Protein AF-A0A813G3R9-F1 (afdb_monomer)

Foldseek 3Di:
DPPPPVPPPPPPPPDDDPPVVVVVVVVVVVVVVVVVVVVVVVCCVVCVCVLCVLVVVLVVVVVCDVVPDPDDDPPVNVVSVVVNVVSVVVVVCVVVVPDPCLVVLLVVQVVVLVVLCVQLVADPPDPLQLVLLSLLQQLKAFLLLVLVLLLCDCPPVFPVQDDLVADFLLNCLQGGQQVCQDCDSVHQFFQSCVSVVNHGHHALEEEQEDSRFRPLLSSQLLLCVLVVHQARQVCSVCSPSVNVVVSCVVCVVVVSRGHIYNDCSRSPRCLQAPAQDWDPPQADRRPRHHGDGDPRPRHHDDQQDDPADPVRGHSSDNLVNLLSSVSSSCSSHVSYAYEYSAGPVSCLVVDPSSVVNVVSCVVSVHHYRYHYDDD

Sequence (375 aa):
MKAQTAKKRRSELDGPDLASSSQSAQTEKCEQLAAQAVRVARRLVCEAPIGLLPTLLTLAAHGWSLYSSGFAPDAAVAIVSILSLVAICRFVMLLSGIDLFNAGKCRKARLQLRAAAEKAKWTTGDEGWDRKVLDLAGRGITLRALLRFYRRLGTSSVMPHFDPAKHSTADVARQAVIPLSKDTGHGSSSLSTVLMQGRSVFPMTMVTHSWSNRFSHLVAAVVADALDLPEYEAVLGRLDRFEIGALEEELYWKSKLDQTFWICLFAVNQHASICGRILPQECDPVTGRQPLPCTCGFEKFGSQTPPLRHDGQSISCEVNKFDDMMACIAATEPGLAQLLAVDKDFTIFRRAWCVAEMHQAYSLRLPQKMLVFSE

Organism: Polarella glacialis (NCBI:txid89957)

Structure (mmCIF, N/CA/C/O backbone):
data_AF-A0A813G3R9-F1
#
_entry.id   AF-A0A813G3R9-F1
#
loop_
_atom_site.group_PDB
_atom_site.id
_atom_site.type_symbol
_atom_site.label_atom_id
_atom_site.label_alt_id
_atom_site.label_comp_id
_atom_site.label_asym_id
_atom_site.label_entity_id
_atom_site.label_seq_id
_atom_site.pdbx_PDB_ins_code
_atom_site.Cartn_x
_atom_site.Cartn_y
_atom_site.Cartn_z
_atom_site.occupancy
_atom_site.B_iso_or_equiv
_atom_site.auth_seq_id
_atom_site.auth_comp_id
_atom_site.auth_asym_id
_atom_site.auth_atom_id
_atom_site.pdbx_PDB_model_num
ATOM 1 N N . MET A 1 1 ? -13.300 -49.317 -36.112 1.00 49.84 1 MET A N 1
ATOM 2 C CA . MET A 1 1 ? -11.935 -48.729 -36.062 1.00 49.84 1 MET A CA 1
ATOM 3 C C . MET A 1 1 ? -11.871 -47.321 -35.426 1.00 49.84 1 MET A C 1
ATOM 5 O O . MET A 1 1 ? -11.093 -46.493 -35.872 1.00 49.84 1 MET A O 1
ATOM 9 N N . LYS A 1 2 ? -12.614 -47.022 -34.343 1.00 46.09 2 LYS A N 1
ATOM 10 C CA . LYS A 1 2 ? -12.475 -45.740 -33.602 1.00 46.09 2 LYS A CA 1
ATOM 11 C C . LYS A 1 2 ? -12.444 -45.878 -32.066 1.00 46.09 2 LYS A C 1
ATOM 13 O O . LYS A 1 2 ? -12.526 -44.881 -31.368 1.00 46.09 2 LYS A O 1
ATOM 18 N N . ALA A 1 3 ? -12.273 -47.094 -31.536 1.00 47.22 3 ALA A N 1
ATOM 19 C CA . ALA A 1 3 ? -12.272 -47.347 -30.086 1.00 47.22 3 ALA A CA 1
ATOM 20 C C . ALA A 1 3 ? -10.936 -47.878 -29.522 1.00 47.22 3 ALA A C 1
ATOM 22 O O . ALA A 1 3 ? -10.805 -48.038 -28.315 1.00 47.22 3 ALA A O 1
ATOM 23 N N . GLN A 1 4 ? -9.920 -48.123 -30.360 1.00 42.69 4 GLN A N 1
ATOM 24 C CA . GLN A 1 4 ? -8.619 -48.653 -29.910 1.00 42.69 4 GLN A CA 1
ATOM 25 C C . GLN A 1 4 ? -7.513 -47.595 -29.762 1.00 42.69 4 GLN A C 1
ATOM 27 O O . GLN A 1 4 ? -6.470 -47.879 -29.183 1.00 42.69 4 GLN A O 1
ATOM 32 N N . THR A 1 5 ? -7.743 -46.353 -30.192 1.00 47.19 5 THR A N 1
ATOM 33 C CA . THR A 1 5 ? -6.722 -45.289 -30.153 1.00 47.19 5 THR A CA 1
ATOM 34 C C . THR A 1 5 ? -6.675 -44.520 -28.825 1.00 47.19 5 THR A C 1
ATOM 36 O O . THR A 1 5 ? -5.715 -43.801 -28.571 1.00 47.19 5 THR A O 1
ATOM 39 N N . ALA A 1 6 ? -7.664 -44.696 -27.940 1.00 43.81 6 ALA A N 1
ATOM 40 C CA . ALA A 1 6 ? -7.730 -43.985 -26.656 1.00 43.81 6 ALA A CA 1
ATOM 41 C C . ALA A 1 6 ? -6.973 -44.686 -25.511 1.00 43.81 6 ALA A C 1
ATOM 43 O O . ALA A 1 6 ? -6.657 -44.055 -24.507 1.00 43.81 6 ALA A O 1
ATOM 44 N N . LYS A 1 7 ? -6.634 -45.977 -25.652 1.00 42.44 7 LYS A N 1
ATOM 45 C CA . LYS A 1 7 ? -5.983 -46.751 -24.578 1.00 42.44 7 LYS A CA 1
ATOM 46 C C . LYS A 1 7 ? -4.448 -46.694 -24.609 1.00 42.44 7 LYS A C 1
ATOM 48 O O . LYS A 1 7 ? -3.819 -47.060 -23.626 1.00 42.44 7 LYS A O 1
ATOM 53 N N . LYS A 1 8 ? -3.845 -46.191 -25.696 1.00 41.50 8 LYS A N 1
ATOM 54 C CA . LYS A 1 8 ? -2.379 -46.139 -25.881 1.00 41.50 8 LYS A CA 1
ATOM 55 C C . LYS A 1 8 ? -1.725 -44.806 -25.468 1.00 41.50 8 LYS A C 1
ATOM 57 O O . LYS A 1 8 ? -0.511 -44.721 -25.451 1.00 41.50 8 LYS A O 1
ATOM 62 N N . ARG A 1 9 ? -2.496 -43.776 -25.093 1.00 41.31 9 ARG A N 1
ATOM 63 C CA . ARG A 1 9 ? -1.958 -42.470 -24.637 1.00 41.31 9 ARG A CA 1
ATOM 64 C C . ARG A 1 9 ? -1.896 -42.295 -23.114 1.00 41.31 9 ARG A C 1
ATOM 66 O O . ARG A 1 9 ? -1.639 -41.196 -22.643 1.00 41.31 9 ARG A O 1
ATOM 73 N N . ARG A 1 10 ? -2.152 -43.352 -22.337 1.00 41.41 10 ARG A N 1
ATOM 74 C CA . ARG A 1 10 ? -2.177 -43.288 -20.863 1.00 41.41 10 ARG A CA 1
ATOM 75 C C . ARG A 1 10 ? -0.952 -43.903 -20.175 1.00 41.41 10 ARG A C 1
ATOM 77 O O . ARG A 1 10 ? -0.949 -43.960 -18.957 1.00 41.41 10 ARG A O 1
ATOM 84 N N . SER A 1 11 ? 0.062 -44.340 -20.926 1.00 42.12 11 SER A N 1
ATOM 85 C CA . SER A 1 11 ? 1.266 -44.995 -20.383 1.00 42.12 11 SER A CA 1
ATOM 86 C C . SER A 1 11 ? 2.575 -44.226 -20.626 1.00 42.12 11 SER A C 1
ATOM 88 O O . SER A 1 11 ? 3.637 -44.823 -20.537 1.00 42.12 11 SER A O 1
ATOM 90 N N . GLU A 1 12 ? 2.519 -42.933 -20.963 1.00 44.34 12 GLU A N 1
ATOM 91 C CA . GLU A 1 12 ? 3.712 -42.092 -21.223 1.00 44.34 12 GLU A CA 1
ATOM 92 C C . GLU A 1 12 ? 3.757 -40.824 -20.339 1.00 44.34 12 GLU A C 1
ATOM 94 O O . GLU A 1 12 ? 4.399 -39.841 -20.690 1.00 44.34 12 GLU A O 1
ATOM 99 N N . LEU A 1 13 ? 3.073 -40.826 -19.187 1.00 46.03 13 LEU A N 1
ATOM 100 C CA . LEU A 1 13 ? 3.021 -39.687 -18.250 1.00 46.03 13 LEU A CA 1
ATOM 101 C C . LEU A 1 13 ? 3.644 -39.976 -16.872 1.00 46.03 13 LEU A C 1
ATOM 103 O O . LEU A 1 13 ? 3.347 -39.268 -15.916 1.00 46.03 13 LEU A O 1
ATOM 107 N N . ASP A 1 14 ? 4.547 -40.953 -16.779 1.00 47.44 14 ASP A N 1
ATOM 108 C CA . ASP A 1 14 ? 5.417 -41.116 -15.608 1.00 47.44 14 ASP A CA 1
ATOM 109 C C . ASP A 1 14 ? 6.751 -40.399 -15.877 1.00 47.44 14 ASP A C 1
ATOM 111 O O . ASP A 1 14 ? 7.739 -40.988 -16.316 1.00 47.44 14 ASP A O 1
ATOM 115 N N . GLY A 1 15 ? 6.733 -39.075 -15.693 1.00 48.44 15 GLY A N 1
ATOM 116 C CA . GLY A 1 15 ? 7.925 -38.223 -15.655 1.00 48.44 15 GLY A CA 1
ATOM 117 C C . GLY A 1 15 ? 8.531 -38.164 -14.241 1.00 48.44 15 GLY A C 1
ATOM 118 O O . GLY A 1 15 ? 7.797 -38.310 -13.264 1.00 48.44 15 GLY A O 1
ATOM 119 N N . PRO A 1 16 ? 9.854 -37.957 -14.104 1.00 50.22 16 PRO A N 1
ATOM 120 C CA . PRO A 1 16 ? 10.585 -38.216 -12.864 1.00 50.22 16 PRO A CA 1
ATOM 121 C C . PRO A 1 16 ? 10.376 -37.155 -11.765 1.00 50.22 16 PRO A C 1
ATOM 123 O O . PRO A 1 16 ? 10.437 -35.953 -12.013 1.00 50.22 16 PRO A O 1
ATOM 126 N N . ASP A 1 17 ? 10.173 -37.653 -10.541 1.00 56.06 17 ASP A N 1
ATOM 127 C CA . ASP A 1 17 ? 10.499 -37.111 -9.209 1.00 56.06 17 ASP A CA 1
ATOM 128 C C . ASP A 1 17 ? 10.614 -35.584 -9.004 1.00 56.06 17 ASP A C 1
ATOM 130 O O . ASP A 1 17 ? 11.684 -35.034 -8.722 1.00 56.06 17 ASP A O 1
ATOM 134 N N . LEU A 1 18 ? 9.453 -34.921 -8.937 1.00 52.72 18 LEU A N 1
ATOM 135 C CA . LEU A 1 18 ? 9.260 -33.583 -8.342 1.00 52.72 18 LEU A CA 1
ATOM 136 C C . LEU A 1 18 ? 9.595 -33.508 -6.834 1.00 52.72 18 LEU A C 1
ATOM 138 O O . LEU A 1 18 ? 9.733 -32.416 -6.287 1.00 52.72 18 LEU A O 1
ATOM 142 N N . ALA A 1 19 ? 9.756 -34.644 -6.149 1.00 51.84 19 ALA A N 1
ATOM 143 C CA . ALA A 1 19 ? 10.144 -34.687 -4.736 1.00 51.84 19 ALA A CA 1
ATOM 144 C C . ALA A 1 19 ? 11.629 -34.335 -4.503 1.00 51.84 19 ALA A C 1
ATOM 146 O O . ALA A 1 19 ? 12.009 -33.941 -3.400 1.00 51.84 19 ALA A O 1
ATOM 147 N N . SER A 1 20 ? 12.472 -34.446 -5.535 1.00 53.06 20 SER A N 1
ATOM 148 C CA . SER A 1 20 ? 13.915 -34.195 -5.419 1.00 53.06 20 SER A CA 1
ATOM 149 C C . SER A 1 20 ? 14.268 -32.700 -5.381 1.00 53.06 20 SER A C 1
ATOM 151 O O . SER A 1 20 ? 15.211 -32.301 -4.693 1.00 53.06 20 SER A O 1
ATOM 153 N N . SER A 1 21 ? 13.484 -31.840 -6.046 1.00 57.03 21 SER A N 1
ATOM 154 C CA . SER A 1 21 ? 13.785 -30.403 -6.140 1.00 57.03 21 SER A CA 1
ATOM 155 C C . SER A 1 21 ? 13.400 -29.616 -4.884 1.00 57.03 21 SER A C 1
ATOM 157 O O . SER A 1 21 ? 14.025 -28.602 -4.578 1.00 57.03 21 SER A O 1
ATOM 159 N N . SER A 1 22 ? 12.400 -30.072 -4.120 1.00 59.88 22 SER A N 1
ATOM 160 C CA . SER A 1 22 ? 12.000 -29.410 -2.870 1.00 59.88 22 SER A CA 1
ATOM 161 C C . SER A 1 22 ? 12.990 -29.674 -1.735 1.00 59.88 22 SER A C 1
ATOM 163 O O . SER A 1 22 ? 13.238 -28.789 -0.917 1.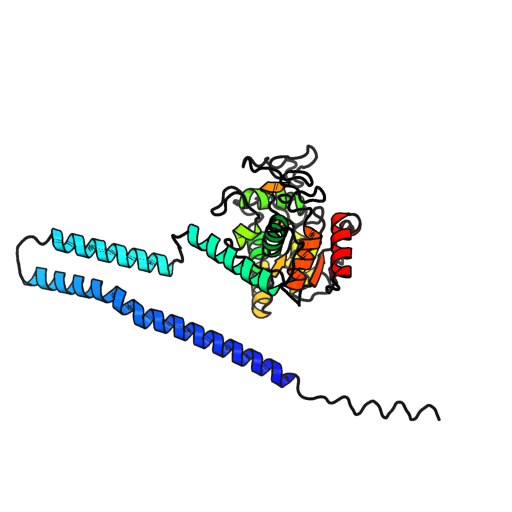00 59.88 22 SER A O 1
ATOM 165 N N . GLN A 1 23 ? 13.604 -30.861 -1.711 1.00 63.16 23 GLN A N 1
ATOM 166 C CA . GLN A 1 23 ? 14.649 -31.191 -0.743 1.00 63.16 23 GLN A CA 1
ATOM 167 C C . GLN A 1 23 ? 15.918 -30.371 -0.997 1.00 63.16 23 GLN A C 1
ATOM 169 O O . GLN A 1 23 ? 16.479 -29.825 -0.050 1.00 63.16 23 GLN A O 1
ATOM 174 N N . SER A 1 24 ? 16.316 -30.185 -2.262 1.00 69.69 24 SER A N 1
ATOM 175 C CA . SER A 1 24 ? 17.503 -29.388 -2.611 1.00 69.69 24 SER A CA 1
ATOM 176 C C . SER A 1 24 ? 17.378 -27.919 -2.173 1.00 69.69 24 SER A C 1
ATOM 178 O O . SER A 1 24 ? 18.318 -27.369 -1.600 1.00 69.69 24 SER A O 1
ATOM 180 N N . ALA A 1 25 ? 16.206 -27.300 -2.359 1.00 69.19 25 ALA A N 1
ATOM 181 C CA . ALA A 1 25 ? 15.965 -25.909 -1.964 1.00 69.19 25 ALA A CA 1
ATOM 182 C C . ALA A 1 25 ? 15.953 -25.712 -0.433 1.00 69.19 25 ALA A C 1
ATOM 184 O O . ALA A 1 25 ? 16.354 -24.665 0.083 1.00 69.19 25 ALA A O 1
ATOM 185 N N . GLN A 1 26 ? 15.504 -26.724 0.315 1.00 70.19 26 GLN A N 1
ATOM 186 C CA . GLN A 1 26 ? 15.482 -26.683 1.776 1.00 70.19 26 GLN A CA 1
ATOM 187 C C . GLN A 1 26 ? 16.887 -26.847 2.371 1.00 70.19 26 GLN A C 1
ATOM 189 O O . GLN A 1 26 ? 17.229 -26.153 3.333 1.00 70.19 26 GLN A O 1
ATOM 194 N N . THR A 1 27 ? 17.721 -27.692 1.761 1.00 79.50 27 THR A N 1
ATOM 195 C CA . THR A 1 27 ? 19.130 -27.849 2.139 1.00 79.50 27 THR A CA 1
ATOM 196 C C . THR A 1 27 ? 19.916 -26.558 1.907 1.00 79.50 27 THR A C 1
ATOM 198 O O . THR A 1 27 ? 20.599 -26.097 2.821 1.00 79.50 27 THR A O 1
ATOM 201 N N . GLU A 1 28 ? 19.725 -25.893 0.763 1.00 84.62 28 GLU A N 1
ATOM 202 C CA . GLU A 1 28 ? 20.396 -24.621 0.450 1.00 84.62 28 GLU A CA 1
ATOM 203 C C . GLU A 1 28 ? 20.026 -23.505 1.448 1.00 84.62 28 GLU A C 1
ATOM 205 O O . GLU A 1 28 ? 20.881 -22.747 1.916 1.00 84.62 28 GLU A O 1
ATOM 210 N N . LYS A 1 29 ? 18.754 -23.438 1.867 1.00 77.25 29 LYS A N 1
ATOM 211 C CA . LYS A 1 29 ? 18.292 -22.471 2.875 1.00 77.25 29 LYS A CA 1
ATOM 212 C C . LYS A 1 29 ? 18.898 -22.732 4.261 1.00 77.25 29 LYS A C 1
ATOM 214 O O . LYS A 1 29 ? 19.268 -21.779 4.954 1.00 77.25 29 LYS A O 1
ATOM 219 N N . CYS A 1 30 ? 19.026 -23.996 4.674 1.00 76.50 30 CYS A N 1
ATOM 220 C CA . CYS A 1 30 ? 19.694 -24.353 5.931 1.00 76.50 30 CYS A CA 1
ATOM 221 C C . CYS A 1 30 ? 21.190 -24.010 5.904 1.00 76.50 30 CYS A C 1
ATOM 223 O O . CYS A 1 30 ? 21.707 -23.470 6.884 1.00 76.50 30 CYS A O 1
ATOM 225 N N . GLU A 1 31 ? 21.874 -24.245 4.783 1.00 84.62 31 GLU A N 1
ATOM 226 C CA . GLU A 1 31 ? 23.285 -23.881 4.615 1.00 84.62 31 GLU A CA 1
ATOM 227 C C . GLU A 1 31 ? 23.503 -22.363 4.684 1.00 84.62 31 GLU A C 1
ATOM 229 O O . GLU A 1 31 ? 24.428 -21.895 5.355 1.00 84.62 31 GLU A O 1
ATOM 234 N N . GLN A 1 32 ? 22.614 -21.566 4.081 1.00 83.00 32 GLN A N 1
ATOM 235 C CA . GLN A 1 32 ? 22.680 -20.103 4.157 1.00 83.00 32 GLN A CA 1
ATOM 236 C C . GLN A 1 32 ? 22.499 -19.574 5.589 1.00 83.00 32 GLN A C 1
ATOM 238 O O . GLN A 1 32 ? 23.244 -18.682 6.016 1.00 83.00 32 GLN A O 1
ATOM 243 N N . LEU A 1 33 ? 21.555 -20.136 6.354 1.00 75.88 33 LEU A N 1
ATOM 244 C CA . LEU A 1 33 ? 21.333 -19.770 7.758 1.00 75.88 33 LEU A CA 1
ATOM 245 C C . LEU A 1 33 ? 22.515 -20.175 8.645 1.00 75.88 33 LEU A C 1
ATOM 247 O O . LEU A 1 33 ? 22.967 -19.369 9.462 1.00 75.88 33 LEU A O 1
ATOM 251 N N . ALA A 1 34 ? 23.072 -21.371 8.441 1.00 78.50 34 ALA A N 1
ATOM 252 C CA . ALA A 1 34 ? 24.273 -21.817 9.140 1.00 78.50 34 ALA A CA 1
ATOM 253 C C . ALA A 1 34 ? 25.469 -20.895 8.837 1.00 78.50 34 ALA A C 1
ATOM 255 O O . ALA A 1 34 ? 26.151 -20.433 9.753 1.00 78.50 34 ALA A O 1
ATOM 256 N N . ALA A 1 35 ? 25.674 -20.516 7.571 1.00 80.75 35 ALA A N 1
ATOM 257 C CA . ALA A 1 35 ? 26.726 -19.582 7.173 1.00 80.75 35 ALA A CA 1
ATOM 258 C C . ALA A 1 35 ? 26.523 -18.164 7.746 1.00 80.75 35 ALA A C 1
ATOM 260 O O . ALA A 1 35 ? 27.489 -17.440 8.012 1.00 80.75 35 ALA A O 1
ATOM 261 N N . GLN A 1 36 ? 25.276 -17.726 7.938 1.00 73.75 36 GLN A N 1
ATOM 262 C CA . GLN A 1 36 ? 24.970 -16.455 8.595 1.00 73.75 36 GLN A CA 1
ATOM 263 C C . GLN A 1 36 ? 25.243 -16.520 10.104 1.00 73.75 36 GLN A C 1
ATOM 265 O O . GLN A 1 36 ? 25.892 -15.616 10.633 1.00 73.75 36 GLN A O 1
ATOM 270 N N . ALA A 1 37 ? 24.844 -17.605 10.773 1.00 69.31 37 ALA A N 1
ATOM 271 C CA . ALA A 1 37 ? 25.121 -17.834 12.189 1.00 69.31 37 ALA A CA 1
ATOM 272 C C . ALA A 1 37 ? 26.632 -17.893 12.470 1.00 69.31 37 ALA A C 1
ATOM 274 O O . ALA A 1 37 ? 27.114 -17.215 13.375 1.00 69.31 37 ALA A O 1
ATOM 275 N N . VAL A 1 38 ? 27.403 -18.600 11.636 1.00 74.81 38 VAL A N 1
ATOM 276 C CA . VAL A 1 38 ? 28.870 -18.668 11.744 1.00 74.81 38 VAL A CA 1
ATOM 277 C C . VAL A 1 38 ? 29.514 -17.295 11.543 1.00 74.81 38 VAL A C 1
ATOM 279 O O . VAL A 1 38 ? 30.443 -16.945 12.268 1.00 74.81 38 VAL A O 1
ATOM 282 N N . ARG A 1 39 ? 29.018 -16.466 10.612 1.00 73.81 39 ARG A N 1
ATOM 283 C CA . ARG A 1 39 ? 29.525 -15.091 10.429 1.00 73.81 39 ARG A CA 1
ATOM 284 C C . ARG A 1 39 ? 29.262 -14.204 11.645 1.00 73.81 39 ARG A C 1
ATOM 286 O O . ARG A 1 39 ? 30.148 -13.442 12.029 1.00 73.81 39 ARG A O 1
ATOM 293 N N . VAL A 1 40 ? 28.079 -14.306 12.249 1.00 67.50 40 VAL A N 1
ATOM 294 C CA . VAL A 1 40 ? 27.729 -13.564 13.470 1.00 67.50 40 VAL A CA 1
ATOM 295 C C . VAL A 1 40 ? 28.574 -14.044 14.651 1.00 67.50 40 VAL A C 1
ATOM 297 O O . VAL A 1 40 ? 29.176 -13.220 15.336 1.00 67.50 40 VAL A O 1
ATOM 300 N N . ALA A 1 41 ? 28.707 -15.359 14.831 1.00 65.19 41 ALA A N 1
ATOM 301 C CA . ALA A 1 41 ? 29.547 -15.950 15.868 1.00 65.19 41 ALA A CA 1
ATOM 302 C C . ALA A 1 41 ? 31.020 -15.549 15.704 1.00 65.19 41 ALA A C 1
ATOM 304 O O . ALA A 1 41 ? 31.660 -15.160 16.673 1.00 65.19 41 ALA A O 1
ATOM 305 N N . ARG A 1 42 ? 31.552 -15.548 14.475 1.00 69.31 42 ARG A N 1
ATOM 306 C CA . ARG A 1 42 ? 32.933 -15.126 14.199 1.00 69.31 42 ARG A CA 1
ATOM 307 C C . ARG A 1 42 ? 33.152 -13.645 14.501 1.00 69.31 42 ARG A C 1
ATOM 309 O O . ARG A 1 42 ? 34.194 -13.302 15.043 1.00 69.31 42 ARG A O 1
ATOM 316 N N . ARG A 1 43 ? 32.177 -12.773 14.213 1.00 65.88 43 ARG A N 1
ATOM 317 C CA . ARG A 1 43 ? 32.244 -11.358 14.624 1.00 65.88 43 ARG A CA 1
ATOM 318 C C . ARG A 1 43 ? 32.211 -11.204 16.139 1.00 65.88 43 ARG A C 1
ATOM 320 O O . ARG A 1 43 ? 33.046 -10.491 16.671 1.00 65.88 43 ARG A O 1
ATOM 327 N N . LEU A 1 44 ? 31.325 -11.918 16.833 1.00 62.41 44 LEU A N 1
ATOM 328 C CA . LEU A 1 44 ? 31.286 -11.925 18.299 1.00 62.41 44 LEU A CA 1
ATOM 329 C C . LEU A 1 44 ? 32.617 -12.400 18.894 1.00 62.41 44 LEU A C 1
ATOM 331 O O . LEU A 1 44 ? 33.161 -11.737 19.765 1.00 62.41 44 LEU A O 1
ATOM 335 N N . VAL A 1 45 ? 33.187 -13.492 18.385 1.00 64.50 45 VAL A N 1
ATOM 336 C CA . VAL A 1 45 ? 34.450 -14.056 18.887 1.00 64.50 45 VAL A CA 1
ATOM 337 C C . VAL A 1 45 ? 35.661 -13.184 18.540 1.00 64.50 45 VAL A C 1
ATOM 339 O O . VAL A 1 45 ? 36.585 -13.107 19.340 1.00 64.50 45 VAL A O 1
ATOM 342 N N . CYS A 1 46 ? 35.683 -12.514 17.384 1.00 66.06 46 CYS A N 1
ATOM 343 C CA . CYS A 1 46 ? 36.806 -11.654 16.995 1.00 66.06 46 CYS A CA 1
ATOM 344 C C . CYS A 1 46 ? 36.721 -10.237 17.583 1.00 66.06 46 CYS A C 1
ATOM 346 O O . CYS A 1 46 ? 37.758 -9.652 17.881 1.00 66.06 46 CYS A O 1
ATOM 348 N N . GLU A 1 47 ? 35.522 -9.676 17.757 1.00 56.88 47 GLU A N 1
ATOM 349 C CA . GLU A 1 47 ? 35.341 -8.282 18.188 1.00 56.88 47 GLU A CA 1
ATOM 350 C C . GLU A 1 47 ? 35.072 -8.145 19.696 1.00 56.88 47 GLU A C 1
ATOM 352 O O . GLU A 1 47 ? 35.459 -7.134 20.284 1.00 56.88 47 GLU A O 1
ATOM 357 N N . ALA A 1 48 ? 34.501 -9.157 20.367 1.00 56.34 48 ALA A N 1
ATOM 358 C CA . ALA A 1 48 ? 34.338 -9.129 21.827 1.00 56.34 48 ALA A CA 1
ATOM 359 C C . ALA A 1 48 ? 35.669 -9.033 22.604 1.00 56.34 48 ALA A C 1
ATOM 361 O O . ALA A 1 48 ? 35.720 -8.266 23.567 1.00 56.34 48 ALA A O 1
ATOM 362 N N . PRO A 1 49 ? 36.772 -9.704 22.204 1.00 57.94 49 PRO A N 1
ATOM 363 C CA . PRO A 1 49 ? 38.068 -9.536 22.860 1.00 57.94 49 PRO A CA 1
ATOM 364 C C . PRO A 1 49 ? 38.605 -8.108 22.735 1.00 57.94 49 PRO A C 1
ATOM 366 O O . PRO A 1 49 ? 39.219 -7.604 23.669 1.00 57.94 49 PRO A O 1
ATOM 369 N N . ILE A 1 50 ? 38.333 -7.429 21.614 1.00 61.66 50 ILE A N 1
ATOM 370 C CA . ILE A 1 50 ? 38.771 -6.046 21.371 1.00 61.66 50 ILE A CA 1
ATOM 371 C C . ILE A 1 50 ? 38.005 -5.070 22.278 1.00 61.66 50 ILE A C 1
ATOM 373 O O . ILE A 1 50 ? 38.578 -4.083 22.732 1.00 61.66 50 ILE A O 1
ATOM 377 N N . GLY A 1 51 ? 36.735 -5.355 22.584 1.00 59.12 51 GLY A N 1
ATOM 378 C CA . GLY A 1 51 ? 35.940 -4.577 23.539 1.00 59.12 51 GLY A CA 1
ATOM 379 C C . GLY A 1 51 ? 36.282 -4.848 25.009 1.00 59.12 51 GLY A C 1
ATOM 380 O O . GLY A 1 51 ? 36.211 -3.932 25.822 1.00 59.12 51 GLY A O 1
ATOM 381 N N . LEU A 1 52 ? 36.681 -6.080 25.346 1.00 62.62 52 LEU A N 1
ATOM 382 C CA . LEU A 1 52 ? 37.005 -6.495 26.719 1.00 62.62 52 LEU A CA 1
ATOM 383 C C . LEU A 1 52 ? 38.439 -6.154 27.140 1.00 62.62 52 LEU A C 1
ATOM 385 O O . LEU A 1 52 ? 38.690 -5.932 28.324 1.00 62.62 52 LEU A O 1
ATOM 389 N N . LEU A 1 53 ? 39.382 -6.094 26.195 1.00 70.25 53 LEU A N 1
ATOM 390 C CA . LEU A 1 53 ? 40.788 -5.805 26.485 1.00 70.25 53 LEU A CA 1
ATOM 391 C C . LEU A 1 53 ? 40.997 -4.436 27.168 1.00 70.25 53 LEU A C 1
ATOM 393 O O . LEU A 1 53 ? 41.706 -4.403 28.173 1.00 70.25 53 LEU A O 1
ATOM 397 N N . PRO A 1 54 ? 40.364 -3.324 26.733 1.00 68.19 54 PRO A N 1
ATOM 398 C CA . PRO A 1 54 ? 40.440 -2.049 27.442 1.00 68.19 54 PRO A CA 1
ATOM 399 C C . PRO A 1 54 ? 39.925 -2.153 28.878 1.00 68.19 54 PRO A C 1
ATOM 401 O O . PRO A 1 54 ? 40.576 -1.648 29.782 1.00 68.19 54 PRO A O 1
ATOM 404 N N . THR A 1 55 ? 38.814 -2.864 29.102 1.00 66.50 55 THR A N 1
ATOM 405 C CA . THR A 1 55 ? 38.211 -3.046 30.432 1.00 66.50 55 THR A CA 1
ATOM 406 C C . THR A 1 55 ? 39.116 -3.851 31.366 1.00 66.50 55 THR A C 1
ATOM 408 O O . THR A 1 55 ? 39.280 -3.495 32.533 1.00 66.50 55 THR A O 1
ATOM 411 N N . LEU A 1 56 ? 39.749 -4.910 30.852 1.00 71.50 56 LEU A N 1
ATOM 412 C CA . LEU A 1 56 ? 40.732 -5.703 31.593 1.00 71.50 56 LEU A CA 1
ATOM 413 C C . LEU A 1 56 ? 41.986 -4.883 31.925 1.00 71.50 56 LEU A C 1
ATOM 415 O O . LEU A 1 56 ? 42.491 -4.971 33.042 1.00 71.50 56 LEU A O 1
ATOM 419 N N . LEU A 1 57 ? 42.451 -4.041 30.997 1.00 74.50 57 LEU A N 1
ATOM 420 C CA . LEU A 1 57 ? 43.555 -3.109 31.243 1.00 74.50 57 LEU A CA 1
ATOM 421 C C . LEU A 1 57 ? 43.180 -2.043 32.286 1.00 74.50 57 LEU A C 1
ATOM 423 O O . LEU A 1 57 ? 44.018 -1.706 33.118 1.00 74.50 57 LEU A O 1
ATOM 427 N N . THR A 1 58 ? 41.932 -1.556 32.309 1.00 67.38 58 THR A N 1
ATOM 428 C CA . THR A 1 58 ? 41.430 -0.651 33.360 1.00 67.38 58 THR A CA 1
ATOM 429 C C . THR A 1 58 ? 41.438 -1.320 34.731 1.00 67.38 58 THR A C 1
ATOM 431 O O . THR A 1 58 ? 41.939 -0.736 35.688 1.00 67.38 58 THR A O 1
ATOM 434 N N . LEU A 1 59 ? 40.931 -2.554 34.824 1.00 69.25 59 LEU A N 1
ATOM 435 C CA . LEU A 1 59 ? 40.926 -3.343 36.061 1.00 69.25 59 LEU A CA 1
ATOM 436 C C . LEU A 1 59 ? 42.347 -3.617 36.562 1.00 69.25 59 LEU A C 1
ATOM 438 O O . LEU A 1 59 ? 42.615 -3.457 37.751 1.00 69.25 59 LEU A O 1
ATOM 442 N N . ALA A 1 60 ? 43.267 -3.968 35.660 1.00 73.69 60 ALA A N 1
ATOM 443 C CA . ALA A 1 60 ? 44.672 -4.177 35.991 1.00 73.69 60 ALA A CA 1
ATOM 444 C C . ALA A 1 60 ? 45.352 -2.878 36.455 1.00 73.69 60 ALA A C 1
ATOM 446 O O . ALA A 1 60 ? 46.061 -2.887 37.458 1.00 73.69 60 ALA A O 1
ATOM 447 N N . ALA A 1 61 ? 45.095 -1.751 35.782 1.00 70.62 61 ALA A N 1
ATOM 448 C CA . ALA A 1 61 ? 45.620 -0.444 36.174 1.00 70.62 61 ALA A CA 1
ATOM 449 C C . ALA A 1 61 ? 45.063 0.023 37.530 1.00 70.62 61 ALA A C 1
ATOM 451 O O . ALA A 1 61 ? 45.809 0.578 38.332 1.00 70.62 61 ALA A O 1
ATOM 452 N N . HIS A 1 62 ? 43.782 -0.233 37.822 1.00 66.56 62 HIS A N 1
ATOM 453 C CA . HIS A 1 62 ? 43.185 0.035 39.137 1.00 66.56 62 HIS A CA 1
ATOM 454 C C . HIS A 1 62 ? 43.762 -0.868 40.226 1.00 66.56 62 HIS A C 1
ATOM 456 O O . HIS A 1 62 ? 44.131 -0.369 41.284 1.00 66.56 62 HIS A O 1
ATOM 462 N N . GLY A 1 63 ? 43.891 -2.172 39.966 1.00 68.38 63 GLY A N 1
ATOM 463 C CA . GLY A 1 63 ? 44.512 -3.112 40.900 1.00 68.38 63 GLY A CA 1
ATOM 464 C C . GLY A 1 63 ? 45.963 -2.739 41.209 1.00 68.38 63 GLY A C 1
ATOM 465 O O . GLY A 1 63 ? 46.360 -2.732 42.370 1.00 68.38 63 GLY A O 1
ATOM 466 N N . TRP A 1 64 ? 46.728 -2.343 40.187 1.00 72.06 64 TRP A N 1
ATOM 467 C CA . TRP A 1 64 ? 48.105 -1.878 40.344 1.00 72.06 64 TRP A CA 1
ATOM 468 C C . TRP A 1 64 ? 48.184 -0.550 41.102 1.00 72.06 64 TRP A C 1
ATOM 470 O O . TRP A 1 64 ? 48.968 -0.440 42.035 1.00 72.06 64 TRP A O 1
ATOM 480 N N . SER A 1 65 ? 47.334 0.428 40.769 1.00 62.53 65 SER A N 1
ATOM 481 C CA . SER A 1 65 ? 47.277 1.728 41.454 1.00 62.53 65 SER A CA 1
ATOM 482 C C . SER A 1 65 ? 46.884 1.605 42.930 1.00 62.53 65 SER A C 1
ATOM 484 O O . SER A 1 65 ? 47.430 2.332 43.758 1.00 62.53 65 SER A O 1
ATOM 486 N N . LEU A 1 66 ? 45.955 0.700 43.265 1.00 62.66 66 LEU A N 1
ATOM 487 C CA . LEU A 1 66 ? 45.576 0.381 44.647 1.00 62.66 66 LEU A CA 1
ATOM 488 C C . LEU A 1 66 ? 46.708 -0.326 45.401 1.00 62.66 66 LEU A C 1
ATOM 490 O O . LEU A 1 66 ? 46.871 -0.118 46.600 1.00 62.66 66 LEU A O 1
ATOM 494 N N . TYR A 1 67 ? 47.490 -1.148 44.700 1.00 67.69 67 TYR A N 1
ATOM 495 C CA . TYR A 1 67 ? 48.632 -1.861 45.262 1.00 67.69 67 TYR A CA 1
ATOM 496 C C . TYR A 1 67 ? 49.855 -0.953 45.476 1.00 67.69 67 TYR A C 1
ATOM 498 O O . TYR A 1 67 ? 50.601 -1.153 46.431 1.00 67.69 67 TYR A O 1
ATOM 506 N N . SER A 1 68 ? 50.082 0.042 44.609 1.00 68.62 68 SER A N 1
ATOM 507 C CA . SER A 1 68 ? 51.375 0.731 44.531 1.00 68.62 68 SER A CA 1
ATOM 508 C C . SER A 1 68 ? 51.498 2.037 45.311 1.00 68.62 68 SER A C 1
ATOM 510 O O . SER A 1 68 ? 52.627 2.453 45.567 1.00 68.62 68 SER A O 1
ATOM 512 N N . SER A 1 69 ? 50.417 2.749 45.644 1.00 47.47 69 SER A N 1
ATOM 513 C CA . SER A 1 69 ? 50.615 4.155 46.035 1.00 47.47 69 SER A CA 1
ATOM 514 C C . SER A 1 69 ? 49.436 4.812 46.739 1.00 47.47 69 SER A C 1
ATOM 516 O O . SER A 1 69 ? 48.402 5.079 46.134 1.00 47.47 69 SER A O 1
ATOM 518 N N . GLY A 1 70 ? 49.663 5.237 47.983 1.00 63.09 70 GLY A N 1
ATOM 519 C CA . GLY A 1 70 ? 48.920 6.333 48.601 1.00 63.09 70 GLY A CA 1
ATOM 520 C C . GLY A 1 70 ? 49.269 7.692 47.978 1.00 63.09 70 GLY A C 1
ATOM 521 O O . GLY A 1 70 ? 49.827 8.538 48.669 1.00 63.09 70 GLY A O 1
ATOM 522 N N . PHE A 1 71 ? 48.972 7.903 46.687 1.00 52.72 71 PHE A N 1
ATOM 523 C CA . PHE A 1 71 ? 48.974 9.228 46.045 1.00 52.72 71 PHE A CA 1
ATOM 524 C C . PHE A 1 71 ? 48.066 9.290 44.794 1.00 52.72 71 PHE A C 1
ATOM 526 O O . PHE A 1 71 ? 47.839 8.280 44.132 1.00 52.72 71 PHE A O 1
ATOM 533 N N . ALA A 1 72 ? 47.536 10.489 44.518 1.00 64.38 72 ALA A N 1
ATOM 534 C CA . ALA A 1 72 ? 46.331 10.800 43.729 1.00 64.38 72 ALA A CA 1
ATOM 535 C C . ALA A 1 72 ? 46.323 10.339 42.241 1.00 64.38 72 ALA A C 1
ATOM 537 O O . ALA A 1 72 ? 47.130 10.834 41.449 1.00 64.38 72 ALA A O 1
ATOM 538 N N . PRO A 1 73 ? 45.375 9.466 41.825 1.00 57.22 73 PRO A N 1
ATOM 539 C CA . PRO A 1 73 ? 45.318 8.853 40.490 1.00 57.22 73 PRO A CA 1
ATOM 540 C C . PRO A 1 73 ? 44.288 9.483 39.520 1.00 57.22 73 PRO A C 1
ATOM 542 O O . PRO A 1 73 ? 43.866 8.843 38.554 1.00 57.22 73 PRO A O 1
ATOM 545 N N . ASP A 1 74 ? 43.850 10.724 39.735 1.00 61.50 74 ASP A N 1
ATOM 546 C CA . ASP A 1 74 ? 42.547 11.170 39.207 1.00 61.50 74 ASP A CA 1
ATOM 547 C C . ASP A 1 74 ? 42.491 11.379 37.678 1.00 61.50 74 ASP A C 1
ATOM 549 O O . ASP A 1 74 ? 41.476 11.087 37.043 1.00 61.50 74 ASP A O 1
ATOM 553 N N . ALA A 1 75 ? 43.580 11.820 37.039 1.00 57.62 75 ALA A N 1
ATOM 554 C CA . ALA A 1 75 ? 43.556 12.153 35.608 1.00 57.62 75 ALA A CA 1
ATOM 555 C C . ALA A 1 75 ? 43.615 10.919 34.685 1.00 57.62 75 ALA A C 1
ATOM 557 O O . ALA A 1 75 ? 42.896 10.846 33.685 1.00 57.62 75 ALA A O 1
ATOM 558 N N . ALA A 1 76 ? 44.444 9.925 35.017 1.00 59.97 76 ALA A N 1
ATOM 559 C CA . ALA A 1 76 ? 44.581 8.711 34.209 1.00 59.97 76 ALA A CA 1
ATOM 560 C C . ALA A 1 76 ? 43.325 7.829 34.306 1.00 59.97 76 ALA A C 1
ATOM 562 O O . ALA A 1 76 ? 42.857 7.290 33.301 1.00 59.97 76 ALA A O 1
ATOM 563 N N . VAL A 1 77 ? 42.733 7.750 35.501 1.00 66.44 77 VAL A N 1
ATOM 564 C CA . VAL A 1 77 ? 41.473 7.037 35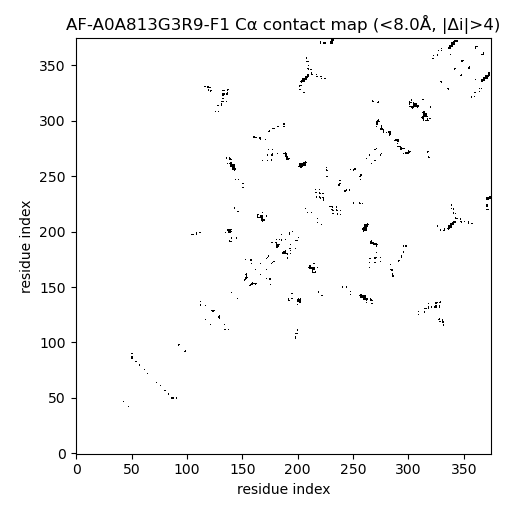.744 1.00 66.44 77 VAL A CA 1
ATOM 565 C C . VAL A 1 77 ? 40.320 7.682 34.973 1.00 66.44 77 VAL A C 1
ATOM 567 O O . VAL A 1 77 ? 39.529 6.968 34.349 1.00 66.44 77 VAL A O 1
ATOM 570 N N . ALA A 1 78 ? 40.253 9.016 34.932 1.00 66.44 78 ALA A N 1
ATOM 571 C CA . ALA A 1 78 ? 39.227 9.735 34.181 1.00 66.44 78 ALA A CA 1
ATOM 572 C C . ALA A 1 78 ? 39.315 9.477 32.666 1.00 66.44 78 ALA A C 1
ATOM 574 O O . ALA A 1 78 ? 38.305 9.152 32.040 1.00 66.44 78 ALA A O 1
ATOM 575 N N . ILE A 1 79 ? 40.513 9.545 32.074 1.00 67.81 79 ILE A N 1
ATOM 576 C CA . ILE A 1 79 ? 40.704 9.321 30.629 1.00 67.81 79 ILE A CA 1
ATOM 577 C C . ILE A 1 79 ? 40.312 7.889 30.238 1.00 67.81 79 ILE A C 1
ATOM 579 O O . ILE A 1 79 ? 39.581 7.684 29.267 1.00 67.81 79 ILE A O 1
ATOM 583 N N . VAL A 1 80 ? 40.742 6.892 31.014 1.00 68.31 80 VAL A N 1
ATOM 584 C CA . VAL A 1 80 ? 40.429 5.480 30.742 1.00 68.31 80 VAL A CA 1
ATOM 585 C C . VAL A 1 80 ? 38.934 5.185 30.935 1.00 68.31 80 VAL A C 1
ATOM 587 O O . VAL A 1 80 ? 38.350 4.433 30.150 1.00 68.31 80 VAL A O 1
ATOM 590 N N . SER A 1 81 ? 38.285 5.823 31.913 1.00 72.69 81 SER A N 1
ATOM 591 C CA . SER A 1 81 ? 36.837 5.697 32.136 1.00 72.69 81 SER A CA 1
ATOM 592 C C . SER A 1 81 ? 36.023 6.305 30.991 1.00 72.69 81 SER A C 1
ATOM 594 O O . SER A 1 81 ? 35.056 5.694 30.537 1.00 72.69 81 SER A O 1
ATOM 596 N N . ILE A 1 82 ? 36.442 7.459 30.459 1.00 71.75 82 ILE A N 1
ATOM 597 C CA . ILE A 1 82 ? 35.801 8.099 29.299 1.00 71.75 82 ILE A CA 1
ATOM 598 C C . ILE A 1 82 ? 35.925 7.211 28.055 1.00 71.75 82 ILE A C 1
ATOM 600 O O . ILE A 1 82 ? 34.934 6.980 27.364 1.00 71.75 82 ILE A O 1
ATOM 604 N N . LEU A 1 83 ? 37.113 6.662 27.784 1.00 72.44 83 LEU A N 1
ATOM 605 C CA . LEU A 1 83 ? 37.321 5.768 26.639 1.00 72.44 83 LEU A CA 1
ATOM 606 C C . LEU A 1 83 ? 36.504 4.473 26.763 1.00 72.44 83 LEU A C 1
ATOM 608 O O . LEU A 1 83 ? 35.913 4.023 25.779 1.00 72.44 83 LEU A O 1
ATOM 612 N N . SER A 1 84 ? 36.408 3.917 27.973 1.00 75.00 84 SER A N 1
ATOM 613 C CA . SER A 1 84 ? 35.584 2.737 28.258 1.00 75.00 84 SER A CA 1
ATOM 614 C C . SER A 1 84 ? 34.096 3.027 28.064 1.00 75.00 84 SER A C 1
ATOM 616 O O . SER A 1 84 ? 33.395 2.240 27.432 1.00 75.00 84 SER A O 1
ATOM 618 N N . LEU A 1 85 ? 33.616 4.186 28.522 1.00 73.94 85 LEU A N 1
ATOM 619 C CA . LEU A 1 85 ? 32.230 4.606 28.325 1.00 73.94 85 LEU A CA 1
ATOM 620 C C . LEU A 1 85 ? 31.910 4.805 26.839 1.00 73.94 85 LEU A C 1
ATOM 622 O O . LEU A 1 85 ? 30.867 4.358 26.377 1.00 73.94 85 LEU A O 1
ATOM 626 N N . VAL A 1 86 ? 32.817 5.403 26.059 1.00 71.56 86 VAL A N 1
ATOM 627 C CA . VAL A 1 86 ? 32.646 5.558 24.604 1.00 71.56 86 VAL A CA 1
ATOM 628 C C . VAL A 1 86 ? 32.600 4.198 23.901 1.00 71.56 86 VAL A C 1
ATOM 630 O O . VAL A 1 86 ? 31.760 3.996 23.021 1.00 71.56 86 VAL A O 1
ATOM 633 N N . ALA A 1 87 ? 33.450 3.248 24.298 1.00 72.75 87 ALA A N 1
ATOM 634 C CA . ALA A 1 87 ? 33.444 1.893 23.751 1.00 72.75 87 ALA A CA 1
ATOM 635 C C . ALA A 1 87 ? 32.150 1.136 24.097 1.00 72.75 87 ALA A C 1
ATOM 637 O O . ALA A 1 87 ? 31.541 0.540 23.208 1.00 72.75 87 ALA A O 1
ATOM 638 N N . ILE A 1 88 ? 31.682 1.226 25.348 1.00 76.56 88 ILE A N 1
ATOM 639 C CA . ILE A 1 88 ? 30.417 0.631 25.802 1.00 76.56 88 ILE A CA 1
ATOM 640 C C . ILE A 1 88 ? 29.234 1.273 25.076 1.00 76.56 88 ILE A C 1
ATOM 642 O O . ILE A 1 88 ? 28.405 0.555 24.527 1.00 76.56 88 ILE A O 1
ATOM 646 N N . CYS A 1 89 ? 29.173 2.603 24.985 1.00 66.31 89 CYS A N 1
ATOM 647 C CA . CYS A 1 89 ? 28.131 3.306 24.238 1.00 66.31 89 CYS A CA 1
ATOM 648 C C . CYS A 1 89 ? 28.120 2.878 22.767 1.00 66.31 89 CYS A C 1
ATOM 650 O O . CYS A 1 89 ? 27.059 2.597 22.219 1.00 66.31 89 CYS A O 1
ATOM 652 N N . ARG A 1 90 ? 29.289 2.750 22.127 1.00 67.12 90 ARG A N 1
ATOM 653 C CA . ARG A 1 90 ? 29.388 2.269 20.743 1.00 67.12 90 ARG A CA 1
ATOM 654 C C . ARG A 1 90 ? 28.922 0.818 20.603 1.00 67.12 90 ARG A C 1
ATOM 656 O O . ARG A 1 90 ? 28.217 0.510 19.648 1.00 67.12 90 ARG A O 1
ATOM 663 N N . PHE A 1 91 ? 29.274 -0.053 21.544 1.00 69.44 91 PHE A N 1
ATOM 664 C CA . PHE A 1 91 ? 28.847 -1.452 21.561 1.00 69.44 91 PHE A CA 1
ATOM 665 C C . PHE A 1 91 ? 27.334 -1.585 21.783 1.00 69.44 91 PHE A C 1
ATOM 667 O O . PHE A 1 91 ? 26.661 -2.293 21.039 1.00 69.44 91 PHE A O 1
ATOM 674 N N . VAL A 1 92 ? 26.769 -0.827 22.726 1.00 68.00 92 VAL A N 1
ATOM 675 C CA . VAL A 1 92 ? 25.321 -0.750 22.964 1.00 68.00 92 VAL A CA 1
ATOM 676 C C . VAL A 1 92 ? 24.601 -0.187 21.740 1.00 68.00 92 VAL A C 1
ATOM 678 O O . VAL A 1 92 ? 23.557 -0.713 21.366 1.00 68.00 92 VAL A O 1
ATOM 681 N N . MET A 1 93 ? 25.153 0.818 21.055 1.00 59.19 93 MET A N 1
ATOM 682 C CA . MET A 1 93 ? 24.572 1.336 19.807 1.00 59.19 93 MET A CA 1
ATOM 683 C C . MET A 1 93 ? 24.623 0.320 18.658 1.00 59.19 93 MET A C 1
ATOM 685 O O . MET A 1 93 ? 23.650 0.191 17.917 1.00 59.19 93 MET A O 1
ATOM 689 N N . LEU A 1 94 ? 25.704 -0.460 18.547 1.00 59.25 94 LEU A N 1
ATOM 690 C CA . LEU A 1 94 ? 25.809 -1.557 17.578 1.00 59.25 94 LEU A CA 1
ATOM 691 C C . LEU A 1 94 ? 24.809 -2.685 17.871 1.00 59.25 94 LEU A C 1
ATOM 693 O O . LEU A 1 94 ? 24.204 -3.212 16.940 1.00 59.25 94 LEU A O 1
ATOM 697 N N . LEU A 1 95 ? 24.594 -3.024 19.145 1.00 59.94 95 LEU A N 1
ATOM 698 C CA . LEU A 1 95 ? 23.623 -4.044 19.553 1.00 59.94 95 LEU A CA 1
ATOM 699 C C . LEU A 1 95 ? 22.166 -3.564 19.476 1.00 59.94 95 LEU A C 1
ATOM 701 O O . LEU A 1 95 ? 21.277 -4.367 19.212 1.00 59.94 95 LEU A O 1
ATOM 705 N N . SER A 1 96 ? 21.910 -2.269 19.676 1.00 56.66 96 SER A N 1
ATOM 706 C CA . SER A 1 96 ? 20.562 -1.679 19.608 1.00 56.66 96 SER A CA 1
ATOM 707 C C . SER A 1 96 ? 20.127 -1.287 18.192 1.00 56.66 96 SER A C 1
ATOM 709 O O . SER A 1 96 ? 18.975 -0.906 17.992 1.00 56.66 96 SER A O 1
ATOM 711 N N . GLY A 1 97 ? 21.012 -1.389 17.194 1.00 47.22 97 GLY A N 1
ATOM 712 C CA . GLY A 1 97 ? 20.686 -1.085 15.796 1.00 47.22 97 GLY A CA 1
ATOM 713 C C . GLY A 1 97 ? 20.423 0.402 15.516 1.00 47.22 97 GLY A C 1
ATOM 714 O O . GLY A 1 97 ? 19.839 0.742 14.482 1.00 47.22 97 GLY A O 1
ATOM 715 N N . ILE A 1 98 ? 20.839 1.300 16.416 1.00 48.00 98 ILE A N 1
ATOM 716 C CA . ILE A 1 98 ? 20.691 2.751 16.254 1.00 48.00 98 ILE A CA 1
ATOM 717 C C . ILE A 1 98 ? 21.841 3.265 15.372 1.00 48.00 98 ILE A C 1
ATOM 719 O O . ILE A 1 98 ? 22.906 3.657 15.843 1.00 48.00 98 ILE A O 1
ATOM 723 N N . ASP A 1 99 ? 21.628 3.249 14.056 1.00 45.09 99 ASP A N 1
ATOM 724 C CA . ASP A 1 99 ? 22.545 3.834 13.069 1.00 45.09 99 ASP A CA 1
ATOM 725 C C . ASP A 1 99 ? 22.482 5.374 13.096 1.00 45.09 99 ASP A C 1
ATOM 727 O O . ASP A 1 99 ? 21.523 5.972 12.600 1.00 45.09 99 ASP A O 1
ATOM 731 N N . LEU A 1 100 ? 23.541 6.024 13.589 1.00 40.81 100 LEU A N 1
ATOM 732 C CA . LEU A 1 100 ? 23.699 7.490 13.638 1.00 40.81 100 LEU A CA 1
ATOM 733 C C . LEU A 1 100 ? 24.109 8.140 12.295 1.00 40.81 100 LEU A C 1
ATOM 735 O O . LEU A 1 100 ? 24.416 9.326 12.239 1.00 40.81 100 LEU A O 1
ATOM 739 N N . PHE A 1 101 ? 24.068 7.403 11.181 1.00 43.25 101 PHE A N 1
ATOM 740 C CA . PHE A 1 101 ? 24.352 7.927 9.838 1.00 43.25 101 PHE A CA 1
ATOM 741 C C . PHE A 1 101 ? 23.089 7.971 8.967 1.00 43.25 101 PHE A C 1
ATOM 743 O O . PHE A 1 101 ? 22.874 7.140 8.082 1.00 43.25 101 PHE A O 1
ATOM 750 N N . ASN A 1 102 ? 22.261 8.999 9.165 1.00 46.41 102 ASN A N 1
ATOM 751 C CA . ASN A 1 102 ? 21.078 9.236 8.325 1.00 46.41 102 ASN A CA 1
ATOM 752 C C . ASN A 1 102 ? 21.426 9.547 6.852 1.00 46.41 102 ASN A C 1
ATOM 754 O O . ASN A 1 102 ? 20.649 9.224 5.955 1.00 46.41 102 ASN A O 1
ATOM 758 N N . ALA A 1 103 ? 22.624 10.064 6.558 1.00 44.50 103 ALA A N 1
ATOM 759 C CA . ALA A 1 103 ? 23.061 10.312 5.179 1.00 44.50 103 ALA A CA 1
ATOM 760 C C . ALA A 1 103 ? 23.392 9.021 4.392 1.00 44.50 103 ALA A C 1
ATOM 762 O O . ALA A 1 103 ? 23.234 8.969 3.170 1.00 44.50 103 ALA A O 1
ATOM 763 N N . GLY A 1 104 ? 23.810 7.947 5.076 1.00 41.28 104 GLY A N 1
ATOM 764 C CA . GLY A 1 104 ? 24.202 6.681 4.441 1.00 41.28 104 GLY A CA 1
ATOM 765 C C . GLY A 1 104 ? 23.017 5.852 3.934 1.00 41.28 104 GLY A C 1
ATOM 766 O O . GLY A 1 104 ? 23.114 5.204 2.888 1.00 41.28 104 GLY A O 1
ATOM 767 N N . LYS A 1 105 ? 21.872 5.920 4.627 1.00 47.12 105 LYS A N 1
ATOM 768 C CA . LYS A 1 105 ? 20.655 5.166 4.276 1.00 47.12 105 LYS A CA 1
ATOM 769 C C . LYS A 1 105 ? 20.073 5.607 2.929 1.00 47.12 105 LYS A C 1
ATOM 771 O O . LYS A 1 105 ? 19.741 4.759 2.104 1.00 47.12 105 LYS A O 1
ATOM 776 N N . CYS A 1 106 ? 20.074 6.913 2.648 1.00 51.25 106 CYS A N 1
ATOM 777 C CA . CYS A 1 106 ? 19.622 7.467 1.365 1.00 51.25 106 CYS A CA 1
ATOM 778 C C . CYS A 1 106 ? 20.526 7.034 0.191 1.00 51.25 106 CYS A C 1
ATOM 780 O O . CYS A 1 106 ? 20.038 6.674 -0.880 1.00 51.25 106 CYS A O 1
ATOM 782 N N . ARG A 1 107 ? 21.853 6.973 0.397 1.00 54.16 107 ARG A N 1
ATOM 783 C CA . ARG A 1 107 ? 22.799 6.488 -0.625 1.00 54.16 107 ARG A CA 1
ATOM 784 C C . ARG A 1 107 ? 22.613 4.999 -0.920 1.00 54.16 107 ARG A C 1
ATOM 786 O O . ARG A 1 107 ? 22.616 4.613 -2.085 1.00 54.16 107 ARG A O 1
ATOM 793 N N . LYS A 1 108 ? 22.425 4.168 0.110 1.00 58.31 108 LYS A N 1
ATOM 794 C CA . LYS A 1 108 ? 22.212 2.722 -0.054 1.00 58.31 108 LYS A CA 1
ATOM 795 C C . LYS A 1 108 ? 20.880 2.412 -0.746 1.00 58.31 108 LYS A C 1
ATOM 797 O O . LYS A 1 108 ? 20.870 1.594 -1.660 1.00 58.31 108 LYS A O 1
ATOM 802 N N . ALA A 1 109 ? 19.801 3.113 -0.390 1.00 59.84 109 ALA A N 1
ATOM 803 C CA . ALA A 1 109 ? 18.509 2.994 -1.071 1.00 59.84 109 ALA A CA 1
ATOM 804 C C . ALA A 1 109 ? 18.602 3.397 -2.556 1.00 59.84 109 ALA A C 1
ATOM 806 O O . ALA A 1 109 ? 18.121 2.675 -3.425 1.00 59.84 109 ALA A O 1
ATOM 807 N N . ARG A 1 110 ? 19.312 4.492 -2.875 1.00 61.75 110 ARG A N 1
ATOM 808 C CA . ARG A 1 110 ? 19.576 4.901 -4.270 1.00 61.75 110 ARG A CA 1
ATOM 809 C C . ARG A 1 110 ? 20.384 3.869 -5.060 1.00 61.75 110 ARG A C 1
ATOM 811 O O . ARG A 1 110 ? 20.112 3.673 -6.239 1.00 61.75 110 ARG A O 1
ATOM 818 N N . LEU A 1 111 ? 21.367 3.218 -4.435 1.00 66.06 111 LEU A N 1
ATOM 819 C CA . LEU A 1 111 ? 22.144 2.149 -5.075 1.00 66.06 111 LEU A CA 1
ATOM 820 C C . LEU A 1 111 ? 21.290 0.901 -5.339 1.00 66.06 111 LEU A C 1
ATOM 822 O O . LEU A 1 111 ? 21.414 0.309 -6.405 1.00 66.06 111 LEU A O 1
ATOM 826 N N . GLN A 1 112 ? 20.400 0.535 -4.412 1.00 66.50 112 GLN A N 1
ATOM 827 C CA . GLN A 1 112 ? 19.458 -0.575 -4.602 1.00 66.50 112 GLN A CA 1
ATOM 828 C C . GLN A 1 112 ? 18.476 -0.301 -5.745 1.00 66.50 112 GLN A C 1
ATOM 830 O O . GLN A 1 112 ? 18.278 -1.171 -6.585 1.00 66.50 112 GLN A O 1
ATOM 835 N N . LEU A 1 113 ? 17.924 0.916 -5.817 1.00 64.25 113 LEU A N 1
ATOM 836 C CA . LEU A 1 113 ? 17.060 1.328 -6.925 1.00 64.25 113 LEU A CA 1
ATOM 837 C C . LEU A 1 113 ? 17.811 1.276 -8.260 1.00 64.25 113 LEU A C 1
ATOM 839 O O . LEU A 1 113 ? 17.306 0.694 -9.209 1.00 64.25 113 LEU A O 1
ATOM 843 N N . ARG A 1 114 ? 19.042 1.805 -8.334 1.00 63.47 114 ARG A N 1
ATOM 844 C CA . ARG A 1 114 ? 19.859 1.726 -9.559 1.00 63.47 114 ARG A CA 1
ATOM 845 C C . ARG A 1 114 ? 20.120 0.288 -10.002 1.00 63.47 114 ARG A C 1
ATOM 847 O O . ARG A 1 114 ? 19.919 -0.008 -11.170 1.00 63.47 114 ARG A O 1
ATOM 854 N N . ALA A 1 115 ? 20.492 -0.600 -9.082 1.00 64.94 115 ALA A N 1
ATOM 855 C CA . ALA A 1 115 ? 20.689 -2.013 -9.400 1.00 64.94 115 ALA A CA 1
ATOM 856 C C . ALA A 1 115 ? 19.390 -2.685 -9.890 1.00 64.94 115 ALA A C 1
ATOM 858 O O . ALA A 1 115 ? 19.426 -3.508 -10.802 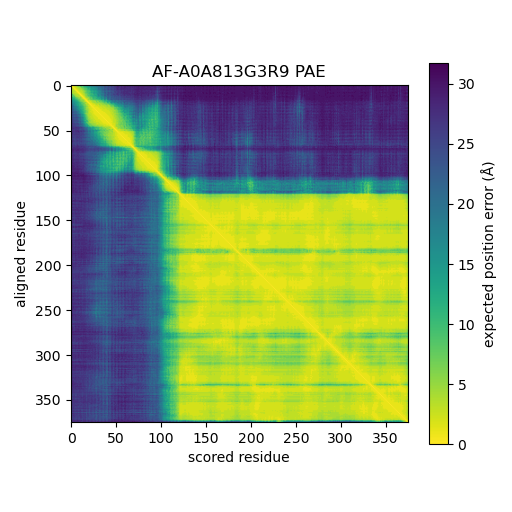1.00 64.94 115 ALA A O 1
ATOM 859 N N . ALA A 1 116 ? 18.238 -2.314 -9.322 1.00 62.97 116 ALA A N 1
ATOM 860 C CA . ALA A 1 116 ? 16.936 -2.792 -9.781 1.00 62.97 116 ALA A CA 1
ATOM 861 C C . ALA A 1 116 ? 16.573 -2.254 -11.175 1.00 62.97 116 ALA A C 1
ATOM 863 O O . ALA A 1 116 ? 16.135 -3.028 -12.016 1.00 62.97 116 ALA A O 1
ATOM 864 N N . ALA A 1 117 ? 16.824 -0.973 -11.465 1.00 59.91 117 ALA A N 1
ATOM 865 C CA . ALA A 1 117 ? 16.626 -0.402 -12.800 1.00 59.91 117 ALA A CA 1
ATOM 866 C C . ALA A 1 117 ? 17.548 -1.022 -13.857 1.00 59.91 117 ALA A C 1
ATOM 868 O O . ALA A 1 117 ? 17.097 -1.338 -14.957 1.00 59.91 117 ALA A O 1
ATOM 869 N N . GLU A 1 118 ? 18.821 -1.249 -13.519 1.00 64.06 118 GLU A N 1
ATOM 870 C CA . GLU A 1 118 ? 19.767 -1.957 -14.390 1.00 64.06 118 GLU A CA 1
ATOM 871 C C . GLU A 1 118 ? 19.297 -3.390 -14.675 1.00 64.06 118 GLU A C 1
ATOM 873 O O . GLU A 1 118 ? 19.387 -3.857 -15.811 1.00 64.06 118 GLU A O 1
ATOM 878 N N . LYS A 1 119 ? 18.730 -4.070 -13.669 1.00 63.94 119 LYS A N 1
ATOM 879 C CA . LYS A 1 119 ? 18.105 -5.390 -13.830 1.00 63.94 119 LYS A CA 1
ATOM 880 C C . LYS A 1 119 ? 16.843 -5.327 -14.701 1.00 63.94 119 LYS A C 1
ATOM 882 O O . LYS A 1 119 ? 16.649 -6.211 -15.529 1.00 63.94 119 LYS A O 1
ATOM 887 N N . ALA A 1 120 ? 16.016 -4.296 -14.533 1.00 63.06 120 ALA A N 1
ATOM 888 C CA . ALA A 1 120 ? 14.728 -4.164 -15.207 1.00 63.06 120 ALA A CA 1
ATOM 889 C C . ALA A 1 120 ? 14.856 -3.897 -16.712 1.00 63.06 120 ALA A C 1
ATOM 891 O O . ALA A 1 120 ? 13.943 -4.221 -17.463 1.00 63.06 120 ALA A O 1
ATOM 892 N N . LYS A 1 121 ? 15.957 -3.280 -17.174 1.00 80.12 121 LYS A N 1
ATOM 893 C CA . LYS A 1 121 ? 16.091 -2.795 -18.566 1.00 80.12 121 LYS A CA 1
ATOM 894 C C . LYS A 1 121 ? 14.858 -1.994 -19.035 1.00 80.12 121 LYS A C 1
ATOM 896 O O . LYS A 1 121 ? 14.495 -2.034 -20.208 1.00 80.12 121 LYS A O 1
ATOM 901 N N . TRP A 1 122 ? 14.204 -1.290 -18.112 1.00 89.75 122 TRP A N 1
ATOM 902 C CA . TRP A 1 122 ? 12.990 -0.518 -18.360 1.00 89.75 122 TRP A CA 1
ATOM 903 C C . TRP A 1 122 ? 13.319 0.978 -18.327 1.00 89.75 122 TRP A C 1
ATOM 905 O O . TRP A 1 122 ? 14.019 1.436 -17.425 1.00 89.75 122 TRP A O 1
ATOM 915 N N . THR A 1 123 ? 12.841 1.728 -19.320 1.00 92.62 123 THR A N 1
ATOM 916 C CA . THR A 1 123 ? 13.039 3.179 -19.442 1.00 92.62 123 THR A CA 1
ATOM 917 C C . THR A 1 123 ? 12.001 3.773 -20.390 1.00 92.62 123 THR A C 1
ATOM 919 O O . THR A 1 123 ? 11.608 3.129 -21.365 1.00 92.62 123 THR A O 1
ATOM 922 N N . THR A 1 124 ? 11.581 5.010 -20.128 1.00 93.12 124 THR A N 1
ATOM 923 C CA . THR A 1 124 ? 10.774 5.825 -21.053 1.00 93.12 124 THR A CA 1
ATOM 924 C C . THR A 1 124 ? 11.624 6.782 -21.894 1.00 93.12 124 THR A C 1
ATOM 926 O O . THR A 1 124 ? 11.098 7.478 -22.760 1.00 93.12 124 THR A O 1
ATOM 929 N N . GLY A 1 125 ? 12.936 6.838 -21.642 1.00 93.00 125 GLY A N 1
ATOM 930 C CA . GLY A 1 125 ? 13.862 7.796 -22.245 1.00 93.00 125 GLY A CA 1
ATOM 931 C C . GLY A 1 125 ? 13.932 9.152 -21.531 1.00 93.00 125 GLY A C 1
ATOM 932 O O . GLY A 1 125 ? 14.777 9.970 -21.888 1.00 93.00 125 GLY A O 1
ATOM 933 N N . ASP A 1 126 ? 13.099 9.396 -20.512 1.00 95.44 126 ASP A N 1
ATOM 934 C CA . ASP A 1 126 ? 13.152 10.596 -19.667 1.00 95.44 126 ASP A CA 1
ATOM 935 C C . ASP A 1 126 ? 13.687 10.243 -18.270 1.00 95.44 126 ASP A C 1
ATOM 937 O O . ASP A 1 126 ? 13.027 9.569 -17.478 1.00 95.44 126 ASP A O 1
ATOM 941 N N . GLU A 1 127 ? 14.896 10.713 -17.944 1.00 94.12 127 GLU A N 1
ATOM 942 C CA . GLU A 1 127 ? 15.578 10.348 -16.694 1.00 94.12 127 GLU A CA 1
ATOM 943 C C . GLU A 1 127 ? 14.800 10.786 -15.439 1.00 94.12 127 GLU A C 1
ATOM 945 O O . GLU A 1 127 ? 14.819 10.102 -14.410 1.00 94.12 127 GLU A O 1
ATOM 950 N N . GLY A 1 128 ? 14.122 11.937 -15.495 1.00 95.06 128 GLY A N 1
ATOM 951 C CA . GLY A 1 128 ? 13.344 12.458 -14.373 1.00 95.06 128 GLY A CA 1
ATOM 952 C C . GLY A 1 128 ? 12.106 11.605 -14.116 1.00 95.06 128 GLY A C 1
ATOM 953 O O . GLY A 1 128 ? 11.822 11.248 -12.966 1.00 95.06 128 GLY A O 1
ATOM 954 N N . TRP A 1 129 ? 11.408 11.248 -15.193 1.00 96.81 129 TRP A N 1
ATOM 955 C CA . TRP A 1 129 ? 10.259 10.354 -15.172 1.00 96.81 129 TRP A CA 1
ATOM 956 C C . TRP A 1 129 ? 10.641 8.963 -14.670 1.00 96.81 129 TRP A C 1
ATOM 958 O O . TRP A 1 129 ? 10.076 8.498 -13.679 1.00 96.81 129 TRP A O 1
ATOM 968 N N . ASP A 1 130 ? 11.657 8.347 -15.274 1.00 95.56 130 ASP A N 1
ATOM 969 C CA . ASP A 1 130 ? 12.102 6.990 -14.956 1.00 95.56 130 ASP A CA 1
ATOM 970 C C . ASP A 1 130 ? 12.544 6.872 -13.501 1.00 95.56 130 ASP A C 1
ATOM 972 O O . ASP A 1 130 ? 12.178 5.930 -12.798 1.00 95.56 130 ASP A O 1
ATOM 976 N N . ARG A 1 131 ? 13.273 7.876 -12.999 1.00 95.44 131 ARG A N 1
ATOM 977 C CA . ARG A 1 131 ? 13.676 7.927 -11.592 1.00 95.44 131 ARG A CA 1
ATOM 978 C C . ARG A 1 131 ? 12.469 7.970 -10.657 1.00 95.44 131 ARG A C 1
ATOM 980 O O . ARG A 1 131 ? 12.502 7.330 -9.607 1.00 95.44 131 ARG A O 1
ATOM 987 N N . LYS A 1 132 ? 11.424 8.731 -11.002 1.00 96.75 132 LYS A N 1
ATOM 988 C CA . LYS A 1 132 ? 10.204 8.811 -10.189 1.00 96.75 132 LYS A CA 1
ATOM 989 C C . LYS A 1 132 ? 9.396 7.516 -10.263 1.00 96.75 132 LYS A C 1
ATOM 991 O O . LYS A 1 132 ? 8.895 7.077 -9.231 1.00 96.75 132 LYS A O 1
ATOM 996 N N . VAL A 1 133 ? 9.292 6.908 -11.442 1.00 97.12 133 VAL A N 1
ATOM 997 C CA . VAL A 1 133 ? 8.605 5.626 -11.638 1.00 97.12 133 VAL A CA 1
ATOM 998 C C . VAL A 1 133 ? 9.285 4.523 -10.836 1.00 97.12 133 VAL A C 1
ATOM 1000 O O . VAL A 1 133 ? 8.617 3.818 -10.092 1.00 97.12 133 VAL A O 1
ATOM 1003 N N . LEU A 1 134 ? 10.609 4.421 -10.918 1.00 95.69 134 LEU A N 1
ATOM 1004 C CA . LEU A 1 134 ? 11.395 3.431 -10.188 1.00 95.69 134 LEU A CA 1
ATOM 1005 C C . LEU A 1 134 ? 11.283 3.603 -8.666 1.00 95.69 134 LEU A C 1
ATOM 1007 O O . LEU A 1 134 ? 11.126 2.628 -7.934 1.00 95.69 134 LEU A O 1
ATOM 1011 N N . ASP A 1 135 ? 11.344 4.848 -8.186 1.00 96.25 135 ASP A N 1
ATOM 1012 C CA . ASP A 1 135 ? 11.095 5.174 -6.782 1.00 96.25 135 ASP A CA 1
ATOM 1013 C C . ASP A 1 135 ? 9.689 4.724 -6.357 1.00 96.25 135 ASP A C 1
ATOM 1015 O O . ASP A 1 135 ? 9.551 4.046 -5.345 1.00 96.25 135 ASP A O 1
ATOM 1019 N N . LEU A 1 136 ? 8.654 5.013 -7.154 1.00 97.88 136 LEU A N 1
ATOM 1020 C CA . LEU A 1 136 ? 7.277 4.593 -6.879 1.00 97.88 136 LEU A CA 1
ATOM 1021 C C . LEU A 1 136 ? 7.090 3.063 -6.940 1.00 97.88 136 LEU A C 1
ATOM 1023 O O . LEU A 1 136 ? 6.386 2.503 -6.100 1.00 97.88 136 LEU A O 1
ATOM 1027 N N . ALA A 1 137 ? 7.732 2.383 -7.889 1.00 97.19 137 ALA A N 1
ATOM 1028 C CA . ALA A 1 137 ? 7.723 0.926 -8.041 1.00 97.19 137 ALA A CA 1
ATOM 1029 C C . ALA A 1 137 ? 8.338 0.222 -6.823 1.00 97.19 137 ALA A C 1
ATOM 1031 O O . ALA A 1 137 ? 7.825 -0.788 -6.343 1.00 97.19 137 ALA A O 1
ATOM 1032 N N . GLY A 1 138 ? 9.402 0.805 -6.266 1.00 96.44 138 GLY A N 1
ATOM 1033 C CA . GLY A 1 138 ? 10.095 0.302 -5.085 1.00 96.44 138 GLY A CA 1
ATOM 1034 C C . GLY A 1 138 ? 9.411 0.606 -3.746 1.00 96.44 138 GLY A C 1
ATOM 1035 O O . GLY A 1 138 ? 10.026 0.376 -2.704 1.00 96.44 138 GLY A O 1
ATOM 1036 N N . ARG A 1 139 ? 8.187 1.148 -3.736 1.00 97.94 139 ARG A N 1
ATOM 1037 C CA . ARG A 1 139 ? 7.430 1.520 -2.523 1.00 97.94 139 ARG A CA 1
ATOM 1038 C C . ARG A 1 139 ? 6.402 0.466 -2.098 1.00 97.94 139 ARG A C 1
ATOM 1040 O O . ARG A 1 139 ? 5.332 0.817 -1.595 1.00 97.94 139 ARG A O 1
ATOM 1047 N N . GLY A 1 140 ? 6.723 -0.814 -2.263 1.00 98.25 140 GLY A N 1
ATOM 1048 C CA . GLY A 1 140 ? 5.940 -1.913 -1.703 1.00 98.25 140 GLY A CA 1
ATOM 1049 C C . GLY A 1 140 ? 6.029 -2.001 -0.173 1.00 98.25 140 GLY A C 1
ATOM 1050 O O . GLY A 1 140 ? 6.878 -1.383 0.472 1.00 98.25 140 GLY A O 1
ATOM 1051 N N . ILE A 1 141 ? 5.141 -2.796 0.419 1.00 98.62 141 ILE A N 1
ATOM 1052 C CA . ILE A 1 141 ? 5.150 -3.156 1.842 1.00 98.62 141 ILE A CA 1
ATOM 1053 C C . ILE A 1 141 ? 5.053 -4.669 1.999 1.00 98.62 141 ILE A C 1
ATOM 1055 O O . ILE A 1 141 ? 4.462 -5.343 1.164 1.00 98.62 141 ILE A O 1
ATOM 1059 N N . THR A 1 142 ? 5.598 -5.216 3.083 1.00 98.75 142 THR A N 1
ATOM 1060 C CA . THR A 1 142 ? 5.356 -6.622 3.431 1.00 98.75 142 THR A CA 1
ATOM 1061 C C . THR A 1 142 ? 3.977 -6.805 4.062 1.00 98.75 142 THR A C 1
ATOM 1063 O O . THR A 1 142 ? 3.475 -5.901 4.741 1.00 98.75 142 THR A O 1
ATOM 1066 N N . LEU A 1 143 ? 3.396 -8.000 3.931 1.00 98.75 143 LEU A N 1
ATOM 1067 C CA . LEU A 1 143 ? 2.169 -8.380 4.638 1.00 98.75 143 LEU A CA 1
ATOM 1068 C C . LEU A 1 143 ? 2.318 -8.204 6.154 1.00 98.75 143 LEU A C 1
ATOM 1070 O O . LEU A 1 143 ? 1.435 -7.666 6.816 1.00 98.75 143 LEU A O 1
ATOM 1074 N N . ARG A 1 144 ? 3.491 -8.538 6.698 1.00 98.62 144 ARG A N 1
ATOM 1075 C CA . ARG A 1 144 ? 3.866 -8.269 8.090 1.00 98.62 144 ARG A CA 1
ATOM 1076 C C . ARG A 1 144 ? 3.655 -6.811 8.485 1.00 98.62 144 ARG A C 1
ATOM 1078 O O . ARG A 1 144 ? 3.141 -6.525 9.562 1.00 98.62 144 ARG A O 1
ATOM 1085 N N . ALA A 1 145 ? 4.106 -5.878 7.654 1.00 98.69 145 ALA A N 1
ATOM 1086 C CA . ALA A 1 145 ? 3.979 -4.459 7.947 1.00 98.69 145 ALA A CA 1
ATOM 1087 C C . ALA A 1 145 ? 2.533 -3.976 7.820 1.00 98.69 145 ALA A C 1
ATOM 1089 O O . ALA A 1 145 ? 2.106 -3.162 8.638 1.00 98.69 145 ALA A O 1
ATOM 1090 N N . LEU A 1 146 ? 1.781 -4.510 6.851 1.00 98.81 146 LEU A N 1
ATOM 1091 C CA . LEU A 1 146 ? 0.352 -4.246 6.706 1.00 98.81 146 LEU A CA 1
ATOM 1092 C C . LEU A 1 146 ? -0.431 -4.689 7.950 1.00 98.81 146 LEU A C 1
ATOM 1094 O O . LEU A 1 146 ? -1.181 -3.891 8.507 1.00 98.81 146 LEU A O 1
ATOM 1098 N N . LEU A 1 147 ? -0.215 -5.917 8.432 1.00 98.69 147 LEU A N 1
ATOM 1099 C CA . LEU A 1 147 ? -0.893 -6.442 9.624 1.00 98.69 147 LEU A CA 1
ATOM 1100 C C . LEU A 1 147 ? -0.492 -5.678 10.888 1.00 98.69 147 LEU A C 1
ATOM 1102 O O . LEU A 1 147 ? -1.356 -5.275 11.665 1.00 98.69 147 LEU A O 1
ATOM 1106 N N . ARG A 1 148 ? 0.796 -5.352 11.057 1.00 98.06 148 ARG A N 1
ATOM 1107 C CA . ARG A 1 148 ? 1.252 -4.483 12.156 1.00 98.06 148 ARG A CA 1
ATOM 1108 C C . ARG A 1 148 ? 0.618 -3.097 12.118 1.00 98.06 148 ARG A C 1
ATOM 1110 O O . ARG A 1 148 ? 0.311 -2.550 13.173 1.00 98.06 148 ARG A O 1
ATOM 1117 N N . PHE A 1 149 ? 0.446 -2.512 10.933 1.00 98.50 149 PHE A N 1
ATOM 1118 C CA . PHE A 1 149 ? -0.283 -1.256 10.777 1.00 98.50 149 PHE A CA 1
ATOM 1119 C C . PHE A 1 149 ? -1.754 -1.427 11.173 1.00 98.50 149 PHE A C 1
ATOM 1121 O O . PHE A 1 149 ? -2.244 -0.658 11.996 1.00 98.50 149 PHE A O 1
ATOM 1128 N N . TYR A 1 150 ? -2.424 -2.461 10.659 1.00 98.56 150 TYR A N 1
ATOM 1129 C CA . TYR A 1 150 ? -3.829 -2.744 10.947 1.00 98.56 150 TYR A CA 1
ATOM 1130 C C . TYR A 1 150 ? -4.086 -2.912 12.451 1.00 98.56 150 TYR A C 1
ATOM 1132 O O . TYR A 1 150 ? -4.979 -2.273 12.996 1.00 98.56 150 TYR A O 1
ATOM 1140 N N . ARG A 1 151 ? -3.226 -3.661 13.156 1.00 97.69 151 ARG A N 1
ATOM 1141 C CA . ARG A 1 151 ? -3.284 -3.860 14.618 1.00 97.69 151 ARG A CA 1
ATOM 1142 C C . ARG A 1 151 ? -3.211 -2.572 15.438 1.00 97.69 151 ARG A C 1
ATOM 1144 O O . ARG A 1 151 ? -3.589 -2.576 16.607 1.00 97.69 151 ARG A O 1
ATOM 1151 N N . ARG A 1 152 ? -2.658 -1.493 14.878 1.00 97.62 152 ARG A N 1
ATOM 1152 C CA . ARG A 1 152 ? -2.560 -0.199 15.566 1.00 97.62 152 ARG A CA 1
ATOM 1153 C C . ARG A 1 152 ? -3.837 0.622 15.441 1.00 97.62 152 ARG A C 1
ATOM 1155 O O . ARG A 1 152 ? -4.026 1.516 16.262 1.00 97.62 152 ARG A O 1
ATOM 1162 N N . LEU A 1 153 ? -4.682 0.356 14.447 1.00 98.25 153 LEU A N 1
ATOM 1163 C CA . LEU A 1 153 ? -5.951 1.060 14.284 1.00 98.25 153 LEU A CA 1
ATOM 1164 C C . LEU A 1 153 ? -6.871 0.777 15.478 1.00 98.25 153 LEU A C 1
ATOM 1166 O O . LEU A 1 153 ? -6.896 -0.335 16.001 1.00 98.25 153 LEU A O 1
ATOM 1170 N N . GLY A 1 154 ? -7.588 1.799 15.945 1.00 97.00 154 GLY A N 1
ATOM 1171 C CA . GLY A 1 154 ? -8.444 1.700 17.133 1.00 97.00 154 GLY A CA 1
ATOM 1172 C C . GLY A 1 154 ? -7.674 1.778 18.454 1.00 97.00 154 GLY A C 1
ATOM 1173 O O . GLY A 1 154 ? -8.270 1.724 19.527 1.00 97.00 154 GLY A O 1
ATOM 1174 N N . THR A 1 155 ? -6.346 1.937 18.413 1.00 96.75 155 THR A N 1
ATOM 1175 C CA . THR A 1 155 ? -5.567 2.276 19.612 1.00 96.75 155 THR A CA 1
ATOM 1176 C C . THR A 1 155 ? -5.682 3.765 19.920 1.00 96.75 155 THR A C 1
ATOM 1178 O O . THR A 1 155 ? -5.942 4.581 19.038 1.00 96.75 155 THR A O 1
ATOM 1181 N N . SER A 1 156 ? -5.382 4.155 21.160 1.00 95.62 156 SER A N 1
ATOM 1182 C CA . SER A 1 156 ? -5.333 5.569 21.564 1.00 95.62 156 SER A CA 1
ATOM 1183 C C . SER A 1 156 ? -4.383 6.423 20.713 1.00 95.62 156 SER A C 1
ATOM 1185 O O . SER A 1 156 ? -4.562 7.634 20.625 1.00 95.62 156 SER A O 1
ATOM 1187 N N . SER A 1 157 ? -3.384 5.800 20.079 1.00 95.56 157 SER A N 1
ATOM 1188 C CA . SER A 1 157 ? -2.356 6.483 19.289 1.00 95.56 157 SER A CA 1
ATOM 1189 C C . SER A 1 157 ? -2.660 6.586 17.793 1.00 95.56 157 SER A C 1
ATOM 1191 O O . SER A 1 157 ? -2.088 7.442 17.121 1.00 95.56 157 SER A O 1
ATOM 1193 N N . VAL A 1 158 ? -3.519 5.717 17.246 1.00 97.62 158 VAL A N 1
ATOM 1194 C CA . VAL A 1 158 ? -3.807 5.674 15.806 1.00 97.62 158 VAL A CA 1
ATOM 1195 C C . VAL A 1 158 ? -5.293 5.436 15.593 1.00 97.62 158 VAL A C 1
ATOM 1197 O O . VAL A 1 158 ? -5.789 4.344 15.852 1.00 97.62 158 VAL A O 1
ATOM 1200 N N . MET A 1 159 ? -5.974 6.462 15.076 1.00 97.50 159 MET A N 1
ATOM 1201 C CA . MET A 1 159 ? -7.403 6.449 14.746 1.00 97.50 159 MET A CA 1
ATOM 1202 C C . MET A 1 159 ? -8.259 5.755 15.833 1.00 97.50 159 MET A C 1
ATOM 1204 O O . MET A 1 159 ? -8.776 4.663 15.601 1.00 97.50 159 MET A O 1
ATOM 1208 N N . PRO A 1 160 ? -8.405 6.352 17.036 1.00 97.50 160 PRO A N 1
ATOM 1209 C CA . PRO A 1 160 ? -8.971 5.663 18.206 1.00 97.50 160 PRO A CA 1
ATOM 1210 C C . PRO A 1 160 ? -10.412 5.168 18.047 1.00 97.50 160 PRO A C 1
ATOM 1212 O O . PRO A 1 160 ? -10.818 4.231 18.720 1.00 97.50 160 PRO A O 1
ATOM 1215 N N . HIS A 1 161 ? -11.188 5.794 17.164 1.00 97.50 161 HIS A N 1
ATOM 1216 C CA . HIS A 1 161 ? -12.577 5.433 16.877 1.00 97.50 161 HIS A CA 1
ATOM 1217 C C . HIS A 1 161 ? -12.706 4.484 15.676 1.00 97.50 161 HIS A C 1
ATOM 1219 O O . HIS A 1 161 ? -13.803 4.329 15.147 1.00 97.50 161 HIS A O 1
ATOM 1225 N N . PHE A 1 162 ? -11.606 3.874 15.217 1.00 98.19 162 PHE A N 1
ATOM 1226 C CA . PHE A 1 162 ? -11.633 2.951 14.089 1.00 98.19 162 PHE A CA 1
ATOM 1227 C C . PHE A 1 162 ? -12.593 1.780 14.340 1.00 98.19 162 PHE A C 1
ATOM 1229 O O . PHE A 1 162 ? -12.401 0.959 15.231 1.00 98.19 162 PHE A O 1
ATOM 1236 N N . ASP A 1 163 ? -13.605 1.707 13.488 1.00 98.06 163 ASP A N 1
ATOM 1237 C CA . ASP A 1 163 ? -14.548 0.609 13.329 1.00 98.06 163 ASP A CA 1
ATOM 1238 C C . ASP A 1 163 ? -14.308 -0.082 11.966 1.00 98.06 163 ASP A C 1
ATOM 1240 O O . ASP A 1 163 ? -14.519 0.558 10.922 1.00 98.06 163 ASP A O 1
ATOM 1244 N N . PRO A 1 164 ? -13.881 -1.361 11.938 1.00 97.56 164 PRO A N 1
ATOM 1245 C CA . PRO A 1 164 ? -13.616 -2.101 10.703 1.00 97.56 164 PRO A CA 1
ATOM 1246 C C . PRO A 1 164 ? -14.877 -2.368 9.870 1.00 97.56 164 PRO A C 1
ATOM 1248 O O . PRO A 1 164 ? -14.763 -2.686 8.684 1.00 97.56 164 PRO A O 1
ATOM 1251 N N . ALA A 1 165 ? -16.071 -2.237 10.452 1.00 97.00 165 ALA A N 1
ATOM 1252 C CA . ALA A 1 165 ? -17.338 -2.380 9.750 1.00 97.00 165 ALA A CA 1
ATOM 1253 C C . ALA A 1 165 ? -17.822 -1.070 9.108 1.00 97.00 165 ALA A C 1
ATOM 1255 O O . ALA A 1 165 ? -18.791 -1.092 8.353 1.00 97.00 165 ALA A O 1
ATOM 1256 N N . LYS A 1 166 ? -17.185 0.074 9.380 1.00 97.94 166 LYS A N 1
ATOM 1257 C CA . LYS A 1 166 ? -17.650 1.374 8.867 1.00 97.94 166 LYS A CA 1
ATOM 1258 C C . LYS A 1 166 ? -16.606 2.131 8.066 1.00 97.94 166 LYS A C 1
ATOM 1260 O O . LYS A 1 166 ? -16.962 2.737 7.061 1.00 97.94 166 LYS A O 1
ATOM 1265 N N . HIS A 1 167 ? -15.338 2.088 8.469 1.00 98.38 167 HIS A N 1
ATOM 1266 C CA . HIS A 1 167 ? -14.319 2.903 7.815 1.00 98.38 167 HIS A CA 1
ATOM 1267 C C . HIS A 1 167 ? -13.905 2.344 6.461 1.00 98.38 167 HIS A C 1
ATOM 1269 O O . HIS A 1 167 ? -13.460 1.197 6.316 1.00 98.38 167 HIS A O 1
ATOM 1275 N N . SER A 1 168 ? -14.008 3.216 5.470 1.00 98.31 168 SER A N 1
ATOM 1276 C CA . SER A 1 168 ? -13.460 3.018 4.145 1.00 98.31 168 SER A CA 1
ATOM 1277 C C . SER A 1 168 ? -11.941 3.171 4.150 1.00 98.31 168 SER A C 1
ATOM 1279 O O . SER A 1 168 ? -11.311 3.656 5.096 1.00 98.31 168 SER A O 1
ATOM 1281 N N . THR A 1 169 ? -11.329 2.785 3.040 1.00 98.31 169 THR A N 1
ATOM 1282 C CA . THR A 1 169 ? -9.903 3.010 2.824 1.00 98.31 169 THR A CA 1
ATOM 1283 C C . THR A 1 169 ? -9.580 4.507 2.740 1.00 98.31 169 THR A C 1
ATOM 1285 O O . THR A 1 169 ? -8.516 4.922 3.198 1.00 98.31 169 THR A O 1
ATOM 1288 N N . ALA A 1 170 ? -10.502 5.331 2.226 1.00 97.62 170 ALA A N 1
ATOM 1289 C CA . ALA A 1 170 ? -10.359 6.786 2.233 1.00 97.62 170 ALA A CA 1
ATOM 1290 C C . ALA A 1 170 ? -10.294 7.353 3.662 1.00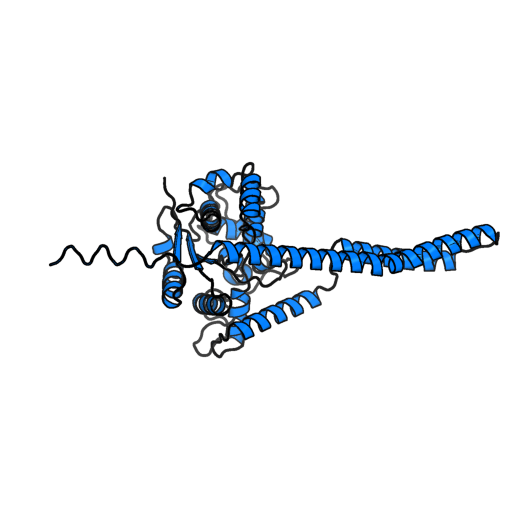 97.62 170 ALA A C 1
ATOM 1292 O O . ALA A 1 170 ? -9.436 8.191 3.945 1.00 97.62 170 ALA A O 1
ATOM 1293 N N . ASP A 1 171 ? -11.127 6.853 4.579 1.00 98.31 171 ASP A N 1
ATOM 1294 C CA . ASP A 1 171 ? -11.113 7.294 5.980 1.00 98.31 171 ASP A CA 1
ATOM 1295 C C . ASP A 1 171 ? -9.764 6.985 6.636 1.00 98.31 171 ASP A C 1
ATOM 1297 O O . ASP A 1 171 ? -9.138 7.858 7.243 1.00 98.31 171 ASP A O 1
ATOM 1301 N N . VAL A 1 172 ? -9.259 5.765 6.431 1.00 98.56 172 VAL A N 1
ATOM 1302 C CA . VAL A 1 172 ? -7.944 5.341 6.933 1.00 98.56 172 VAL A CA 1
ATOM 1303 C C . VAL A 1 172 ? -6.815 6.160 6.300 1.00 98.56 172 VAL A C 1
ATOM 1305 O O . VAL A 1 172 ? -5.862 6.527 6.995 1.00 98.56 172 VAL A O 1
ATOM 1308 N N . ALA A 1 173 ? -6.927 6.529 5.018 1.00 97.94 173 ALA A N 1
ATOM 1309 C CA . ALA A 1 173 ? -5.974 7.422 4.358 1.00 97.94 173 ALA A CA 1
ATOM 1310 C C . ALA A 1 173 ? -5.863 8.768 5.093 1.00 97.94 173 ALA A C 1
ATOM 1312 O O . ALA A 1 173 ? -4.765 9.233 5.414 1.00 97.94 173 ALA A O 1
ATOM 1313 N N . ARG A 1 174 ? -7.015 9.380 5.390 1.00 97.62 174 ARG A N 1
ATOM 1314 C CA . ARG A 1 174 ? -7.109 10.694 6.037 1.00 97.62 174 ARG A CA 1
ATOM 1315 C C . ARG A 1 174 ? -6.674 10.669 7.496 1.00 97.62 174 ARG A C 1
ATOM 1317 O O . ARG A 1 174 ? -5.981 11.584 7.931 1.00 97.62 174 ARG A O 1
ATOM 1324 N N . GLN A 1 175 ? -7.075 9.641 8.235 1.00 97.81 175 GLN A N 1
ATOM 1325 C CA . GLN A 1 175 ? -7.036 9.655 9.699 1.00 97.81 175 GLN A CA 1
ATOM 1326 C C . GLN A 1 175 ? -5.916 8.813 10.309 1.00 97.81 175 GLN A C 1
ATOM 1328 O O . GLN A 1 175 ? -5.574 9.008 11.474 1.00 97.81 175 GLN A O 1
ATOM 1333 N N . ALA A 1 176 ? -5.305 7.917 9.531 1.00 98.25 176 ALA A N 1
ATOM 1334 C CA . ALA A 1 176 ? -4.169 7.117 9.978 1.00 98.25 176 ALA A CA 1
ATOM 1335 C C . ALA A 1 176 ? -2.945 7.308 9.079 1.00 98.25 176 ALA A C 1
ATOM 1337 O O . ALA A 1 176 ? -1.872 7.642 9.579 1.00 98.25 176 ALA A O 1
ATOM 1338 N N . VAL A 1 177 ? -3.089 7.148 7.760 1.00 98.56 177 VAL A N 1
ATOM 1339 C CA . VAL A 1 177 ? -1.943 7.141 6.835 1.00 98.56 177 VAL A CA 1
ATOM 1340 C C . VAL A 1 177 ? -1.244 8.494 6.786 1.00 98.56 177 VAL A C 1
ATOM 1342 O O . VAL A 1 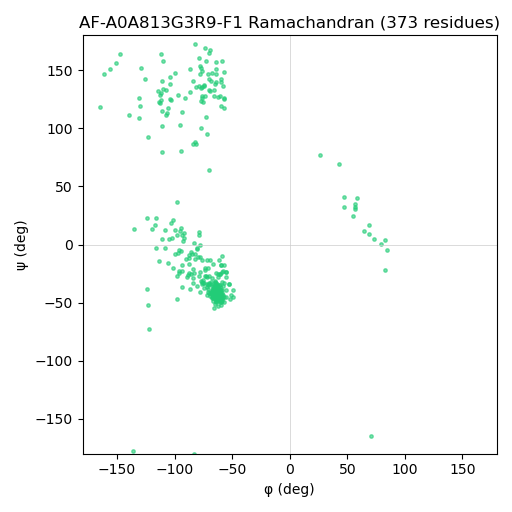177 ? -0.047 8.567 7.054 1.00 98.56 177 VAL A O 1
ATOM 1345 N N . ILE A 1 178 ? -1.989 9.564 6.495 1.00 98.19 178 ILE A N 1
ATOM 1346 C CA . ILE A 1 178 ? -1.440 10.924 6.420 1.00 98.19 178 ILE A CA 1
ATOM 1347 C C . ILE A 1 178 ? -0.802 11.352 7.755 1.00 98.19 178 ILE A C 1
ATOM 1349 O O . ILE A 1 178 ? 0.342 11.809 7.721 1.00 98.19 178 ILE A O 1
ATOM 1353 N N . PRO A 1 179 ? -1.459 11.206 8.927 1.00 97.56 179 PRO A N 1
ATOM 1354 C CA . PRO A 1 179 ? -0.839 11.554 10.206 1.00 97.56 179 PRO A CA 1
ATOM 1355 C C . PRO A 1 179 ? 0.430 10.754 10.513 1.00 97.56 179 PRO A C 1
ATOM 1357 O O . PRO A 1 179 ? 1.411 11.333 10.968 1.00 97.56 179 PRO A O 1
ATOM 1360 N N . LEU A 1 180 ? 0.442 9.445 10.239 1.00 97.88 180 LEU A N 1
ATOM 1361 C CA . LEU A 1 180 ? 1.585 8.582 10.556 1.00 97.88 180 LEU A CA 1
ATOM 1362 C C . LEU A 1 180 ? 2.790 8.779 9.639 1.00 97.88 180 LEU A C 1
ATOM 1364 O O . LEU A 1 180 ? 3.900 8.415 10.025 1.00 97.88 180 LEU A O 1
ATOM 1368 N N . SER A 1 181 ? 2.590 9.325 8.440 1.00 97.94 181 SER A N 1
ATOM 1369 C CA . SER A 1 181 ? 3.683 9.605 7.509 1.00 97.94 181 SER A CA 1
ATOM 1370 C C . SER A 1 181 ? 4.098 11.078 7.462 1.00 97.94 181 SER A C 1
ATOM 1372 O O . SER A 1 181 ? 4.939 11.448 6.641 1.00 97.94 181 SER A O 1
ATOM 1374 N N . LYS A 1 182 ? 3.521 11.916 8.333 1.00 96.81 182 LYS A N 1
ATOM 1375 C CA . LYS A 1 182 ? 3.863 13.334 8.490 1.00 96.81 182 LYS A CA 1
ATOM 1376 C C . LYS A 1 182 ? 5.140 13.496 9.321 1.00 96.81 182 LYS A C 1
ATOM 1378 O O . LYS A 1 182 ? 5.276 12.855 10.357 1.00 96.81 182 LYS A O 1
ATOM 1383 N N . ASP A 1 183 ? 6.038 14.380 8.882 1.00 90.50 183 ASP A N 1
ATOM 1384 C CA . ASP A 1 183 ? 7.207 14.874 9.640 1.00 90.50 183 ASP A CA 1
ATOM 1385 C C . ASP A 1 183 ? 8.040 13.776 10.326 1.00 90.50 183 ASP A C 1
ATOM 1387 O O . ASP A 1 183 ? 8.499 13.900 11.460 1.00 90.50 183 ASP A O 1
ATOM 1391 N N . THR A 1 184 ? 8.235 12.664 9.618 1.00 90.44 184 THR A N 1
ATOM 1392 C CA . THR A 1 184 ? 9.009 11.523 10.116 1.00 90.44 184 THR A CA 1
ATOM 1393 C C . THR A 1 184 ? 10.514 11.731 9.909 1.00 90.44 184 THR A C 1
ATOM 1395 O O . THR A 1 184 ? 10.946 12.704 9.290 1.00 90.44 184 THR A O 1
ATOM 1398 N N . GLY A 1 185 ? 11.344 10.762 10.318 1.00 81.94 185 GLY A N 1
ATOM 1399 C CA . GLY A 1 185 ? 12.770 10.729 9.952 1.00 81.94 185 GLY A CA 1
ATOM 1400 C C . GLY A 1 185 ? 13.042 10.693 8.435 1.00 81.94 185 GLY A C 1
ATOM 1401 O O . GLY A 1 185 ? 14.182 10.873 8.013 1.00 81.94 185 GLY A O 1
ATOM 1402 N N . HIS A 1 186 ? 12.004 10.489 7.616 1.00 83.25 186 HIS A N 1
ATOM 1403 C CA . HIS A 1 186 ? 12.032 10.551 6.153 1.00 83.25 186 HIS A CA 1
ATOM 1404 C C . HIS A 1 186 ? 11.313 11.797 5.595 1.00 83.25 186 HIS A C 1
ATOM 1406 O O . HIS A 1 186 ? 11.037 11.867 4.399 1.00 83.25 186 HIS A O 1
ATOM 1412 N N . GLY A 1 187 ? 10.984 12.768 6.453 1.00 90.31 187 GLY A N 1
ATOM 1413 C CA . GLY A 1 187 ? 10.099 13.884 6.132 1.00 90.31 187 GLY A CA 1
ATOM 1414 C C . GLY A 1 187 ? 8.638 13.450 5.981 1.00 90.31 187 GLY A C 1
ATOM 1415 O O . GLY A 1 187 ? 8.246 12.346 6.380 1.00 90.31 187 GLY A O 1
ATOM 1416 N N . SER A 1 188 ? 7.829 14.333 5.395 1.00 93.25 188 SER A N 1
ATOM 1417 C CA . SER A 1 188 ? 6.451 14.034 4.993 1.00 93.25 188 SER A CA 1
ATOM 1418 C C . SER A 1 188 ? 6.463 13.216 3.692 1.00 93.25 188 SER A C 1
ATOM 1420 O O . SER A 1 188 ? 6.700 13.749 2.609 1.00 93.25 188 SER A O 1
ATOM 1422 N N . SER A 1 189 ? 6.280 11.899 3.811 1.00 95.62 189 SER A N 1
ATOM 1423 C CA . SER A 1 189 ? 6.519 10.925 2.732 1.00 95.62 189 SER A CA 1
ATOM 1424 C C . SER A 1 189 ? 5.397 9.883 2.617 1.00 95.62 189 SER A C 1
ATOM 1426 O O . SER A 1 189 ? 4.384 9.953 3.319 1.00 95.62 189 SER A O 1
ATOM 1428 N N . SER A 1 190 ? 5.544 8.920 1.701 1.00 97.94 190 SER A N 1
ATOM 1429 C CA . SER A 1 190 ? 4.628 7.776 1.617 1.00 97.94 190 SER A CA 1
ATOM 1430 C C . SER A 1 190 ? 4.710 6.919 2.884 1.00 97.94 190 SER A C 1
ATOM 1432 O O . SER A 1 190 ? 5.776 6.786 3.494 1.00 97.94 190 SER A O 1
ATOM 1434 N N . LEU A 1 191 ? 3.593 6.318 3.300 1.00 98.56 191 LEU A N 1
ATOM 1435 C CA . LEU A 1 191 ? 3.601 5.490 4.505 1.00 98.56 191 LEU A CA 1
ATOM 1436 C C . LEU A 1 191 ? 4.426 4.212 4.298 1.00 98.56 191 LEU A C 1
ATOM 1438 O O . LEU A 1 191 ? 5.039 3.740 5.253 1.00 98.56 191 LEU A O 1
ATOM 1442 N N . SER A 1 192 ? 4.528 3.681 3.075 1.00 98.44 192 SER A N 1
ATOM 1443 C CA . SER A 1 192 ? 5.400 2.533 2.802 1.00 98.44 192 SER A CA 1
ATOM 1444 C C . SER A 1 192 ? 6.870 2.845 3.081 1.00 98.44 192 SER A C 1
ATOM 1446 O O . SER A 1 192 ? 7.541 2.037 3.720 1.00 98.44 192 SER A O 1
ATOM 1448 N N . THR A 1 193 ? 7.355 4.042 2.725 1.00 97.75 193 THR A N 1
ATOM 1449 C CA . THR A 1 193 ? 8.708 4.505 3.081 1.00 97.75 193 THR A CA 1
ATOM 1450 C C . THR A 1 193 ? 8.927 4.452 4.592 1.00 97.75 193 THR A C 1
ATOM 1452 O O . THR A 1 193 ? 9.954 3.949 5.044 1.00 97.75 193 THR A O 1
ATOM 1455 N N . VAL A 1 194 ? 7.958 4.915 5.383 1.00 97.75 194 VAL A N 1
ATOM 1456 C CA . VAL A 1 194 ? 8.043 4.905 6.852 1.00 97.75 194 VAL A CA 1
ATOM 1457 C C . VAL A 1 194 ? 8.028 3.474 7.393 1.00 97.75 194 VAL A C 1
ATOM 1459 O O . VAL A 1 194 ? 8.898 3.102 8.180 1.00 97.75 194 VAL A O 1
ATOM 1462 N N . LEU A 1 195 ? 7.087 2.642 6.938 1.00 97.69 195 LEU A N 1
ATOM 1463 C CA . LEU A 1 195 ? 6.945 1.257 7.394 1.00 97.69 195 LEU A CA 1
ATOM 1464 C C . LEU A 1 195 ? 8.150 0.384 7.005 1.00 97.69 195 LEU A C 1
ATOM 1466 O O . LEU A 1 195 ? 8.513 -0.525 7.751 1.00 97.69 195 LEU A O 1
ATOM 1470 N N . MET A 1 196 ? 8.784 0.656 5.860 1.00 97.94 196 MET A N 1
ATOM 1471 C CA . MET A 1 196 ? 9.959 -0.072 5.361 1.00 97.94 196 MET A CA 1
ATOM 1472 C C . MET A 1 196 ? 11.295 0.564 5.771 1.00 97.94 196 MET A C 1
ATOM 1474 O O . MET A 1 196 ? 12.355 0.042 5.410 1.00 97.94 196 MET A O 1
ATOM 1478 N N . GLN A 1 197 ? 11.271 1.645 6.561 1.00 95.44 197 GLN A N 1
ATOM 1479 C CA . GLN A 1 197 ? 12.457 2.374 7.037 1.00 95.44 197 GLN A CA 1
ATOM 1480 C C . GLN A 1 197 ? 13.336 2.906 5.889 1.00 95.44 197 GLN A C 1
ATOM 1482 O O . GLN A 1 197 ? 14.566 2.820 5.921 1.00 95.44 197 GLN A O 1
ATOM 1487 N N . GLY A 1 198 ? 12.698 3.401 4.829 1.00 93.00 198 GLY A N 1
ATOM 1488 C CA . GLY A 1 198 ? 13.350 3.926 3.630 1.00 93.00 198 GLY A CA 1
ATOM 1489 C C . GLY A 1 198 ? 13.958 2.867 2.709 1.00 93.00 198 GLY A C 1
ATOM 1490 O O . GLY A 1 198 ? 14.616 3.228 1.734 1.00 93.00 198 GLY A O 1
ATOM 1491 N N . ARG A 1 199 ? 13.774 1.572 2.997 1.00 93.50 199 ARG A N 1
ATOM 1492 C CA . ARG A 1 199 ? 14.214 0.498 2.099 1.00 93.50 199 ARG A CA 1
ATOM 1493 C C . ARG A 1 199 ? 13.282 0.405 0.899 1.00 93.50 199 ARG A C 1
ATOM 1495 O O . ARG A 1 199 ? 12.066 0.440 1.059 1.00 93.50 199 ARG A O 1
ATOM 1502 N N . SER A 1 200 ? 13.879 0.235 -0.278 1.00 94.12 200 SER A N 1
ATOM 1503 C CA . SER A 1 200 ? 13.139 -0.114 -1.485 1.00 94.12 200 SER A CA 1
ATOM 1504 C C . SER A 1 200 ? 12.713 -1.579 -1.408 1.00 94.12 200 SER A C 1
ATOM 1506 O O . SER A 1 200 ? 13.534 -2.457 -1.129 1.00 94.12 200 SER A O 1
ATOM 1508 N N . VAL A 1 201 ? 11.422 -1.820 -1.608 1.00 95.31 201 VAL A N 1
ATOM 1509 C CA . VAL A 1 201 ? 10.783 -3.133 -1.574 1.00 95.31 201 VAL A CA 1
ATOM 1510 C C . VAL A 1 201 ? 9.930 -3.255 -2.827 1.00 95.31 201 VAL A C 1
ATOM 1512 O O . VAL A 1 201 ? 8.901 -2.589 -2.945 1.00 95.31 201 VAL A O 1
ATOM 1515 N N . PHE A 1 202 ? 10.364 -4.093 -3.765 1.00 95.00 202 PHE A N 1
ATOM 1516 C CA . PHE A 1 202 ? 9.570 -4.396 -4.948 1.00 95.00 202 PHE A CA 1
ATOM 1517 C C . PHE A 1 202 ? 8.451 -5.387 -4.585 1.00 95.00 202 PHE A C 1
ATOM 1519 O O . PHE A 1 202 ? 8.682 -6.337 -3.822 1.00 95.00 202 PHE A O 1
ATOM 1526 N N . PRO A 1 203 ? 7.219 -5.140 -5.048 1.00 97.56 203 PRO A N 1
ATOM 1527 C CA . PRO A 1 203 ? 6.077 -5.993 -4.757 1.00 97.56 203 PRO A CA 1
ATOM 1528 C C . PRO A 1 203 ? 6.090 -7.261 -5.618 1.00 97.56 203 PRO A C 1
ATOM 1530 O O . PRO A 1 203 ? 6.468 -7.226 -6.785 1.00 97.56 203 PRO A O 1
ATOM 1533 N N . MET A 1 204 ? 5.603 -8.362 -5.053 1.00 97.31 204 MET A N 1
ATOM 1534 C CA . MET A 1 204 ? 5.222 -9.558 -5.810 1.00 97.31 204 MET A CA 1
ATOM 1535 C C . MET A 1 204 ? 3.775 -9.474 -6.300 1.00 97.31 204 MET A C 1
ATOM 1537 O O . MET A 1 204 ? 3.437 -10.078 -7.311 1.00 97.31 204 MET A O 1
ATOM 1541 N N . THR A 1 205 ? 2.937 -8.688 -5.620 1.00 98.50 205 THR A N 1
ATOM 1542 C CA . THR A 1 205 ? 1.538 -8.484 -6.003 1.00 98.50 205 THR A CA 1
ATOM 1543 C C . THR A 1 205 ? 1.197 -6.996 -6.017 1.00 98.50 205 THR A C 1
ATOM 1545 O O . THR A 1 205 ? 1.379 -6.287 -5.024 1.00 98.50 205 THR A O 1
ATOM 1548 N N . MET A 1 206 ? 0.663 -6.501 -7.131 1.00 98.06 206 MET A N 1
ATOM 1549 C CA . MET A 1 206 ? 0.019 -5.189 -7.195 1.00 98.06 206 MET A CA 1
ATOM 1550 C C . MET A 1 206 ? -1.453 -5.325 -6.803 1.00 98.06 206 MET A C 1
ATOM 1552 O O . MET A 1 206 ? -2.156 -6.182 -7.328 1.00 98.06 206 MET A O 1
ATOM 1556 N N . VAL A 1 207 ? -1.937 -4.473 -5.901 1.00 98.75 207 VAL A N 1
ATOM 1557 C CA . VAL A 1 207 ? -3.321 -4.518 -5.422 1.00 98.75 207 VAL A CA 1
ATOM 1558 C C . VAL A 1 207 ? -4.124 -3.367 -6.013 1.00 98.75 207 VAL A C 1
ATOM 1560 O O . VAL A 1 207 ? -3.916 -2.204 -5.660 1.00 98.75 207 VAL A O 1
ATOM 1563 N N . THR A 1 208 ? -5.092 -3.708 -6.857 1.00 98.62 208 THR A N 1
ATOM 1564 C CA . THR A 1 208 ? -6.109 -2.784 -7.362 1.00 98.62 208 THR A CA 1
ATOM 1565 C C . THR A 1 208 ? -7.317 -2.836 -6.431 1.00 98.62 208 THR A C 1
ATOM 1567 O O . THR A 1 208 ? -7.851 -3.908 -6.139 1.00 98.62 208 THR A O 1
ATOM 1570 N N . HIS A 1 209 ? -7.741 -1.675 -5.928 1.00 98.25 209 HIS A N 1
ATOM 1571 C CA . HIS A 1 209 ? -8.852 -1.561 -4.982 1.00 98.25 209 HIS A CA 1
ATOM 1572 C C . HIS A 1 209 ? -9.572 -0.213 -5.103 1.00 98.25 209 HIS A C 1
ATOM 1574 O O . HIS A 1 209 ? -8.987 0.792 -5.509 1.00 98.25 209 HIS A O 1
ATOM 1580 N N . SER A 1 210 ? -10.840 -0.164 -4.683 1.00 97.19 210 SER A N 1
ATOM 1581 C CA . SER A 1 210 ? -11.552 1.106 -4.511 1.00 97.19 210 SER A CA 1
ATOM 1582 C C . SER A 1 210 ? -11.252 1.722 -3.144 1.00 97.19 210 SER A C 1
ATOM 1584 O O . SER A 1 210 ? -11.222 1.035 -2.123 1.00 97.19 210 SER A O 1
ATOM 1586 N N . TRP A 1 211 ? -11.100 3.046 -3.100 1.00 96.56 211 TRP A N 1
ATOM 1587 C CA . TRP A 1 211 ? -10.980 3.784 -1.839 1.00 96.56 211 TRP A CA 1
ATOM 1588 C C . TRP A 1 211 ? -12.290 3.849 -1.045 1.00 96.56 211 TRP A C 1
ATOM 1590 O O . TRP A 1 211 ? -12.249 4.056 0.165 1.00 96.56 211 TRP A O 1
ATOM 1600 N N . SER A 1 212 ? -13.434 3.631 -1.704 1.00 96.38 212 SER A N 1
ATOM 1601 C CA . SER A 1 212 ? -14.734 3.481 -1.038 1.00 96.38 212 SER A CA 1
ATOM 1602 C C . SER A 1 212 ? -14.915 2.111 -0.379 1.00 96.38 212 SER A C 1
ATOM 1604 O O . SER A 1 212 ? -15.830 1.951 0.422 1.00 96.38 212 SER A O 1
ATOM 1606 N N . ASN A 1 213 ? -14.059 1.125 -0.686 1.00 96.81 213 ASN A N 1
ATOM 1607 C CA . ASN A 1 213 ? -14.116 -0.179 -0.029 1.00 96.81 213 ASN A CA 1
ATOM 1608 C C . ASN A 1 213 ? -13.733 -0.041 1.448 1.00 96.81 213 ASN A C 1
ATOM 1610 O O . ASN A 1 213 ? -12.865 0.770 1.798 1.00 96.81 213 ASN A O 1
ATOM 1614 N N . ARG A 1 214 ? -14.325 -0.882 2.302 1.00 98.12 214 ARG A N 1
ATOM 1615 C CA . ARG A 1 214 ? -13.934 -0.991 3.710 1.00 98.12 214 ARG A CA 1
ATOM 1616 C C . ARG A 1 214 ? -12.462 -1.362 3.804 1.00 98.12 214 ARG A C 1
ATOM 1618 O O . ARG A 1 214 ? -11.990 -2.247 3.089 1.00 98.12 214 ARG A O 1
ATOM 1625 N N . PHE A 1 215 ? -11.732 -0.710 4.703 1.00 98.69 215 PHE A N 1
ATOM 1626 C CA . PHE A 1 215 ? -10.302 -0.984 4.836 1.00 98.69 215 PHE A CA 1
ATOM 1627 C C . PHE A 1 215 ? -10.031 -2.417 5.328 1.00 98.69 215 PHE A C 1
ATOM 1629 O O . PHE A 1 215 ? -9.097 -3.068 4.868 1.00 98.69 215 PHE A O 1
ATOM 1636 N N . SER A 1 216 ? -10.895 -2.944 6.199 1.00 98.50 216 SER A N 1
ATOM 1637 C CA . SER A 1 216 ? -10.866 -4.343 6.646 1.00 98.50 216 SER A CA 1
ATOM 1638 C C . SER A 1 216 ? -11.001 -5.337 5.488 1.00 98.50 216 SER A C 1
ATOM 1640 O O . SER A 1 216 ? -10.279 -6.326 5.458 1.00 98.50 216 SER A O 1
ATOM 1642 N N . HIS A 1 217 ? -11.852 -5.051 4.497 1.00 98.50 217 HIS A N 1
ATOM 1643 C CA . HIS A 1 217 ? -12.017 -5.891 3.308 1.00 98.50 217 HIS A CA 1
ATOM 1644 C C . HIS A 1 217 ? -10.764 -5.884 2.430 1.00 98.50 217 HIS A C 1
ATOM 1646 O O . HIS A 1 217 ? -10.350 -6.936 1.956 1.00 98.50 217 HIS A O 1
ATOM 1652 N N . LEU A 1 218 ? -10.127 -4.722 2.249 1.00 98.69 218 LEU A N 1
ATOM 1653 C CA . LEU A 1 218 ? -8.850 -4.632 1.536 1.00 98.69 218 LEU A CA 1
ATOM 1654 C C . LEU A 1 218 ? -7.778 -5.502 2.208 1.00 98.69 218 LEU A C 1
ATOM 1656 O O . LEU A 1 218 ? -7.113 -6.286 1.536 1.00 98.69 218 LEU A O 1
ATOM 1660 N N . VAL A 1 219 ? -7.620 -5.390 3.530 1.00 98.75 219 VAL A N 1
ATOM 1661 C CA . VAL A 1 219 ? -6.635 -6.195 4.272 1.00 98.75 219 VAL A CA 1
ATOM 1662 C C . VAL A 1 219 ? -6.984 -7.681 4.224 1.00 98.75 219 VAL A C 1
ATOM 1664 O O . VAL A 1 219 ? -6.096 -8.502 4.003 1.00 98.75 219 VAL A O 1
ATOM 1667 N N . ALA A 1 220 ? -8.265 -8.028 4.361 1.00 98.69 220 ALA A N 1
ATOM 1668 C CA . ALA A 1 220 ? -8.736 -9.402 4.249 1.00 98.69 220 ALA A CA 1
ATOM 1669 C C . ALA A 1 220 ? -8.442 -9.996 2.868 1.00 98.69 220 ALA A C 1
ATOM 1671 O O . ALA A 1 220 ? -7.950 -11.116 2.797 1.00 98.69 220 ALA A O 1
ATOM 1672 N N . ALA A 1 221 ? -8.661 -9.243 1.785 1.00 98.75 221 ALA A N 1
ATOM 1673 C CA . ALA A 1 221 ? -8.328 -9.673 0.430 1.00 98.75 221 ALA A CA 1
ATOM 1674 C C . ALA A 1 221 ? -6.824 -9.931 0.270 1.00 98.75 221 ALA A C 1
ATOM 1676 O O . ALA A 1 221 ? -6.434 -10.967 -0.252 1.00 98.75 221 ALA A O 1
ATOM 1677 N N . VAL A 1 222 ? -5.962 -9.050 0.782 1.00 98.81 222 VAL A N 1
ATOM 1678 C CA . VAL A 1 222 ? -4.502 -9.257 0.730 1.00 98.81 222 VAL A CA 1
ATOM 1679 C C . VAL A 1 222 ? -4.074 -10.511 1.505 1.00 98.81 222 VAL A C 1
ATOM 1681 O O . VAL A 1 222 ? -3.227 -11.275 1.049 1.00 98.81 222 VAL A O 1
ATOM 1684 N N . VAL A 1 223 ? -4.665 -10.758 2.674 1.00 98.69 223 VAL A N 1
ATOM 1685 C CA . VAL A 1 223 ? -4.385 -11.968 3.462 1.00 98.69 223 VAL A CA 1
ATOM 1686 C C . VAL A 1 223 ? -4.922 -13.226 2.773 1.00 98.69 223 VAL A C 1
ATOM 1688 O O . VAL A 1 223 ? -4.231 -14.241 2.738 1.00 98.69 223 VAL A O 1
ATOM 1691 N N . ALA A 1 224 ? -6.134 -13.173 2.222 1.00 98.56 224 ALA A N 1
ATOM 1692 C CA . ALA A 1 224 ? -6.737 -14.272 1.478 1.00 98.56 224 ALA A CA 1
ATOM 1693 C C . ALA A 1 224 ? -5.932 -14.610 0.216 1.00 98.56 224 ALA A C 1
ATOM 1695 O O . ALA A 1 224 ? -5.771 -15.784 -0.106 1.00 98.56 224 ALA A O 1
ATOM 1696 N N . ASP A 1 225 ? -5.357 -13.607 -0.451 1.00 98.44 225 ASP A N 1
ATOM 1697 C CA . ASP A 1 225 ? -4.412 -13.807 -1.548 1.00 98.44 225 ASP A CA 1
ATOM 1698 C C . ASP A 1 225 ? -3.184 -14.586 -1.077 1.00 98.44 225 ASP A C 1
ATOM 1700 O O . ASP A 1 225 ? -2.882 -15.646 -1.619 1.00 98.44 225 ASP A O 1
ATOM 1704 N N . ALA A 1 226 ? -2.552 -14.132 0.007 1.00 97.75 226 ALA A N 1
ATOM 1705 C CA . ALA A 1 226 ? -1.373 -14.776 0.573 1.00 97.75 226 ALA A CA 1
ATOM 1706 C C . ALA A 1 226 ? -1.628 -16.228 1.021 1.00 97.75 226 ALA A C 1
ATOM 1708 O O . ALA A 1 226 ? -0.758 -17.091 0.864 1.00 97.75 226 ALA A O 1
ATOM 1709 N N . LEU A 1 227 ? -2.816 -16.505 1.564 1.00 97.44 227 LEU A N 1
ATOM 1710 C CA . LEU A 1 227 ? -3.262 -17.835 1.989 1.00 97.44 227 LEU A CA 1
ATOM 1711 C C . LEU A 1 227 ? -3.837 -18.693 0.852 1.00 97.44 227 LEU A C 1
ATOM 1713 O O . LEU A 1 227 ? -4.257 -19.818 1.114 1.00 97.44 227 LEU A O 1
ATOM 1717 N N . ASP A 1 228 ? -3.849 -18.188 -0.385 1.00 96.12 228 ASP A N 1
ATOM 1718 C CA . ASP A 1 228 ? -4.412 -18.866 -1.555 1.00 96.12 228 ASP A CA 1
ATOM 1719 C C . ASP A 1 228 ? -5.900 -19.246 -1.384 1.00 96.12 228 ASP A C 1
ATOM 1721 O O . ASP A 1 228 ? -6.382 -20.229 -1.944 1.00 96.12 228 ASP A O 1
ATOM 1725 N N . LEU A 1 229 ? -6.652 -18.435 -0.634 1.00 96.69 229 LEU A N 1
ATOM 1726 C CA . LEU A 1 229 ? -8.094 -18.598 -0.451 1.00 96.69 229 LEU A CA 1
ATOM 1727 C C . LEU A 1 229 ? -8.864 -18.111 -1.694 1.00 96.69 229 LEU A C 1
ATOM 1729 O O . LEU A 1 229 ? -8.364 -17.237 -2.418 1.00 96.69 229 LEU A O 1
ATOM 1733 N N . PRO A 1 230 ? -10.061 -18.670 -1.963 1.00 95.56 230 PRO A N 1
ATOM 1734 C CA . PRO A 1 230 ? -10.899 -18.266 -3.096 1.00 95.56 230 PRO A CA 1
ATOM 1735 C C . PRO A 1 230 ? -11.666 -16.956 -2.848 1.00 95.56 230 PRO A C 1
ATOM 1737 O O . PRO A 1 230 ? -12.029 -16.261 -3.793 1.00 95.56 230 PRO A O 1
ATOM 1740 N N . GLU A 1 231 ? -11.885 -16.606 -1.583 1.00 96.25 231 GLU A N 1
ATOM 1741 C CA . GLU A 1 231 ? -12.665 -15.455 -1.128 1.00 96.25 231 GLU A CA 1
ATOM 1742 C C . GLU A 1 231 ? -12.076 -14.907 0.173 1.00 96.25 231 GLU A C 1
ATOM 1744 O O . GLU A 1 231 ? -11.264 -15.570 0.827 1.00 96.25 231 GLU A O 1
ATOM 1749 N N . TYR A 1 232 ? -12.455 -13.684 0.546 1.00 97.31 232 TYR A N 1
ATOM 1750 C CA . TYR A 1 232 ? -11.837 -13.005 1.687 1.00 97.31 232 TYR A CA 1
ATOM 1751 C C . TYR A 1 232 ? -12.724 -12.874 2.929 1.00 97.31 232 TYR A C 1
ATOM 1753 O O . TYR A 1 232 ? -12.248 -12.389 3.957 1.00 97.31 232 TYR A O 1
ATOM 1761 N N . GLU A 1 233 ? -13.982 -13.315 2.883 1.00 96.19 233 GLU A N 1
ATOM 1762 C CA . GLU A 1 233 ? -14.894 -13.218 4.031 1.00 96.19 233 GLU A CA 1
ATOM 1763 C C . GLU A 1 233 ? -14.358 -13.986 5.249 1.00 96.19 233 GLU A C 1
ATOM 1765 O O . GLU A 1 233 ? -14.260 -13.423 6.341 1.00 96.19 233 GLU A O 1
ATOM 1770 N N . ALA A 1 234 ? -13.897 -15.225 5.043 1.00 94.69 234 ALA A N 1
ATOM 1771 C CA . ALA A 1 234 ? -13.358 -16.096 6.091 1.00 94.69 234 ALA A CA 1
ATOM 1772 C C . ALA A 1 234 ? -12.174 -15.486 6.871 1.00 94.69 234 ALA A C 1
ATOM 1774 O O . ALA A 1 234 ? -11.831 -15.938 7.965 1.00 94.69 234 ALA A O 1
ATOM 1775 N N . VAL A 1 235 ? -11.531 -14.451 6.325 1.00 97.88 235 VAL A N 1
ATOM 1776 C CA . VAL A 1 235 ? -10.430 -13.741 6.979 1.00 97.88 235 VAL A CA 1
ATOM 1777 C C . VAL A 1 235 ? -10.927 -12.631 7.909 1.00 97.88 235 VAL A C 1
ATOM 1779 O O . VAL A 1 235 ? -10.234 -12.293 8.866 1.00 97.88 235 VAL A O 1
ATOM 1782 N N . LEU A 1 236 ? -12.117 -12.066 7.689 1.00 96.62 236 LEU A N 1
ATOM 1783 C CA . LEU A 1 236 ? -12.578 -10.870 8.405 1.00 96.62 236 LEU A CA 1
ATOM 1784 C C . LEU A 1 236 ? -12.671 -11.077 9.917 1.00 96.62 236 LEU A C 1
ATOM 1786 O O . LEU A 1 236 ? -12.163 -10.246 10.667 1.00 96.62 236 LEU A O 1
ATOM 1790 N N . GLY A 1 237 ? -13.235 -12.203 10.366 1.00 95.62 237 GLY A N 1
ATOM 1791 C CA . GLY A 1 237 ? -13.274 -12.546 11.793 1.00 95.62 237 GLY A CA 1
ATOM 1792 C C . GLY A 1 237 ? -11.879 -12.731 12.401 1.00 95.62 237 GLY A C 1
ATOM 1793 O O . GLY A 1 237 ? -11.660 -12.432 13.569 1.00 95.62 237 GLY A O 1
ATOM 1794 N N . ARG A 1 238 ? -10.901 -13.141 11.585 1.00 97.44 238 ARG A N 1
ATOM 1795 C CA . ARG A 1 238 ? -9.509 -13.377 11.999 1.00 97.44 238 ARG A CA 1
ATOM 1796 C C . ARG A 1 238 ? -8.664 -12.106 12.054 1.00 97.44 238 ARG A C 1
ATOM 1798 O O . ARG A 1 238 ? -7.564 -12.127 12.596 1.00 97.44 238 ARG A O 1
ATOM 1805 N N . LEU A 1 239 ? -9.161 -11.003 11.492 1.00 97.50 239 LEU A N 1
ATOM 1806 C CA . LEU A 1 239 ? -8.563 -9.678 11.654 1.00 97.50 239 LEU A CA 1
ATOM 1807 C C . LEU A 1 239 ? -8.952 -9.023 12.983 1.00 97.50 239 LEU A C 1
ATOM 1809 O O . LEU A 1 239 ? -8.461 -7.932 13.278 1.00 97.50 239 LEU A O 1
ATOM 1813 N N . ASP A 1 240 ? -9.812 -9.655 13.786 1.00 95.00 240 ASP A N 1
ATOM 1814 C CA . ASP A 1 240 ? -10.101 -9.178 15.131 1.00 95.00 240 ASP A CA 1
ATOM 1815 C C . ASP A 1 240 ? -8.819 -9.071 15.977 1.00 95.00 240 ASP A C 1
ATOM 1817 O O . ASP A 1 240 ? -7.861 -9.833 15.820 1.00 95.00 240 ASP A O 1
ATOM 1821 N N . ARG A 1 241 ? -8.801 -8.106 16.901 1.00 90.44 241 ARG A N 1
ATOM 1822 C CA . ARG A 1 241 ? -7.643 -7.803 17.753 1.00 90.44 241 ARG A CA 1
ATOM 1823 C C . ARG A 1 241 ? -7.135 -9.006 18.554 1.00 90.44 241 ARG A C 1
ATOM 1825 O O . ARG A 1 241 ? -5.955 -9.015 18.908 1.00 90.44 241 ARG A O 1
ATOM 1832 N N . PHE A 1 242 ? -8.007 -9.962 18.874 1.00 91.81 242 PHE A N 1
ATOM 1833 C CA . PHE A 1 242 ? -7.671 -11.151 19.652 1.00 91.81 242 PHE A CA 1
ATOM 1834 C C . PHE A 1 242 ? -7.203 -12.315 18.764 1.00 91.81 242 PHE A C 1
ATOM 1836 O O . PHE A 1 242 ? -6.348 -13.085 19.190 1.00 91.81 242 PHE A O 1
ATOM 1843 N N . GLU A 1 243 ? -7.661 -12.382 17.511 1.00 95.94 243 GLU A N 1
ATOM 1844 C CA . GLU A 1 243 ? -7.375 -13.483 16.574 1.00 95.94 243 GLU A CA 1
ATOM 1845 C C . GLU A 1 243 ? -6.202 -13.199 15.623 1.00 95.94 243 GLU A C 1
ATOM 1847 O O . GLU A 1 243 ? -5.521 -14.116 15.152 1.00 95.94 243 GLU A O 1
ATOM 1852 N N . ILE A 1 244 ? -5.899 -11.923 15.369 1.00 97.00 244 ILE A N 1
ATOM 1853 C CA . ILE A 1 244 ? -4.881 -11.518 14.390 1.00 97.00 244 ILE A CA 1
ATOM 1854 C C . ILE A 1 244 ? -3.475 -12.043 14.717 1.00 97.00 244 ILE A C 1
ATOM 1856 O O . ILE A 1 244 ? -2.668 -12.233 13.812 1.00 97.00 244 ILE A O 1
ATOM 1860 N N . GLY A 1 245 ? -3.179 -12.329 15.991 1.00 96.81 245 GLY A N 1
ATOM 1861 C CA . GLY A 1 245 ? -1.922 -12.973 16.390 1.00 96.81 245 GLY A CA 1
ATOM 1862 C C . GLY A 1 245 ? -1.785 -14.396 15.844 1.00 96.81 245 GLY A C 1
ATOM 1863 O O . GLY A 1 245 ? -0.759 -14.724 15.253 1.00 96.81 245 GLY A O 1
ATOM 1864 N N . ALA A 1 246 ? -2.839 -15.209 15.955 1.00 97.31 246 ALA A N 1
ATOM 1865 C CA . ALA A 1 246 ? -2.856 -16.568 15.412 1.00 97.31 246 ALA A CA 1
ATOM 1866 C C . ALA A 1 246 ? -2.785 -16.563 13.875 1.00 97.31 246 ALA A C 1
ATOM 1868 O O . ALA A 1 246 ? -2.122 -17.404 13.267 1.00 97.31 246 ALA A O 1
ATOM 1869 N N . LEU A 1 247 ? -3.422 -15.578 13.231 1.00 97.81 247 LEU A 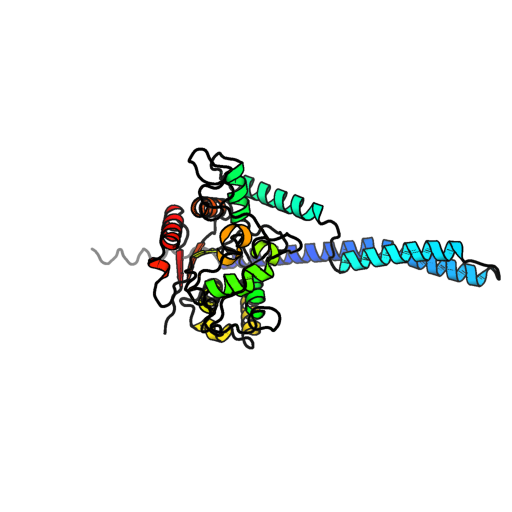N 1
ATOM 1870 C CA . LEU A 1 247 ? -3.307 -15.364 11.787 1.00 97.81 247 LEU A CA 1
ATOM 1871 C C . LEU A 1 247 ? -1.868 -15.020 11.358 1.00 97.81 247 LEU A C 1
ATOM 1873 O O . LEU A 1 247 ? -1.373 -15.568 10.372 1.00 97.81 247 LEU A O 1
ATOM 1877 N N . GLU A 1 248 ? -1.180 -14.139 12.092 1.00 97.81 248 GLU A N 1
ATOM 1878 C CA . GLU A 1 248 ? 0.230 -13.813 11.837 1.00 97.81 248 GLU A CA 1
ATOM 1879 C C . GLU A 1 248 ? 1.134 -15.050 11.981 1.00 97.81 248 GLU A C 1
ATOM 1881 O O . GLU A 1 248 ? 2.024 -15.254 11.151 1.00 97.81 248 GLU A O 1
ATOM 1886 N N . GLU A 1 249 ? 0.896 -15.898 12.985 1.00 97.44 249 GLU A N 1
ATOM 1887 C CA . GLU A 1 249 ? 1.635 -17.153 13.173 1.00 97.44 249 GLU A CA 1
ATOM 1888 C C . GLU A 1 249 ? 1.407 -18.141 12.024 1.00 97.44 249 GLU A C 1
ATOM 1890 O O . GLU A 1 249 ? 2.370 -18.703 11.500 1.00 97.44 249 GLU A O 1
ATOM 1895 N N . GLU A 1 250 ? 0.167 -18.319 11.565 1.00 97.75 250 GLU A N 1
ATOM 1896 C CA . GLU A 1 250 ? -0.120 -19.173 10.409 1.00 97.75 250 GLU A CA 1
ATOM 1897 C C . GLU A 1 250 ? 0.615 -18.682 9.152 1.00 97.75 250 GLU A C 1
ATOM 1899 O O . GLU A 1 250 ? 1.294 -19.457 8.471 1.00 97.75 250 GLU A O 1
ATOM 1904 N N . LEU A 1 251 ? 0.520 -17.382 8.858 1.00 98.00 251 LEU A N 1
ATOM 1905 C CA . LEU A 1 251 ? 1.207 -16.760 7.725 1.00 98.00 251 LEU A CA 1
ATOM 1906 C C . LEU A 1 251 ? 2.729 -16.903 7.835 1.00 98.00 251 LEU A C 1
ATOM 1908 O O . LEU A 1 251 ? 3.410 -17.054 6.816 1.00 98.00 251 LEU A O 1
ATOM 1912 N N . TYR A 1 252 ? 3.274 -16.850 9.052 1.00 97.12 252 TYR A N 1
ATOM 1913 C CA . TYR A 1 252 ? 4.692 -17.082 9.306 1.00 97.12 252 TYR A CA 1
ATOM 1914 C C . TYR A 1 252 ? 5.088 -18.520 8.964 1.00 97.12 252 TYR A C 1
ATOM 1916 O O . TYR A 1 252 ? 6.010 -18.721 8.172 1.00 97.12 252 TYR A O 1
ATOM 1924 N N . TRP A 1 253 ? 4.362 -19.515 9.481 1.00 96.44 253 TRP A N 1
ATOM 1925 C CA . TRP A 1 253 ? 4.650 -20.928 9.223 1.00 96.44 253 TRP A CA 1
ATOM 1926 C C . TRP A 1 253 ? 4.484 -21.311 7.751 1.00 96.44 253 TRP A C 1
ATOM 1928 O O . TRP A 1 253 ? 5.260 -22.110 7.229 1.00 96.44 253 TRP A O 1
ATOM 1938 N N . LYS A 1 254 ? 3.546 -20.675 7.044 1.00 96.50 254 LYS A N 1
ATOM 1939 C CA . LYS A 1 254 ? 3.376 -20.827 5.591 1.00 96.50 254 LYS A CA 1
ATOM 1940 C C . LYS A 1 254 ? 4.402 -20.043 4.761 1.00 96.50 254 LYS A C 1
ATOM 1942 O O . LYS A 1 254 ? 4.355 -20.103 3.537 1.00 96.50 254 LYS A O 1
ATOM 1947 N N . SER A 1 255 ? 5.330 -19.312 5.389 1.00 95.94 255 SER A N 1
ATOM 1948 C CA . SER A 1 255 ? 6.304 -18.434 4.714 1.00 95.94 255 SER A CA 1
ATOM 1949 C C . SER A 1 255 ? 5.657 -17.362 3.820 1.00 95.94 255 SER A C 1
ATOM 1951 O O . SER A 1 255 ? 6.233 -16.941 2.820 1.00 95.94 255 SER A O 1
ATOM 1953 N N . LYS A 1 256 ? 4.455 -16.903 4.184 1.00 97.56 256 LYS A N 1
ATOM 1954 C CA . LYS A 1 256 ? 3.675 -15.900 3.440 1.00 97.56 256 LYS A CA 1
ATOM 1955 C C . LYS A 1 256 ? 3.761 -14.502 4.054 1.00 97.56 256 LYS A C 1
ATOM 1957 O O . LYS A 1 256 ? 3.525 -13.508 3.379 1.00 97.56 256 LYS A O 1
ATOM 1962 N N . LEU A 1 257 ? 4.139 -14.402 5.329 1.00 96.38 257 LEU A N 1
ATOM 1963 C CA . LEU A 1 257 ? 4.114 -13.147 6.088 1.00 96.38 257 LEU A CA 1
ATOM 1964 C C . LEU A 1 257 ? 5.037 -12.047 5.530 1.00 96.38 257 LEU A C 1
ATOM 1966 O O . LEU A 1 257 ? 4.782 -10.862 5.737 1.00 96.38 257 LEU A O 1
ATOM 1970 N N . ASP A 1 258 ? 6.094 -12.417 4.809 1.00 97.06 258 ASP A N 1
ATOM 1971 C CA . ASP A 1 258 ? 7.010 -11.465 4.171 1.00 97.06 258 ASP A CA 1
ATOM 1972 C C . ASP A 1 258 ? 6.730 -11.275 2.671 1.00 97.06 258 ASP A C 1
ATOM 1974 O O . ASP A 1 258 ? 7.524 -10.637 1.980 1.00 97.06 258 ASP A O 1
ATOM 1978 N N . GLN A 1 259 ? 5.586 -11.763 2.170 1.00 97.62 259 GLN A N 1
ATOM 1979 C CA . GLN A 1 259 ? 5.130 -11.414 0.828 1.00 97.62 259 GLN A CA 1
ATOM 1980 C C . GLN A 1 259 ? 4.929 -9.905 0.689 1.00 97.62 259 GLN A C 1
ATOM 1982 O O . GLN A 1 259 ? 4.504 -9.236 1.636 1.00 97.62 259 GLN A O 1
ATOM 1987 N N . THR A 1 260 ? 5.266 -9.367 -0.482 1.00 98.44 260 THR A N 1
ATOM 1988 C CA . THR A 1 260 ? 5.317 -7.928 -0.731 1.00 98.44 260 THR A CA 1
ATOM 1989 C C . THR A 1 260 ? 4.197 -7.486 -1.657 1.00 98.44 260 THR A C 1
ATOM 1991 O O . THR A 1 260 ? 3.958 -8.074 -2.711 1.00 98.44 260 THR A O 1
ATOM 1994 N N . PHE A 1 261 ? 3.538 -6.403 -1.267 1.00 98.75 261 PHE A N 1
ATOM 1995 C CA . PHE A 1 261 ? 2.373 -5.859 -1.940 1.00 98.75 261 PHE A CA 1
ATOM 1996 C C . PHE A 1 261 ? 2.597 -4.393 -2.271 1.00 98.75 261 PHE A C 1
ATOM 1998 O O . PHE A 1 261 ? 3.160 -3.641 -1.468 1.00 98.75 261 PHE A O 1
ATOM 2005 N N . TRP A 1 262 ? 2.117 -3.967 -3.432 1.00 98.69 262 TRP A N 1
ATOM 2006 C CA . TRP A 1 262 ? 2.000 -2.555 -3.766 1.00 98.69 262 TRP A CA 1
ATOM 2007 C C . TRP A 1 262 ? 0.543 -2.152 -3.682 1.00 98.69 262 TRP A C 1
ATOM 2009 O O . TRP A 1 262 ? -0.306 -2.687 -4.387 1.00 98.69 262 TRP A O 1
ATOM 2019 N N . ILE A 1 263 ? 0.259 -1.229 -2.772 1.00 98.69 263 ILE A N 1
ATOM 2020 C CA . ILE A 1 263 ? -1.088 -0.761 -2.464 1.00 98.69 263 ILE A CA 1
ATOM 2021 C C . ILE A 1 263 ? -1.027 0.761 -2.513 1.00 98.69 263 ILE A C 1
ATOM 2023 O O . ILE A 1 263 ? -0.278 1.371 -1.741 1.00 98.69 263 ILE A O 1
ATOM 2027 N N . CYS A 1 264 ? -1.806 1.381 -3.402 1.00 98.38 264 CYS A N 1
ATOM 2028 C CA . CYS A 1 264 ? -1.683 2.812 -3.693 1.00 98.38 264 CYS A CA 1
ATOM 2029 C C . CYS A 1 264 ? -1.857 3.693 -2.444 1.00 98.38 264 CYS A C 1
ATOM 2031 O O . CYS A 1 264 ? -1.155 4.694 -2.300 1.00 98.38 264 CYS A O 1
ATOM 2033 N N . LEU A 1 265 ? -2.705 3.272 -1.496 1.00 98.25 265 LEU A N 1
ATOM 2034 C CA . LEU A 1 265 ? -2.879 3.907 -0.187 1.00 98.25 265 LEU A CA 1
ATOM 2035 C C . LEU A 1 265 ? -1.544 4.158 0.535 1.00 98.25 265 LEU A C 1
ATOM 2037 O O . LEU A 1 265 ? -1.330 5.236 1.090 1.00 98.25 265 LEU A O 1
ATOM 2041 N N . PHE A 1 266 ? -0.653 3.164 0.529 1.00 98.75 266 PHE A N 1
ATOM 2042 C CA . PHE A 1 266 ? 0.616 3.198 1.254 1.00 98.75 266 PHE A CA 1
ATOM 2043 C C . PHE A 1 266 ? 1.776 3.705 0.396 1.00 98.75 266 PHE A C 1
ATOM 2045 O O . PHE A 1 266 ? 2.656 4.382 0.926 1.00 98.75 266 PHE A O 1
ATOM 2052 N N . ALA A 1 267 ? 1.786 3.362 -0.895 1.00 98.56 267 ALA A N 1
ATOM 2053 C CA . ALA A 1 267 ? 2.903 3.619 -1.801 1.00 98.56 267 ALA A CA 1
ATOM 2054 C C . ALA A 1 267 ? 2.934 5.056 -2.346 1.00 98.56 267 ALA A C 1
ATOM 2056 O O . ALA A 1 267 ? 4.009 5.643 -2.512 1.00 98.56 267 ALA A O 1
ATOM 2057 N N . VAL A 1 268 ? 1.762 5.645 -2.599 1.00 98.19 268 VAL A N 1
ATOM 2058 C CA . VAL A 1 268 ? 1.662 7.039 -3.041 1.00 98.19 268 VAL A CA 1
ATOM 2059 C C . VAL A 1 268 ? 1.923 7.966 -1.857 1.00 98.19 268 VAL A C 1
ATOM 2061 O O . VAL A 1 268 ? 1.425 7.761 -0.745 1.00 98.19 268 VAL A O 1
ATOM 2064 N N . ASN A 1 269 ? 2.709 9.017 -2.083 1.00 98.06 269 ASN A N 1
ATOM 2065 C CA . ASN A 1 269 ? 2.917 10.060 -1.095 1.00 98.06 269 ASN A CA 1
ATOM 2066 C C . ASN A 1 269 ? 1.652 10.919 -0.962 1.00 98.06 269 ASN A C 1
ATOM 2068 O O . ASN A 1 269 ? 1.467 11.907 -1.670 1.00 98.06 269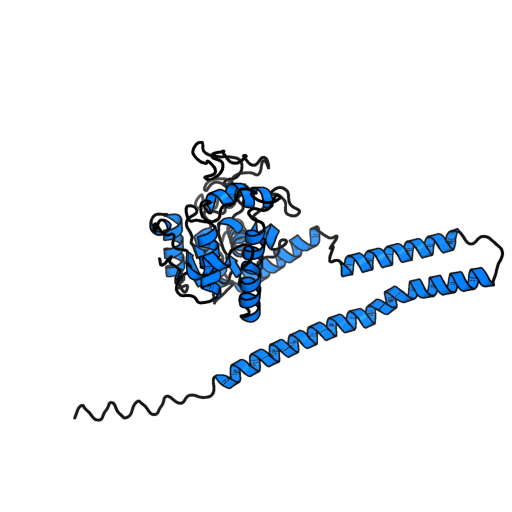 ASN A O 1
ATOM 2072 N N . GLN A 1 270 ? 0.807 10.581 0.012 1.00 97.69 270 GLN A N 1
ATOM 2073 C CA . GLN A 1 270 ? -0.441 11.301 0.274 1.00 97.69 270 GLN A CA 1
ATOM 2074 C C . GLN A 1 270 ? -0.219 12.790 0.598 1.00 97.69 270 GLN A C 1
ATOM 2076 O O . GLN A 1 270 ? -1.109 13.614 0.358 1.00 97.69 270 GLN A O 1
ATOM 2081 N N . HIS A 1 271 ? 0.976 13.168 1.076 1.00 97.62 271 HIS A N 1
ATOM 2082 C CA . HIS A 1 271 ? 1.358 14.567 1.290 1.00 97.62 271 HIS A CA 1
ATOM 2083 C C . HIS A 1 271 ? 1.635 15.329 -0.001 1.00 97.62 271 HIS A C 1
ATOM 2085 O O . HIS A 1 271 ? 1.407 16.530 -0.038 1.00 97.62 271 HIS A O 1
ATOM 2091 N N . ALA A 1 272 ? 2.041 14.651 -1.068 1.00 96.50 272 ALA A N 1
ATOM 2092 C CA . ALA A 1 272 ? 2.247 15.242 -2.389 1.00 96.50 272 ALA A CA 1
ATOM 2093 C C . ALA A 1 272 ? 0.954 15.323 -3.225 1.00 96.50 272 ALA A C 1
ATOM 2095 O O . ALA A 1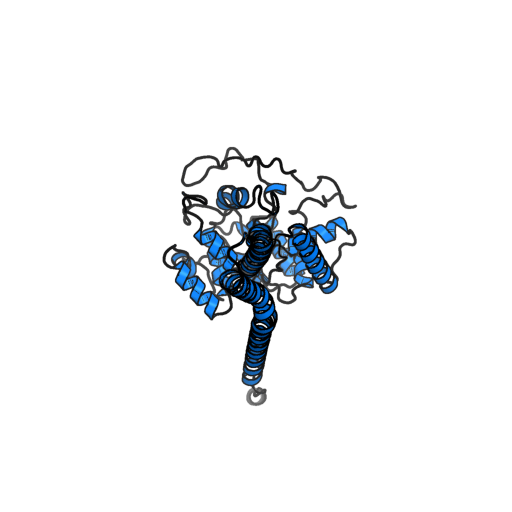 272 ? 0.950 15.915 -4.305 1.00 96.50 272 ALA A O 1
ATOM 2096 N N . SER A 1 273 ? -0.139 14.718 -2.745 1.00 94.12 273 SER A N 1
ATOM 2097 C CA . SER A 1 273 ? -1.381 14.558 -3.511 1.00 94.12 273 SER A CA 1
ATOM 2098 C C . SER A 1 273 ? -2.587 15.181 -2.811 1.00 94.12 273 SER A C 1
ATOM 2100 O O . SER A 1 273 ? -3.066 16.233 -3.224 1.00 94.12 273 SER A O 1
ATOM 2102 N N . ILE A 1 274 ? -3.077 14.560 -1.736 1.00 94.75 274 ILE A N 1
ATOM 2103 C CA . ILE A 1 274 ? -4.414 14.855 -1.196 1.00 94.75 274 ILE A CA 1
ATOM 2104 C C . ILE A 1 274 ? -4.405 15.513 0.186 1.00 94.75 274 ILE A C 1
ATOM 2106 O O . ILE A 1 274 ? -5.440 16.014 0.624 1.00 94.75 274 ILE A O 1
ATOM 2110 N N . CYS A 1 275 ? -3.279 15.515 0.912 1.00 95.62 275 CYS A N 1
ATOM 2111 C CA . CYS A 1 275 ? -3.268 16.060 2.273 1.00 95.62 275 CYS A CA 1
ATOM 2112 C C . CYS A 1 275 ? -3.566 17.577 2.301 1.00 95.62 275 CYS A C 1
ATOM 2114 O O . CYS A 1 275 ? -3.382 18.281 1.311 1.00 95.62 275 CYS A O 1
ATOM 2116 N N . GLY A 1 276 ? -4.039 18.086 3.440 1.00 93.19 276 GLY A N 1
ATOM 2117 C CA . GLY A 1 276 ? -4.275 19.519 3.673 1.00 93.19 276 GLY A CA 1
ATOM 2118 C C . GLY A 1 276 ? -5.605 20.070 3.151 1.00 93.19 276 GLY A C 1
ATOM 2119 O O . GLY A 1 276 ? -6.094 21.050 3.700 1.00 93.19 276 GLY A O 1
ATOM 2120 N N . ARG A 1 277 ? -6.246 19.414 2.175 1.00 91.44 277 ARG A N 1
ATOM 2121 C CA . ARG A 1 277 ? -7.606 19.754 1.725 1.00 91.44 277 ARG A CA 1
ATOM 2122 C C . ARG A 1 277 ? -8.587 18.638 2.066 1.00 91.44 277 ARG A C 1
ATOM 2124 O O . ARG A 1 277 ? -8.403 17.513 1.605 1.00 91.44 277 ARG A O 1
ATOM 2131 N N . ILE A 1 278 ? -9.633 18.974 2.816 1.00 92.56 278 ILE A N 1
ATOM 2132 C CA . ILE A 1 278 ? -10.767 18.100 3.144 1.00 92.56 278 ILE A CA 1
ATOM 2133 C C . ILE A 1 278 ? -12.005 18.672 2.451 1.00 92.56 278 ILE A C 1
ATOM 2135 O O . ILE A 1 278 ? -12.252 19.876 2.544 1.00 92.56 278 ILE A O 1
ATOM 2139 N N . LEU A 1 279 ? -12.740 17.854 1.697 1.00 90.56 279 LEU A N 1
ATOM 2140 C CA . LEU A 1 279 ? -13.982 18.302 1.067 1.00 90.56 279 LEU A CA 1
ATOM 2141 C C . LEU A 1 279 ? -15.118 18.382 2.106 1.00 90.56 279 LEU A C 1
ATOM 2143 O O . LEU A 1 279 ? -15.129 17.581 3.038 1.00 90.56 279 LEU A O 1
ATOM 2147 N N . PRO A 1 280 ? -16.102 19.291 1.950 1.00 88.75 280 PRO A N 1
ATOM 2148 C CA . PRO A 1 280 ? -17.200 19.449 2.910 1.00 88.75 280 PRO A CA 1
ATOM 2149 C C . PRO A 1 280 ? -17.957 18.154 3.248 1.00 88.75 280 PRO A C 1
ATOM 2151 O O . PRO A 1 280 ? -18.391 17.966 4.379 1.00 88.75 280 PRO A O 1
ATOM 2154 N N . GLN A 1 281 ? -18.081 17.258 2.273 1.00 91.44 281 GLN A N 1
ATOM 2155 C CA . GLN A 1 281 ? -18.752 15.965 2.392 1.00 91.44 281 GLN A CA 1
ATOM 2156 C C . GLN A 1 281 ? -17.890 14.845 3.003 1.00 91.44 281 GLN A C 1
ATOM 2158 O O . GLN A 1 281 ? -18.400 13.755 3.241 1.00 91.44 281 GLN A O 1
ATOM 2163 N N . GLU A 1 282 ? -16.590 15.067 3.220 1.00 91.69 282 GLU A N 1
ATOM 2164 C CA . GLU A 1 282 ? -15.703 14.081 3.848 1.00 91.69 282 GLU A CA 1
ATOM 2165 C C . GLU A 1 282 ? -15.872 14.135 5.373 1.00 91.69 282 GLU A C 1
ATOM 2167 O O . GLU A 1 282 ? -15.137 14.840 6.065 1.00 91.69 282 GLU A O 1
ATOM 2172 N N . CYS A 1 283 ? -16.845 13.389 5.894 1.00 95.88 283 CYS A N 1
ATOM 2173 C CA . CYS A 1 283 ? -17.042 13.189 7.329 1.00 95.88 283 CYS A CA 1
ATOM 2174 C C . CYS A 1 283 ? -16.720 11.749 7.720 1.00 95.88 283 CYS A C 1
ATOM 2176 O O . CYS A 1 283 ? -17.080 10.809 7.015 1.00 95.88 283 CYS A O 1
ATOM 2178 N N . ASP A 1 284 ? -16.091 11.593 8.879 1.00 96.88 284 ASP A N 1
ATOM 2179 C CA . ASP A 1 284 ? -15.860 10.297 9.492 1.00 96.88 284 ASP A CA 1
ATOM 2180 C C . ASP A 1 284 ? -17.202 9.588 9.782 1.00 96.88 284 ASP A C 1
ATOM 2182 O O . ASP A 1 284 ? -18.079 10.179 10.426 1.00 96.88 284 ASP A O 1
ATOM 2186 N N . PRO A 1 285 ? -17.390 8.331 9.341 1.00 97.31 285 PRO A N 1
ATOM 2187 C CA . PRO A 1 285 ? -18.678 7.643 9.426 1.00 97.31 285 PRO A CA 1
ATOM 2188 C C . PRO A 1 285 ? -19.073 7.231 10.852 1.00 97.31 285 PRO A C 1
ATOM 2190 O O . PRO A 1 285 ? -20.222 6.849 11.079 1.00 97.31 285 PRO A O 1
ATOM 2193 N N . VAL A 1 286 ? -18.148 7.268 11.818 1.00 97.62 286 VAL A N 1
ATOM 2194 C CA . VAL A 1 286 ? -18.414 6.884 13.213 1.00 97.62 286 VAL A CA 1
ATOM 2195 C C . VAL A 1 286 ? -18.693 8.097 14.087 1.00 97.62 286 VAL A C 1
ATOM 2197 O O . VAL A 1 286 ? -19.640 8.104 14.868 1.00 97.62 286 VAL A O 1
ATOM 2200 N N . THR A 1 287 ? -17.867 9.125 13.966 1.00 97.06 287 THR A N 1
ATOM 2201 C CA . THR A 1 287 ? -17.907 10.328 14.796 1.00 97.06 287 THR A CA 1
ATOM 2202 C C . THR A 1 287 ? -18.739 11.444 14.174 1.00 97.06 287 THR A C 1
ATOM 2204 O O . THR A 1 287 ? -19.100 12.388 14.879 1.00 97.06 287 THR A O 1
ATOM 2207 N N . GLY A 1 288 ? -19.023 11.372 12.868 1.00 96.69 288 GLY A N 1
ATOM 2208 C CA . GLY A 1 288 ? -19.714 12.414 12.108 1.00 96.69 288 GLY A CA 1
ATOM 2209 C C . GLY A 1 288 ? -18.893 13.694 11.925 1.00 96.69 288 GLY A C 1
ATOM 2210 O O . GLY A 1 288 ? -19.429 14.707 11.481 1.00 96.69 288 GLY A O 1
ATOM 2211 N N . ARG A 1 289 ? -17.606 13.685 12.297 1.00 95.88 289 ARG A N 1
ATOM 2212 C CA . ARG A 1 289 ? -16.726 14.859 12.253 1.00 95.88 289 ARG A CA 1
ATOM 2213 C C . ARG A 1 289 ? -15.849 14.825 11.014 1.00 95.88 289 ARG A C 1
ATOM 2215 O O . ARG A 1 289 ? -15.424 13.764 10.572 1.00 95.88 289 ARG A O 1
ATOM 2222 N N . GLN A 1 290 ? -15.518 15.996 10.484 1.00 95.56 290 GLN A N 1
ATOM 2223 C CA . GLN A 1 290 ? -14.507 16.079 9.437 1.00 95.56 290 GLN A CA 1
ATOM 2224 C C . GLN A 1 290 ? -13.120 15.742 10.006 1.00 95.56 290 GLN A C 1
ATOM 2226 O O . GLN A 1 290 ? -12.796 16.171 11.121 1.00 95.56 290 GLN A O 1
ATOM 2231 N N . PRO A 1 291 ? -12.280 15.011 9.256 1.00 94.06 291 PRO A N 1
ATOM 2232 C CA . PRO A 1 291 ? -10.897 14.791 9.640 1.00 94.06 291 PRO A CA 1
ATOM 2233 C C . PRO A 1 291 ? -10.128 16.118 9.653 1.00 94.06 291 PRO A C 1
ATOM 2235 O O . PRO A 1 291 ? -10.421 17.044 8.896 1.00 94.06 291 PRO A O 1
ATOM 2238 N N . LEU A 1 292 ? -9.104 16.209 10.502 1.00 92.44 292 LEU A N 1
ATOM 2239 C CA . LEU A 1 292 ? -8.272 17.407 10.570 1.00 92.44 292 LEU A CA 1
ATOM 2240 C C . LEU A 1 292 ? -7.416 17.544 9.297 1.00 92.44 292 LEU A C 1
ATOM 2242 O O . LEU A 1 292 ? -6.753 16.579 8.898 1.00 92.44 292 LEU A O 1
ATOM 2246 N N . PRO A 1 293 ? -7.369 18.730 8.662 1.00 94.62 293 PRO A N 1
ATOM 2247 C CA . PRO A 1 293 ? -6.494 18.952 7.523 1.00 94.62 293 PRO A CA 1
ATOM 2248 C C . PRO A 1 293 ? -5.025 18.858 7.953 1.00 94.62 293 PRO A C 1
ATOM 2250 O O . PRO A 1 293 ? -4.609 19.367 8.994 1.00 94.62 293 PRO A O 1
ATOM 2253 N N . CYS A 1 294 ? -4.210 18.211 7.123 1.00 95.69 294 CYS A N 1
ATOM 2254 C CA . CYS A 1 294 ? -2.773 18.129 7.358 1.00 95.69 294 CYS A CA 1
ATOM 2255 C C . CYS A 1 294 ? -2.095 19.493 7.150 1.00 95.69 294 CYS A C 1
ATOM 2257 O O . CYS A 1 294 ? -2.288 20.139 6.125 1.00 95.69 294 CYS A O 1
ATOM 2259 N N . THR A 1 295 ? -1.242 19.889 8.094 1.00 95.56 295 THR A N 1
ATOM 2260 C CA . THR A 1 295 ? -0.548 21.187 8.103 1.00 95.56 295 THR A CA 1
ATOM 2261 C C . THR A 1 295 ? 0.919 21.116 7.669 1.00 95.56 295 THR A C 1
ATOM 2263 O O . THR A 1 295 ? 1.688 22.018 7.974 1.00 95.56 295 THR A O 1
ATOM 2266 N N . CYS A 1 296 ? 1.349 20.050 6.986 1.00 94.25 296 CYS A N 1
ATOM 2267 C CA . CYS A 1 296 ? 2.766 19.868 6.632 1.00 94.25 296 CYS A CA 1
ATOM 2268 C C . CYS A 1 296 ? 3.292 20.862 5.583 1.00 94.25 296 CYS A C 1
ATOM 2270 O O . CYS A 1 296 ? 4.497 20.924 5.368 1.00 94.25 296 CYS A O 1
ATOM 2272 N N . GLY A 1 297 ? 2.412 21.598 4.891 1.00 92.81 297 GLY A N 1
ATOM 2273 C CA . GLY A 1 297 ? 2.808 22.542 3.840 1.00 92.81 297 GLY A CA 1
ATOM 2274 C C . GLY A 1 297 ? 3.460 21.889 2.616 1.00 92.81 297 GLY A C 1
ATOM 2275 O O . GLY A 1 297 ? 4.020 22.591 1.782 1.00 92.81 297 GLY A O 1
ATOM 2276 N N . PHE A 1 298 ? 3.405 20.558 2.501 1.00 94.06 298 PHE A N 1
ATOM 2277 C CA . PHE A 1 298 ? 4.049 19.828 1.415 1.00 94.06 298 PHE A CA 1
ATOM 2278 C C . PHE A 1 298 ? 3.398 20.169 0.069 1.00 94.06 298 PHE A C 1
ATOM 2280 O O . PHE A 1 298 ? 2.166 20.155 -0.058 1.00 94.06 298 PHE A O 1
ATOM 2287 N N . GLU A 1 299 ? 4.237 20.459 -0.924 1.00 94.62 299 GLU A N 1
ATOM 2288 C CA . GLU A 1 299 ? 3.816 20.875 -2.261 1.00 94.62 299 GLU A CA 1
ATOM 2289 C C . GLU A 1 299 ? 2.945 19.811 -2.945 1.00 94.62 299 GLU A C 1
ATOM 2291 O O . GLU A 1 299 ? 3.194 18.608 -2.840 1.00 94.62 299 GLU A O 1
ATOM 2296 N N . LYS A 1 300 ? 1.894 20.261 -3.641 1.00 95.12 300 LYS A N 1
ATOM 2297 C CA . LYS A 1 300 ? 0.967 19.384 -4.363 1.00 95.12 300 LYS A CA 1
ATOM 2298 C C . LYS A 1 300 ? 1.341 19.313 -5.829 1.00 95.12 300 LYS A C 1
ATOM 2300 O O . LYS A 1 300 ? 1.421 20.341 -6.496 1.00 95.12 300 LYS A O 1
ATOM 2305 N N . PHE A 1 301 ? 1.475 18.095 -6.342 1.00 95.50 301 PHE A N 1
ATOM 2306 C CA . PHE A 1 301 ? 1.809 17.858 -7.741 1.00 95.50 301 PHE A CA 1
ATOM 2307 C C . PHE A 1 301 ? 0.610 17.257 -8.472 1.00 95.50 301 PHE A C 1
ATOM 2309 O O . PHE A 1 301 ? 0.306 16.069 -8.343 1.00 95.50 301 PHE A O 1
ATOM 2316 N N . GLY A 1 302 ? -0.082 18.097 -9.239 1.00 93.69 302 GLY A N 1
ATOM 2317 C CA . GLY A 1 302 ? -1.101 17.672 -10.192 1.00 93.69 302 GLY A CA 1
ATOM 2318 C C . GLY A 1 302 ? -0.479 17.223 -11.515 1.00 93.69 302 GLY A C 1
ATOM 2319 O O . GLY A 1 302 ? 0.713 17.413 -11.753 1.00 93.69 302 GLY A O 1
ATOM 2320 N N . SER A 1 303 ? -1.298 16.671 -12.410 1.00 91.56 303 SER A N 1
ATOM 2321 C CA . SER A 1 303 ? -0.837 16.094 -13.684 1.00 91.56 303 SER A CA 1
ATOM 2322 C C . SER A 1 303 ? -0.103 17.075 -14.604 1.00 91.56 303 SER A C 1
ATOM 2324 O O . SER A 1 303 ? 0.606 16.630 -15.497 1.00 91.56 303 SER A O 1
ATOM 2326 N N . GLN A 1 304 ? -0.245 18.384 -14.378 1.00 93.56 304 GLN A N 1
ATOM 2327 C CA . GLN A 1 304 ? 0.381 19.459 -15.157 1.00 93.56 304 GLN A CA 1
ATOM 2328 C C . GLN A 1 304 ? 1.310 20.350 -14.310 1.00 93.56 304 GLN A C 1
ATOM 2330 O O . GLN A 1 304 ? 1.694 21.434 -14.741 1.00 93.56 304 GLN A O 1
ATOM 2335 N N . THR A 1 305 ? 1.677 19.933 -13.092 1.00 95.50 305 THR A N 1
ATOM 2336 C CA . THR A 1 305 ? 2.635 20.688 -12.269 1.00 95.50 305 THR A CA 1
ATOM 2337 C C . THR A 1 305 ? 4.066 20.475 -12.788 1.00 95.50 305 THR A C 1
ATOM 2339 O O . THR A 1 305 ? 4.479 19.319 -12.910 1.00 95.50 305 THR A O 1
ATOM 2342 N N . PRO A 1 306 ? 4.855 21.530 -13.068 1.00 95.62 306 PRO A N 1
ATOM 2343 C CA . PRO A 1 306 ? 6.245 21.386 -13.501 1.00 95.62 306 PRO A CA 1
ATOM 2344 C C . PRO A 1 306 ? 7.145 20.636 -12.492 1.00 95.62 306 PRO A C 1
ATOM 2346 O O . PRO A 1 306 ? 6.841 20.610 -11.298 1.00 95.62 306 PRO A O 1
ATOM 2349 N N . PRO A 1 307 ? 8.278 20.060 -12.939 1.00 96.12 307 PRO A N 1
ATOM 2350 C CA . PRO A 1 307 ? 8.728 19.974 -14.329 1.00 96.12 307 PRO A CA 1
ATOM 2351 C C . PRO A 1 307 ? 7.874 18.995 -15.149 1.00 96.12 307 PRO A C 1
ATOM 2353 O O . PRO A 1 307 ? 7.367 18.002 -14.623 1.00 96.12 307 PRO A O 1
ATOM 2356 N N . LEU A 1 308 ? 7.698 19.308 -16.434 1.00 96.44 308 LEU A N 1
ATOM 2357 C CA . LEU A 1 308 ? 6.892 18.521 -17.368 1.00 96.44 308 LEU A CA 1
ATOM 2358 C C . LEU A 1 308 ? 7.791 17.712 -18.300 1.00 96.44 308 LEU A C 1
ATOM 2360 O O . LEU A 1 308 ? 8.836 18.198 -18.734 1.00 96.44 308 LEU A O 1
ATOM 2364 N N . ARG A 1 309 ? 7.345 16.504 -18.633 1.00 94.44 309 ARG A N 1
ATOM 2365 C CA . ARG A 1 309 ? 7.862 15.716 -19.750 1.00 94.44 309 ARG A CA 1
ATOM 2366 C C . ARG A 1 309 ? 7.448 16.372 -21.078 1.00 94.44 309 ARG A C 1
ATOM 2368 O O . ARG A 1 309 ? 6.567 17.233 -21.110 1.00 94.44 309 ARG A O 1
ATOM 2375 N N . HIS A 1 310 ? 8.076 15.969 -22.182 1.00 93.19 310 HIS A N 1
ATOM 2376 C CA . HIS A 1 310 ? 7.810 16.495 -23.529 1.00 93.19 310 HIS A CA 1
ATOM 2377 C C . HIS A 1 310 ? 6.336 16.400 -23.975 1.00 93.19 310 HIS A C 1
ATOM 2379 O O . HIS A 1 310 ? 5.903 17.178 -24.817 1.00 93.19 310 HIS A O 1
ATOM 2385 N N . ASP A 1 311 ? 5.560 15.480 -23.401 1.00 93.75 311 ASP A N 1
ATOM 2386 C CA . ASP A 1 311 ? 4.126 15.297 -23.650 1.00 93.75 311 ASP A CA 1
ATOM 2387 C C . ASP A 1 311 ? 3.225 16.085 -22.677 1.00 93.75 311 ASP A C 1
ATOM 2389 O O . ASP A 1 311 ? 2.012 15.886 -22.641 1.00 93.75 311 ASP A O 1
ATOM 2393 N N . GLY A 1 312 ? 3.804 16.979 -21.871 1.00 95.50 312 GLY A N 1
ATOM 2394 C CA . GLY A 1 312 ? 3.083 17.847 -20.940 1.00 95.50 312 GLY A CA 1
ATOM 2395 C C . GLY A 1 312 ? 2.727 17.197 -19.602 1.00 95.50 312 GLY A C 1
ATOM 2396 O O . GLY A 1 312 ? 2.083 17.836 -18.770 1.00 95.50 312 GLY A O 1
ATOM 2397 N N . GLN A 1 313 ? 3.148 15.953 -19.358 1.00 96.25 313 GLN A N 1
ATOM 2398 C CA . GLN A 1 313 ? 2.873 15.269 -18.098 1.00 96.25 313 GLN A CA 1
ATOM 2399 C C . GLN A 1 313 ? 3.851 15.671 -16.993 1.00 96.25 313 GLN A C 1
ATOM 2401 O O . GLN A 1 313 ? 5.064 15.697 -17.185 1.00 96.25 313 GLN A O 1
ATOM 2406 N N . SER A 1 314 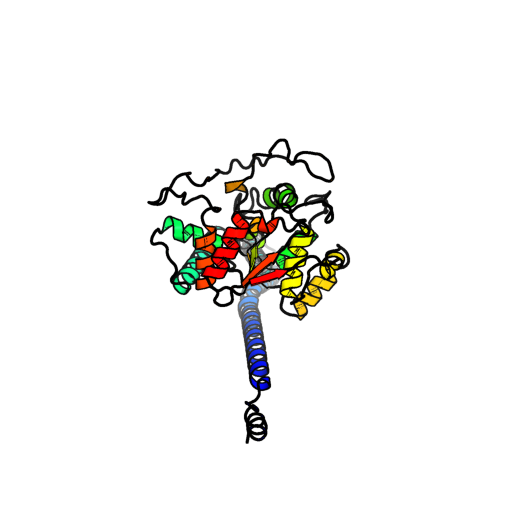? 3.331 15.922 -15.793 1.00 97.62 314 SER A N 1
ATOM 2407 C CA . SER A 1 314 ? 4.144 16.229 -14.617 1.00 97.62 314 SER A CA 1
ATOM 2408 C C . SER A 1 314 ? 5.065 15.071 -14.244 1.00 97.62 314 SER A C 1
ATOM 2410 O O . SER A 1 314 ? 4.609 13.950 -13.995 1.00 97.62 314 SER A O 1
ATOM 2412 N N . ILE A 1 315 ? 6.359 15.357 -14.115 1.00 97.19 315 ILE A N 1
ATOM 2413 C CA . ILE A 1 315 ? 7.358 14.421 -13.590 1.00 97.19 315 ILE A CA 1
ATOM 2414 C C . ILE A 1 315 ? 7.142 14.197 -12.085 1.00 97.19 315 ILE A C 1
ATOM 2416 O O . ILE A 1 315 ? 7.344 13.088 -11.595 1.00 97.19 315 ILE A O 1
ATOM 2420 N N . SER A 1 316 ? 6.679 15.209 -11.349 1.00 96.75 316 SER A N 1
ATOM 2421 C CA . SER A 1 316 ? 6.509 15.136 -9.891 1.00 96.75 316 SER A CA 1
ATOM 2422 C C . SER A 1 316 ? 5.202 14.474 -9.444 1.00 96.75 316 SER A C 1
ATOM 2424 O O . SER A 1 316 ? 5.147 13.936 -8.339 1.00 96.75 316 SER A O 1
ATOM 2426 N N . CYS A 1 317 ? 4.160 14.483 -10.280 1.00 97.25 317 CYS A N 1
ATOM 2427 C CA . CYS A 1 317 ? 2.890 13.823 -9.981 1.00 97.25 317 CYS A CA 1
ATOM 2428 C C . CYS A 1 317 ? 3.075 12.299 -9.904 1.00 97.25 317 CYS A C 1
ATOM 2430 O O . CYS A 1 317 ? 3.645 11.708 -10.809 1.00 97.25 317 CYS A O 1
ATOM 2432 N N . GLU A 1 318 ? 2.632 11.633 -8.838 1.00 97.25 318 GLU A N 1
ATOM 2433 C CA . GLU A 1 318 ? 2.800 10.170 -8.713 1.00 97.25 318 GLU A CA 1
ATOM 2434 C C . GLU A 1 318 ? 1.640 9.391 -9.347 1.00 97.25 318 GLU A C 1
ATOM 2436 O O . GLU A 1 318 ? 1.818 8.263 -9.797 1.00 97.25 318 GLU A O 1
ATOM 2441 N N . VAL A 1 319 ? 0.453 9.997 -9.431 1.00 94.94 319 VAL A N 1
ATOM 2442 C CA . VAL A 1 319 ? -0.772 9.317 -9.885 1.00 94.94 319 VAL A CA 1
ATOM 2443 C C . VAL A 1 319 ? -0.888 9.189 -11.407 1.00 94.94 319 VAL A C 1
ATOM 2445 O O . VAL A 1 319 ? -1.737 8.446 -11.882 1.00 94.94 319 VAL A O 1
ATOM 2448 N N . ASN A 1 320 ? -0.034 9.868 -12.182 1.00 95.44 320 ASN A N 1
ATOM 2449 C CA . ASN A 1 320 ? 0.044 9.712 -13.642 1.00 95.44 320 ASN A CA 1
ATOM 2450 C C . ASN A 1 320 ? 1.094 8.678 -14.090 1.00 95.44 320 ASN A C 1
ATOM 2452 O O . ASN A 1 320 ? 1.396 8.593 -15.273 1.00 95.44 320 ASN A O 1
ATOM 2456 N N . LYS A 1 321 ? 1.683 7.927 -13.152 1.00 95.81 321 LYS A N 1
ATOM 2457 C CA . LYS A 1 321 ? 2.795 6.996 -13.413 1.00 95.81 321 LYS A CA 1
ATOM 2458 C C . LYS A 1 321 ? 2.422 5.531 -13.279 1.00 95.81 321 LYS A C 1
ATOM 2460 O O . LYS A 1 321 ? 3.310 4.692 -13.322 1.00 95.81 321 LYS A O 1
ATOM 2465 N N . PHE A 1 322 ? 1.152 5.208 -13.052 1.00 96.44 322 PHE A N 1
ATOM 2466 C CA . PHE A 1 322 ? 0.767 3.849 -12.672 1.00 96.44 322 PHE A CA 1
ATOM 2467 C C . PHE A 1 322 ? 1.072 2.840 -13.783 1.00 96.44 322 PHE A C 1
ATOM 2469 O O . PHE A 1 322 ? 1.642 1.796 -13.482 1.00 96.44 322 PHE A O 1
ATOM 2476 N N . ASP A 1 323 ? 0.824 3.187 -15.047 1.00 95.94 323 ASP A N 1
ATOM 2477 C CA . ASP A 1 323 ? 1.086 2.289 -16.178 1.00 95.94 323 ASP A CA 1
ATOM 2478 C C . ASP A 1 323 ? 2.576 1.935 -16.303 1.00 95.94 323 ASP A C 1
ATOM 2480 O O . ASP A 1 323 ? 2.958 0.761 -16.365 1.00 95.94 323 ASP A O 1
ATOM 2484 N N . ASP A 1 324 ? 3.418 2.967 -16.256 1.00 96.81 324 ASP A N 1
ATOM 2485 C CA . ASP A 1 324 ? 4.875 2.863 -16.296 1.00 96.81 324 ASP A CA 1
ATOM 2486 C C . ASP A 1 324 ? 5.435 2.168 -15.049 1.00 96.81 324 ASP A C 1
ATOM 2488 O O . ASP A 1 324 ? 6.366 1.372 -15.134 1.00 96.81 324 ASP A O 1
ATOM 2492 N N . MET A 1 325 ? 4.842 2.417 -13.882 1.00 97.12 325 MET A N 1
ATOM 2493 C CA . MET A 1 325 ? 5.203 1.777 -12.619 1.00 97.12 325 MET A CA 1
ATOM 2494 C C . MET A 1 325 ? 4.902 0.282 -12.645 1.00 97.12 325 MET A C 1
ATOM 2496 O O . MET A 1 325 ? 5.772 -0.508 -12.284 1.00 97.12 325 MET A O 1
ATOM 2500 N N . MET A 1 326 ? 3.740 -0.125 -13.155 1.00 97.00 326 MET A N 1
ATOM 2501 C CA . MET A 1 326 ? 3.418 -1.538 -13.350 1.00 97.00 326 MET A CA 1
ATOM 2502 C C . MET A 1 326 ? 4.393 -2.206 -14.322 1.00 97.00 326 MET A C 1
ATOM 2504 O O . MET A 1 326 ? 4.890 -3.294 -14.033 1.00 97.00 326 MET A O 1
ATOM 2508 N N . ALA A 1 327 ? 4.716 -1.547 -15.440 1.00 95.75 327 ALA A N 1
ATOM 2509 C CA . ALA A 1 327 ? 5.677 -2.062 -16.413 1.00 95.75 327 ALA A CA 1
ATOM 2510 C C . ALA A 1 327 ? 7.092 -2.185 -15.817 1.00 95.75 327 ALA A C 1
ATOM 2512 O O . ALA A 1 327 ? 7.766 -3.196 -16.017 1.00 95.75 327 ALA A O 1
ATOM 2513 N N . CYS A 1 328 ? 7.518 -1.194 -15.031 1.00 95.56 328 CYS A N 1
ATOM 2514 C CA . CYS A 1 328 ? 8.794 -1.195 -14.323 1.00 95.56 328 CYS A CA 1
ATOM 2515 C C . CYS A 1 328 ? 8.886 -2.347 -13.309 1.00 95.56 328 CYS A C 1
ATOM 2517 O O . CYS A 1 328 ? 9.893 -3.060 -13.279 1.00 95.56 328 CYS A O 1
ATOM 2519 N N . ILE A 1 329 ? 7.836 -2.580 -12.510 1.00 95.06 329 ILE A N 1
ATOM 2520 C CA . ILE A 1 329 ? 7.808 -3.712 -11.574 1.00 95.06 329 ILE A CA 1
ATOM 2521 C C . ILE A 1 329 ? 7.835 -5.030 -12.344 1.00 95.06 329 ILE A C 1
ATOM 2523 O O . ILE A 1 329 ? 8.664 -5.870 -12.021 1.00 95.06 329 ILE A O 1
ATOM 2527 N N . ALA A 1 330 ? 6.995 -5.207 -13.369 1.00 94.50 330 ALA A N 1
ATOM 2528 C CA . ALA A 1 330 ? 6.931 -6.449 -14.146 1.00 94.50 330 ALA A CA 1
ATOM 2529 C C . ALA A 1 330 ? 8.287 -6.809 -14.777 1.00 94.50 330 ALA A C 1
ATOM 2531 O O . ALA A 1 330 ? 8.670 -7.975 -14.841 1.00 94.50 330 ALA A O 1
ATOM 2532 N N . ALA A 1 331 ? 9.043 -5.794 -15.199 1.00 91.94 331 ALA A N 1
ATOM 2533 C CA . ALA A 1 331 ? 10.390 -5.964 -15.724 1.00 91.94 331 ALA A CA 1
ATOM 2534 C C . ALA A 1 331 ? 11.435 -6.298 -14.635 1.00 91.94 331 ALA A C 1
ATOM 2536 O O . ALA A 1 331 ? 12.439 -6.951 -14.916 1.00 91.94 331 ALA A O 1
ATOM 2537 N N . THR A 1 332 ? 11.209 -5.875 -13.388 1.00 89.00 332 THR A N 1
ATOM 2538 C CA . THR A 1 332 ? 12.114 -6.122 -12.248 1.00 89.00 332 THR A CA 1
ATOM 2539 C C . THR A 1 332 ? 11.836 -7.461 -11.552 1.00 89.00 332 THR A C 1
ATOM 2541 O O . THR A 1 332 ? 12.773 -8.159 -11.137 1.00 89.00 332 THR A O 1
ATOM 2544 N N . GLU A 1 333 ? 10.554 -7.812 -11.445 1.00 89.19 333 GLU A N 1
ATOM 2545 C CA . GLU A 1 333 ? 9.989 -8.951 -10.722 1.00 89.19 333 GLU A CA 1
ATOM 2546 C C . GLU A 1 333 ? 9.161 -9.829 -11.678 1.00 89.19 333 GLU A C 1
ATOM 2548 O O . GLU A 1 333 ? 7.962 -9.606 -11.854 1.00 89.19 333 GLU A O 1
ATOM 2553 N N . PRO A 1 334 ? 9.773 -10.870 -12.281 1.00 81.25 334 PRO A N 1
ATOM 2554 C CA . PRO A 1 334 ? 9.114 -11.733 -13.269 1.00 81.25 334 PRO A CA 1
ATOM 2555 C C . PRO A 1 334 ? 7.863 -12.467 -12.763 1.00 81.25 334 PRO A C 1
ATOM 2557 O O . PRO A 1 334 ? 7.091 -12.984 -13.565 1.00 81.25 334 PRO A O 1
ATOM 2560 N N . GLY A 1 335 ? 7.687 -12.559 -11.442 1.00 87.50 335 GLY A N 1
ATOM 2561 C CA . GLY A 1 335 ? 6.539 -13.193 -10.794 1.00 87.50 335 GLY A CA 1
ATOM 2562 C C . GLY A 1 335 ? 5.424 -12.226 -10.397 1.00 87.50 335 GLY A C 1
ATOM 2563 O O . GLY A 1 335 ? 4.557 -12.631 -9.627 1.00 87.50 335 GLY A O 1
ATOM 2564 N N . LEU A 1 336 ? 5.457 -10.968 -10.856 1.00 95.81 336 LEU A N 1
ATOM 2565 C CA . LEU A 1 336 ? 4.445 -9.977 -10.500 1.00 95.81 336 LEU A CA 1
ATOM 2566 C C . LEU A 1 336 ? 3.038 -10.458 -10.884 1.00 95.81 336 LEU A C 1
ATOM 2568 O O . LEU A 1 336 ? 2.763 -10.731 -12.051 1.00 95.81 336 LEU A O 1
ATOM 2572 N N . ALA A 1 337 ? 2.137 -10.475 -9.908 1.00 97.88 337 ALA A N 1
ATOM 2573 C CA . ALA A 1 337 ? 0.710 -10.694 -10.104 1.00 97.88 337 ALA A CA 1
ATOM 2574 C C . ALA A 1 337 ? -0.096 -9.421 -9.802 1.00 97.88 337 ALA A C 1
ATOM 2576 O O . ALA A 1 337 ? 0.387 -8.491 -9.150 1.00 97.88 337 ALA A O 1
ATOM 2577 N N . GLN A 1 338 ? -1.349 -9.387 -10.247 1.00 98.50 338 GLN A N 1
ATOM 2578 C CA . GLN A 1 338 ? -2.332 -8.394 -9.829 1.00 98.50 338 GLN A CA 1
ATOM 2579 C C . GLN A 1 338 ? -3.431 -9.058 -9.000 1.00 98.50 338 GLN A C 1
ATOM 2581 O O . GLN A 1 338 ? -4.047 -10.037 -9.422 1.00 98.50 338 GLN A O 1
ATOM 2586 N N . LEU A 1 339 ? -3.721 -8.464 -7.848 1.00 98.75 339 LEU A N 1
ATOM 2587 C CA . LEU A 1 339 ? -4.876 -8.774 -7.024 1.00 98.75 339 LEU A CA 1
ATOM 2588 C C . LEU A 1 339 ? -5.948 -7.695 -7.209 1.00 98.75 339 LEU A C 1
ATOM 2590 O O . LEU A 1 339 ? -5.705 -6.516 -6.951 1.00 98.75 339 LEU A O 1
ATOM 2594 N N . LEU A 1 340 ? -7.153 -8.111 -7.592 1.00 98.62 340 LEU A N 1
ATOM 2595 C CA . LEU A 1 340 ? -8.352 -7.278 -7.599 1.00 98.62 340 LEU A CA 1
ATOM 2596 C C . LEU A 1 340 ? -9.117 -7.516 -6.292 1.00 98.62 340 LEU A C 1
ATOM 2598 O O . LEU A 1 340 ? -9.786 -8.540 -6.137 1.00 98.62 340 LEU A O 1
ATOM 2602 N N . ALA A 1 341 ? -9.010 -6.578 -5.350 1.00 98.38 341 ALA A N 1
ATOM 2603 C CA . ALA A 1 341 ? -9.759 -6.607 -4.094 1.00 98.38 341 ALA A CA 1
ATOM 2604 C C . ALA A 1 341 ? -11.159 -6.011 -4.316 1.00 98.38 341 ALA A C 1
ATOM 2606 O O . ALA A 1 341 ? -11.369 -4.803 -4.150 1.00 98.38 341 ALA A O 1
ATOM 2607 N N . VAL A 1 342 ? -12.097 -6.856 -4.750 1.00 97.88 342 VAL A N 1
ATOM 2608 C CA . VAL A 1 342 ? -13.436 -6.441 -5.184 1.00 97.88 342 VAL A CA 1
ATOM 2609 C C . VAL A 1 342 ? -14.294 -6.098 -3.978 1.00 97.88 342 VAL A C 1
ATOM 2611 O O . VAL A 1 342 ? -14.492 -6.924 -3.097 1.00 97.88 342 VAL A O 1
ATOM 2614 N N . ASP A 1 343 ? -14.807 -4.871 -3.933 1.00 95.38 343 ASP A N 1
ATOM 2615 C CA . ASP A 1 343 ? -15.756 -4.450 -2.907 1.00 95.38 343 ASP A CA 1
ATOM 2616 C C . ASP A 1 343 ? -17.144 -5.076 -3.109 1.00 95.38 343 ASP A C 1
ATOM 2618 O O . ASP A 1 343 ? -17.505 -5.441 -4.226 1.00 95.38 343 ASP A O 1
ATOM 2622 N N . LYS A 1 344 ? -17.940 -5.151 -2.030 1.00 95.50 344 LYS A N 1
ATOM 2623 C CA . LYS A 1 344 ? -19.297 -5.736 -2.045 1.00 95.50 344 LYS A CA 1
ATOM 2624 C C . LYS A 1 344 ? -20.198 -5.144 -3.134 1.00 95.50 344 LYS A C 1
ATOM 2626 O O . LYS A 1 344 ? -21.010 -5.855 -3.713 1.00 95.50 344 LYS A O 1
ATOM 2631 N N . ASP A 1 345 ? -20.022 -3.859 -3.425 1.00 95.44 345 ASP A N 1
ATOM 2632 C CA . ASP A 1 345 ? -20.838 -3.118 -4.385 1.00 95.44 345 ASP A CA 1
ATOM 2633 C C . ASP A 1 345 ? -20.247 -3.127 -5.805 1.00 95.44 345 ASP A C 1
ATOM 2635 O O . ASP A 1 345 ? -20.761 -2.445 -6.697 1.00 95.44 345 ASP A O 1
ATOM 2639 N N . PHE A 1 346 ? -19.155 -3.869 -6.035 1.00 96.12 346 PHE A N 1
ATOM 2640 C CA . PHE A 1 346 ? -18.454 -3.947 -7.320 1.00 96.12 346 PHE A CA 1
ATOM 2641 C C . PHE A 1 346 ? -18.023 -2.562 -7.853 1.00 96.12 346 PHE A C 1
ATOM 2643 O O . PHE A 1 346 ? -17.818 -2.363 -9.055 1.00 96.12 346 PHE A O 1
ATOM 2650 N N . THR A 1 347 ? -17.849 -1.587 -6.954 1.00 96.12 347 THR A N 1
ATOM 2651 C CA . THR A 1 347 ? -17.475 -0.199 -7.252 1.00 96.12 347 THR A CA 1
ATOM 2652 C C . THR A 1 347 ? -16.142 -0.125 -7.978 1.00 96.12 347 THR A C 1
ATOM 2654 O O . THR A 1 347 ? -15.953 0.755 -8.817 1.00 96.12 347 THR A O 1
ATOM 2657 N N . ILE A 1 348 ? -15.227 -1.054 -7.701 1.00 95.81 348 ILE A N 1
ATOM 2658 C CA . ILE A 1 348 ? -13.935 -1.167 -8.377 1.00 95.81 348 ILE A CA 1
ATOM 2659 C C . ILE A 1 348 ? -14.068 -1.130 -9.909 1.00 95.81 348 ILE A C 1
ATOM 2661 O O . ILE A 1 348 ? -13.310 -0.423 -10.567 1.00 95.81 348 ILE A O 1
ATOM 2665 N N . PHE A 1 349 ? -15.093 -1.766 -10.485 1.00 97.06 349 PHE A N 1
ATOM 2666 C CA . PHE A 1 349 ? -15.316 -1.808 -11.937 1.00 97.06 349 PHE A CA 1
ATOM 2667 C C . PHE A 1 349 ? -15.921 -0.517 -12.505 1.00 97.06 349 PHE A C 1
ATOM 2669 O O . PHE A 1 349 ? -15.966 -0.325 -13.716 1.00 97.06 349 PHE A O 1
ATOM 2676 N N . ARG A 1 350 ? -16.373 0.396 -11.639 1.00 96.38 350 ARG A N 1
ATOM 2677 C CA . ARG A 1 350 ? -16.896 1.722 -12.008 1.00 96.38 350 ARG A CA 1
ATOM 2678 C C . ARG A 1 350 ? -15.846 2.826 -11.880 1.00 96.38 350 ARG A C 1
ATOM 2680 O O . ARG A 1 350 ? -16.101 3.971 -12.248 1.00 96.38 350 ARG A O 1
ATOM 2687 N N . ARG A 1 351 ? -14.667 2.518 -11.334 1.00 94.75 351 ARG A N 1
ATOM 2688 C CA . ARG A 1 351 ? -13.577 3.478 -11.131 1.00 94.75 351 ARG A CA 1
ATOM 2689 C C . ARG A 1 351 ? -12.633 3.433 -12.327 1.00 94.75 351 ARG A C 1
ATOM 2691 O O . ARG A 1 351 ? -11.919 2.454 -12.503 1.00 94.75 351 ARG A O 1
ATOM 2698 N N . ALA A 1 352 ? -12.575 4.526 -13.091 1.00 93.88 352 ALA A N 1
ATOM 2699 C CA . ALA A 1 352 ? -11.725 4.630 -14.282 1.00 93.88 352 ALA A CA 1
ATOM 2700 C C . ALA A 1 352 ? -10.264 4.222 -14.016 1.00 93.88 352 ALA A C 1
ATOM 2702 O O . ALA A 1 352 ? -9.698 3.457 -14.787 1.00 93.88 352 ALA A O 1
ATOM 2703 N N . TRP A 1 353 ? -9.686 4.656 -12.889 1.00 91.88 353 TRP A N 1
ATOM 2704 C CA . TRP A 1 353 ? -8.329 4.262 -12.492 1.00 91.88 353 TRP A CA 1
ATOM 2705 C C . TRP A 1 353 ? -8.176 2.753 -12.276 1.00 91.88 353 TRP A C 1
ATOM 2707 O O . TRP A 1 353 ? -7.227 2.170 -12.776 1.00 91.88 353 TRP A O 1
ATOM 2717 N N . CYS A 1 354 ? -9.123 2.098 -11.601 1.00 96.94 354 CYS A N 1
ATOM 2718 C CA . CYS A 1 354 ? -9.054 0.653 -11.376 1.00 96.94 354 CYS A CA 1
ATOM 2719 C C . CYS A 1 354 ? -9.188 -0.129 -12.691 1.00 96.94 354 CYS A C 1
ATOM 2721 O O . CYS A 1 354 ? -8.491 -1.117 -12.890 1.00 96.94 354 CYS A O 1
ATOM 2723 N N . VAL A 1 355 ? -10.046 0.328 -13.610 1.00 97.44 355 VAL A N 1
ATOM 2724 C CA . VAL A 1 355 ? -10.187 -0.282 -14.944 1.00 97.44 355 VAL A CA 1
ATOM 2725 C C . VAL A 1 355 ? -8.913 -0.099 -15.775 1.00 97.44 355 VAL A C 1
ATOM 2727 O O . VAL A 1 355 ? -8.491 -1.035 -16.451 1.00 97.44 355 VAL A O 1
ATOM 2730 N N . ALA A 1 356 ? -8.267 1.068 -15.695 1.00 96.75 356 ALA A N 1
ATOM 2731 C CA . ALA A 1 356 ? -6.977 1.304 -16.342 1.00 96.75 356 ALA A CA 1
ATOM 2732 C C . ALA A 1 356 ? -5.890 0.357 -15.801 1.00 96.75 356 ALA A C 1
ATOM 2734 O O . ALA A 1 356 ? -5.202 -0.286 -16.589 1.00 96.75 356 ALA A O 1
ATOM 2735 N N . GLU A 1 357 ? -5.806 0.173 -14.478 1.00 98.00 357 GLU A N 1
ATOM 2736 C CA . GLU A 1 357 ? -4.880 -0.787 -13.856 1.00 98.00 357 GLU A CA 1
ATOM 2737 C C . GLU A 1 357 ? -5.159 -2.236 -14.303 1.00 98.00 357 GLU A C 1
ATOM 2739 O O . GLU A 1 357 ? -4.228 -2.994 -14.576 1.00 98.00 357 GLU A O 1
ATOM 2744 N N . MET A 1 358 ? -6.428 -2.648 -14.414 1.00 98.31 358 MET A N 1
ATOM 2745 C CA . MET A 1 358 ? -6.799 -3.975 -14.937 1.00 98.31 358 MET A CA 1
ATOM 2746 C C . MET A 1 358 ? -6.358 -4.153 -16.394 1.00 98.31 358 MET A C 1
ATOM 2748 O O . MET A 1 358 ? -5.797 -5.190 -16.752 1.00 98.31 358 MET A O 1
ATOM 2752 N N . HIS A 1 359 ? -6.594 -3.142 -17.234 1.00 97.94 359 HIS A N 1
ATOM 2753 C CA . HIS A 1 359 ? -6.186 -3.153 -18.637 1.00 97.94 359 HIS A CA 1
ATOM 2754 C C . HIS A 1 359 ? -4.659 -3.197 -18.787 1.00 97.94 359 HIS A C 1
ATOM 2756 O O . HIS A 1 359 ? -4.136 -3.926 -19.635 1.00 97.94 359 HIS A O 1
ATOM 2762 N N . GLN A 1 360 ? -3.933 -2.452 -17.954 1.00 97.69 360 GLN A N 1
ATOM 2763 C CA . GLN A 1 360 ? -2.477 -2.457 -17.969 1.00 97.69 360 GLN A CA 1
ATOM 2764 C C . GLN A 1 360 ? -1.915 -3.819 -17.547 1.00 97.69 360 GLN A C 1
ATOM 2766 O O . GLN A 1 360 ? -1.035 -4.348 -18.224 1.00 97.69 360 GLN A O 1
ATOM 2771 N N . ALA A 1 361 ? -2.447 -4.430 -16.483 1.00 97.38 361 ALA A N 1
ATOM 2772 C CA . ALA A 1 361 ? -2.050 -5.779 -16.075 1.00 97.38 361 ALA A CA 1
ATOM 2773 C C . ALA A 1 361 ? -2.296 -6.811 -17.185 1.00 97.38 361 ALA A C 1
ATOM 2775 O O . ALA A 1 361 ? -1.414 -7.621 -17.473 1.00 97.38 361 ALA A O 1
ATOM 2776 N N . TYR A 1 362 ? -3.452 -6.735 -17.852 1.00 97.38 362 TYR A N 1
ATOM 2777 C CA . TYR A 1 362 ? -3.772 -7.574 -19.006 1.00 97.38 362 TYR A CA 1
ATOM 2778 C C . TYR A 1 362 ? -2.768 -7.378 -20.154 1.00 97.38 362 TYR A C 1
ATOM 2780 O O . TYR A 1 362 ? -2.247 -8.350 -20.704 1.00 97.38 362 TYR A O 1
ATOM 2788 N N . SER A 1 363 ? -2.433 -6.126 -20.475 1.00 96.81 363 SER A N 1
ATOM 2789 C CA . SER A 1 363 ? -1.469 -5.779 -21.531 1.00 96.81 363 SER A CA 1
ATOM 2790 C C . SER A 1 363 ? -0.059 -6.298 -21.228 1.00 96.81 363 SER A C 1
ATOM 2792 O O . SER A 1 363 ? 0.643 -6.760 -22.128 1.00 96.81 363 SER A O 1
ATOM 2794 N N . LEU A 1 364 ? 0.331 -6.287 -19.951 1.00 95.00 364 LEU A N 1
ATOM 2795 C CA . LEU A 1 364 ? 1.586 -6.849 -19.445 1.00 95.00 364 LEU A CA 1
ATOM 2796 C C . LEU A 1 364 ? 1.540 -8.376 -19.247 1.00 95.00 364 LEU A C 1
ATOM 2798 O O . LEU A 1 364 ? 2.561 -8.970 -18.909 1.00 95.00 364 LEU A O 1
ATOM 2802 N N . ARG A 1 365 ? 0.385 -9.020 -19.479 1.00 96.38 365 ARG A N 1
ATOM 2803 C CA . ARG A 1 365 ? 0.144 -10.461 -19.273 1.00 96.38 365 ARG A CA 1
ATOM 2804 C C . ARG A 1 365 ? 0.428 -10.929 -17.842 1.00 96.38 365 ARG A C 1
ATOM 2806 O O . ARG A 1 365 ? 0.893 -12.050 -17.636 1.00 96.38 365 ARG A O 1
ATOM 2813 N N . LEU A 1 366 ? 0.154 -10.075 -16.858 1.00 95.69 366 LEU A N 1
ATOM 2814 C CA . LEU A 1 366 ? 0.292 -10.443 -15.452 1.00 95.69 366 LEU A CA 1
ATOM 2815 C C . LEU A 1 366 ? -0.807 -11.446 -15.069 1.00 95.69 366 LEU A C 1
ATOM 2817 O O . LEU A 1 366 ? -1.947 -11.290 -15.516 1.00 95.69 366 LEU A O 1
ATOM 2821 N N . PRO A 1 367 ? -0.526 -12.445 -14.217 1.00 97.50 367 PRO A N 1
ATOM 2822 C CA . PRO A 1 367 ? -1.576 -13.221 -13.574 1.00 97.50 367 PRO A CA 1
ATOM 2823 C C . PRO A 1 367 ? -2.506 -12.291 -12.787 1.00 97.50 367 PRO A C 1
ATOM 2825 O O . PRO A 1 367 ? -2.043 -11.517 -11.951 1.00 97.50 367 PRO A O 1
ATOM 2828 N N . GLN A 1 368 ? -3.811 -12.363 -13.049 1.00 97.25 368 GLN A N 1
ATOM 2829 C CA . GLN A 1 368 ? -4.822 -11.566 -12.355 1.00 97.25 368 GLN A CA 1
ATOM 2830 C C . GLN A 1 368 ? -5.683 -12.490 -11.494 1.00 97.25 368 GLN A C 1
ATOM 2832 O O . GLN A 1 368 ? -6.280 -13.440 -12.001 1.00 97.25 368 GLN A O 1
ATOM 2837 N N . LYS A 1 369 ? -5.761 -12.205 -10.194 1.00 97.62 369 LYS A N 1
ATOM 2838 C CA . LYS A 1 369 ? -6.642 -12.898 -9.253 1.00 97.62 369 LYS A CA 1
ATOM 2839 C C . LYS A 1 369 ? -7.687 -11.925 -8.739 1.00 97.62 369 LYS A C 1
ATOM 2841 O O . LYS A 1 369 ? -7.368 -10.814 -8.324 1.00 97.62 369 LYS A O 1
ATOM 2846 N N . MET A 1 370 ? -8.941 -12.350 -8.762 1.00 97.25 370 MET A N 1
ATOM 2847 C CA . MET A 1 370 ? -10.051 -11.591 -8.208 1.00 97.25 370 MET A CA 1
ATOM 2848 C C . MET A 1 370 ? -10.463 -12.220 -6.886 1.00 97.25 370 MET A C 1
ATOM 2850 O O . MET A 1 370 ? -10.755 -13.412 -6.848 1.00 97.25 370 MET A O 1
ATOM 2854 N N . LEU A 1 371 ? -10.486 -11.423 -5.822 1.00 97.94 371 LEU A N 1
ATOM 2855 C CA . LEU A 1 371 ? -11.021 -11.847 -4.536 1.00 97.94 371 LEU A CA 1
ATOM 2856 C C . LEU A 1 371 ? -12.280 -11.052 -4.240 1.00 97.94 371 LEU A C 1
ATOM 2858 O O . LEU A 1 371 ? -12.261 -9.821 -4.208 1.00 97.94 371 LEU A O 1
ATOM 2862 N N . VAL A 1 372 ? -13.364 -11.793 -4.045 1.00 96.94 372 VAL A N 1
ATOM 2863 C CA . VAL A 1 372 ? -14.703 -11.270 -3.790 1.00 96.94 372 VAL A CA 1
ATOM 2864 C C . VAL A 1 372 ? -15.114 -11.542 -2.349 1.00 96.94 372 VAL A C 1
ATOM 2866 O O . VAL A 1 372 ? -14.583 -12.434 -1.681 1.00 96.94 372 VAL A O 1
ATOM 2869 N N . PHE A 1 373 ? -16.071 -10.750 -1.880 1.00 94.44 373 PHE A N 1
ATOM 2870 C CA . PHE A 1 373 ? -16.845 -11.080 -0.696 1.00 94.44 373 PHE A CA 1
ATOM 2871 C C . PHE A 1 373 ? -17.886 -12.134 -1.095 1.00 94.44 373 PHE A C 1
ATOM 2873 O O . PHE A 1 373 ? -18.671 -11.871 -2.005 1.00 94.44 373 PHE A O 1
ATOM 2880 N N . SER A 1 374 ? -17.903 -13.286 -0.429 1.00 86.12 374 SER A N 1
ATOM 2881 C CA . SER A 1 374 ? -19.049 -14.202 -0.450 1.00 86.12 374 SER A CA 1
ATOM 2882 C C . SER A 1 374 ? -19.782 -14.050 0.879 1.00 86.12 374 SER A C 1
ATOM 2884 O O . SER A 1 374 ? -19.113 -13.857 1.886 1.00 86.12 374 SER A O 1
ATOM 2886 N N . GLU A 1 375 ? -21.115 -14.016 0.854 1.00 64.31 375 GLU A N 1
ATOM 2887 C CA . GLU A 1 375 ? -21.992 -14.029 2.044 1.00 64.31 375 GLU A CA 1
ATOM 2888 C C . GLU A 1 375 ? -22.580 -15.423 2.270 1.00 64.31 375 GLU A C 1
ATOM 2890 O O . GLU A 1 375 ? -22.752 -16.150 1.258 1.00 64.31 375 GLU A O 1
#

Secondary structure (DSSP, 8-state):
--SSSSSSSSSS-----THHHHHHHHHHHHHHHHHHHHHHHHHHHHHHHHHHHHHHHHHHHHHHHHHH-SS--HHHHHHHHHHHHHHHHHHHHHHHT----HHHHHHHHHHHHHHHHHHHT---S-HHHHHHHHHHHTB-EEHHHHHHHHTTTTBTTB-TT--TTT-BHHHHIIIIIHHHTSSBTTBS--HHHHHTTT--B--SEEEEE-TTSBHHHHHHHHHHHHTT-SBSHHHHGGGSTTTHHHHHHHHHHTT-TT-EEEEHHHHS-HHHHTTT---TT---TTT-PPPPPP---PPP--TTPSSB-TTS-BSS-STT-HHHHHHHHHHH-TT-EEEEE--TT-GGGG-HHHHHHHHHHHHTT--EEEEB---

pLDDT: mean 85.01, std 17.39, range [40.81, 98.81]

Solvent-accessible surface area (backbone atoms only — not comparable to full-atom values): 20810 Å² total; per-residue (Å²): 144,84,78,73,75,74,74,74,76,75,80,80,78,88,73,85,67,76,70,59,61,60,54,54,56,53,52,54,52,52,51,52,52,51,55,49,52,51,53,52,49,50,46,49,67,63,48,47,55,68,64,45,48,60,56,52,51,49,53,50,51,50,55,47,48,72,71,71,49,102,64,91,64,66,70,65,55,48,54,52,50,53,54,50,50,53,51,49,53,51,50,52,32,64,73,66,67,63,73,90,55,73,73,54,54,59,54,52,33,51,50,52,50,51,53,44,45,66,65,21,76,59,76,83,87,43,71,67,45,41,53,45,29,52,54,52,34,23,22,14,40,34,45,50,53,51,51,56,52,55,72,39,52,38,32,94,89,30,42,54,78,60,43,67,91,66,38,22,34,50,51,44,43,61,54,36,44,47,63,73,16,44,77,42,102,77,39,64,35,20,38,18,36,61,77,49,71,58,47,69,30,68,36,45,29,40,47,44,62,41,51,81,27,38,38,48,56,50,53,17,26,55,50,20,55,65,70,70,46,80,43,19,46,86,38,50,74,38,64,34,90,83,38,34,60,61,50,51,49,52,30,48,78,68,69,34,32,74,44,26,34,30,40,63,85,34,31,42,38,43,44,37,64,57,55,48,66,74,58,94,84,54,49,41,86,81,79,70,42,63,70,78,60,52,83,80,79,56,67,68,35,47,63,70,31,75,62,57,46,99,87,54,42,19,42,67,17,69,86,84,33,56,68,60,18,52,52,43,39,45,47,58,32,88,74,35,29,35,36,36,38,44,36,92,81,50,52,34,79,74,34,69,67,43,46,50,53,52,51,46,37,55,74,71,66,36,56,74,44,73,30,40,68,66,135

Radius of gyration: 27.4 Å; Cα contacts (8 Å, |Δi|>4): 511; chains: 1; bounding box: 73×71×85 Å

Mean predicted aligned error: 13.54 Å